Protein AF-A0A6A4WUI3-F1 (afdb_monomer_lite)

Structure (mmCIF, N/CA/C/O backbone):
data_AF-A0A6A4WUI3-F1
#
_entry.id   AF-A0A6A4WUI3-F1
#
loop_
_atom_site.group_PDB
_atom_site.id
_atom_site.type_symbol
_atom_site.label_atom_id
_atom_site.label_alt_id
_atom_site.label_comp_id
_atom_site.label_asym_id
_atom_site.label_entity_id
_atom_site.label_seq_id
_atom_site.pdbx_PDB_ins_code
_atom_site.Cartn_x
_atom_site.Cartn_y
_atom_site.Cartn_z
_atom_site.occupancy
_atom_site.B_iso_or_equiv
_atom_site.auth_seq_id
_atom_site.auth_comp_id
_atom_site.auth_asym_id
_atom_site.auth_atom_id
_atom_site.pdbx_PDB_model_num
ATOM 1 N N . MET A 1 1 ? 40.549 -15.609 0.865 1.00 40.22 1 MET A N 1
ATOM 2 C CA . MET A 1 1 ? 41.320 -15.247 2.067 1.00 40.22 1 MET A CA 1
ATOM 3 C C . MET A 1 1 ? 40.426 -15.483 3.267 1.00 40.22 1 MET A C 1
ATOM 5 O O . MET A 1 1 ? 39.414 -14.813 3.376 1.00 40.22 1 MET A O 1
ATOM 9 N N . SER A 1 2 ? 40.834 -16.470 4.063 1.00 36.84 2 SER A N 1
ATOM 10 C CA . SER A 1 2 ? 40.608 -16.663 5.500 1.00 36.84 2 SER A CA 1
ATOM 11 C C . SER A 1 2 ? 39.178 -16.821 6.037 1.00 36.84 2 SER A C 1
ATOM 13 O O . SER A 1 2 ? 38.385 -15.887 6.074 1.00 36.84 2 SER A O 1
ATOM 15 N N . ASP A 1 3 ? 38.950 -18.048 6.503 1.00 40.91 3 ASP A N 1
ATOM 16 C CA . ASP A 1 3 ? 37.748 -18.654 7.063 1.00 40.91 3 ASP A CA 1
ATOM 17 C C . ASP A 1 3 ? 37.401 -18.259 8.513 1.00 40.91 3 ASP A C 1
ATOM 19 O O . ASP A 1 3 ? 38.243 -17.813 9.288 1.00 40.91 3 ASP A O 1
ATOM 23 N N . ALA A 1 4 ? 36.154 -18.612 8.853 1.00 38.25 4 ALA A N 1
ATOM 24 C CA . ALA A 1 4 ? 35.678 -19.184 10.119 1.00 38.25 4 ALA A CA 1
ATOM 25 C C . ALA A 1 4 ? 35.694 -18.324 11.398 1.00 38.25 4 ALA A C 1
ATOM 27 O O . ALA A 1 4 ? 36.686 -18.208 12.115 1.00 38.25 4 ALA A O 1
ATOM 28 N N . GLY A 1 5 ? 34.495 -17.864 11.772 1.00 32.16 5 GLY A N 1
ATOM 29 C CA . GLY A 1 5 ? 34.157 -17.479 13.139 1.00 32.16 5 GLY A CA 1
ATOM 30 C C . GLY A 1 5 ? 33.900 -18.714 14.006 1.00 32.16 5 GLY A C 1
ATOM 31 O O . GLY A 1 5 ? 32.957 -19.466 13.769 1.00 32.16 5 GLY A O 1
ATOM 32 N N . CYS A 1 6 ? 34.744 -18.904 15.017 1.00 34.84 6 CYS A N 1
ATOM 33 C CA . CYS A 1 6 ? 34.575 -19.873 16.093 1.00 34.84 6 CYS A CA 1
ATOM 34 C C . CYS A 1 6 ? 34.069 -19.115 17.330 1.00 34.84 6 CYS A C 1
ATOM 36 O O . CYS A 1 6 ? 34.736 -18.196 17.806 1.00 34.84 6 CYS A O 1
ATOM 38 N N . ILE A 1 7 ? 32.878 -19.458 17.824 1.00 35.59 7 ILE A N 1
ATOM 39 C CA . ILE A 1 7 ? 32.306 -18.891 19.051 1.00 35.59 7 ILE A CA 1
ATOM 40 C C . ILE A 1 7 ? 32.802 -19.733 20.227 1.00 35.59 7 ILE A C 1
ATOM 42 O O . ILE A 1 7 ? 32.377 -20.870 20.420 1.00 35.59 7 ILE A O 1
ATOM 46 N N . THR A 1 8 ? 33.707 -19.162 21.016 1.00 32.62 8 THR A N 1
ATOM 47 C CA . THR A 1 8 ? 34.117 -19.665 22.328 1.00 32.62 8 THR A CA 1
ATOM 48 C C . THR A 1 8 ? 33.230 -19.055 23.409 1.00 32.62 8 THR A C 1
ATOM 50 O O . THR A 1 8 ? 33.240 -17.842 23.613 1.00 32.62 8 THR A O 1
ATOM 53 N N . THR A 1 9 ? 32.486 -19.888 24.131 1.00 32.62 9 THR A N 1
ATOM 54 C CA . THR A 1 9 ? 31.782 -19.514 25.362 1.00 32.62 9 THR A CA 1
ATOM 55 C C . THR A 1 9 ? 32.753 -19.547 26.542 1.00 32.62 9 THR A C 1
ATOM 57 O O . THR A 1 9 ? 33.220 -20.615 26.933 1.00 32.62 9 THR A O 1
ATOM 60 N N . THR A 1 10 ? 33.049 -18.383 27.118 1.00 33.38 10 THR A N 1
ATOM 61 C CA . THR A 1 10 ? 33.747 -18.239 28.401 1.00 33.38 10 THR A CA 1
ATOM 62 C C . THR A 1 10 ? 32.740 -18.205 29.545 1.00 33.38 10 THR A C 1
ATOM 64 O O . THR A 1 10 ? 31.898 -17.315 29.625 1.00 33.38 10 THR A O 1
ATOM 67 N N . THR A 1 11 ? 32.857 -19.177 30.440 1.00 34.69 11 THR A N 1
ATOM 68 C CA . THR A 1 11 ? 32.232 -19.238 31.762 1.00 34.69 11 THR A CA 1
ATOM 69 C C . THR A 1 11 ? 32.914 -18.276 32.735 1.00 34.69 11 THR A C 1
ATOM 71 O O . THR A 1 11 ? 34.124 -18.379 32.940 1.00 34.69 11 THR A O 1
ATOM 74 N N . THR A 1 12 ? 32.140 -17.412 33.399 1.00 34.56 12 THR A N 1
ATOM 75 C CA . THR A 1 12 ? 32.545 -16.709 34.627 1.00 34.56 12 THR A CA 1
ATOM 76 C C . THR A 1 12 ? 31.447 -16.787 35.692 1.00 34.56 12 THR A C 1
ATOM 78 O O . THR A 1 12 ? 30.275 -16.541 35.431 1.00 34.56 12 THR A O 1
ATOM 81 N N . THR A 1 13 ? 31.915 -17.160 36.876 1.00 37.88 13 THR A N 1
ATOM 82 C CA . THR A 1 13 ? 31.361 -17.318 38.232 1.00 37.88 13 THR A CA 1
ATOM 83 C C . THR A 1 13 ? 30.503 -16.185 38.818 1.00 37.88 13 THR A C 1
ATOM 85 O O . THR A 1 13 ? 30.901 -15.029 38.716 1.00 37.88 13 THR A O 1
ATOM 88 N N . SER A 1 14 ? 29.455 -16.546 39.580 1.00 31.19 14 SER A N 1
ATOM 89 C CA . SER A 1 14 ? 29.073 -16.029 40.927 1.00 31.19 14 SER A CA 1
ATOM 90 C C . SER A 1 14 ? 27.788 -16.778 41.364 1.00 31.19 14 SER A C 1
ATOM 92 O O . SER A 1 14 ? 26.821 -16.826 40.618 1.00 31.19 14 SER A O 1
ATOM 94 N N . GLU A 1 15 ? 27.803 -17.670 42.359 1.00 33.94 15 GLU A N 1
ATOM 95 C CA . GLU A 1 15 ? 27.774 -17.453 43.819 1.00 33.94 15 GLU A CA 1
ATOM 96 C C . GLU A 1 15 ? 26.415 -16.947 44.356 1.00 33.94 15 GLU A C 1
ATOM 98 O O . GLU A 1 15 ? 26.106 -15.763 44.291 1.00 33.94 15 GLU A O 1
ATOM 103 N N . SER A 1 16 ? 25.599 -17.868 44.890 1.00 31.22 16 SER A N 1
ATOM 104 C CA . SER A 1 16 ? 24.784 -17.697 46.111 1.00 31.22 16 SER A CA 1
ATOM 105 C C . SER A 1 16 ? 24.024 -18.993 46.444 1.00 31.22 16 SER A C 1
ATOM 107 O O . SER A 1 16 ? 23.240 -19.515 45.657 1.00 31.22 16 SER A O 1
ATOM 109 N N . ALA A 1 17 ? 24.305 -19.538 47.628 1.00 35.06 17 ALA A N 1
ATOM 110 C CA . ALA A 1 17 ? 23.520 -20.584 48.287 1.00 35.06 17 ALA A CA 1
ATOM 111 C C . ALA A 1 17 ? 22.167 -20.000 48.778 1.00 35.06 17 ALA A C 1
ATOM 113 O O . ALA A 1 17 ? 22.061 -18.774 48.873 1.00 35.06 17 ALA A O 1
ATOM 114 N N . PRO A 1 18 ? 21.149 -20.814 49.138 1.00 42.03 18 PRO A N 1
ATOM 115 C CA . PRO A 1 18 ? 21.205 -21.499 50.433 1.00 42.03 18 PRO A CA 1
ATOM 116 C C . PRO A 1 18 ? 20.567 -22.905 50.506 1.00 42.03 18 PRO A C 1
ATOM 118 O O . PRO A 1 18 ? 19.695 -23.288 49.736 1.00 42.03 18 PRO A O 1
ATOM 121 N N . HIS A 1 19 ? 21.022 -23.632 51.530 1.00 34.44 19 HIS A N 1
ATOM 122 C CA . HIS A 1 19 ? 20.296 -24.604 52.353 1.00 34.44 19 HIS A CA 1
ATOM 123 C C . HIS A 1 19 ? 19.484 -25.728 51.686 1.00 34.44 19 HIS A C 1
ATOM 125 O O . HIS A 1 19 ? 18.284 -25.627 51.455 1.00 34.44 19 HIS A O 1
ATOM 131 N N . ARG A 1 20 ? 20.124 -26.900 51.593 1.00 33.16 20 ARG A N 1
ATOM 132 C CA . ARG A 1 20 ? 19.449 -28.189 51.789 1.00 33.16 20 ARG A CA 1
ATOM 133 C C . ARG A 1 20 ? 19.509 -28.552 53.274 1.00 33.16 20 ARG A C 1
ATOM 135 O O . ARG A 1 20 ? 20.559 -28.967 53.755 1.00 33.16 20 ARG A O 1
ATOM 142 N N . THR A 1 21 ? 18.399 -28.393 53.984 1.00 36.44 21 THR A N 1
ATOM 143 C CA . THR A 1 21 ? 18.118 -29.110 55.234 1.00 36.44 21 THR A CA 1
ATOM 144 C C . THR A 1 21 ? 17.427 -30.415 54.853 1.00 36.44 21 THR A C 1
ATOM 146 O O . THR A 1 21 ? 16.267 -30.426 54.448 1.00 36.44 21 THR A O 1
ATOM 149 N N . ALA A 1 22 ? 18.177 -31.514 54.886 1.00 34.16 22 ALA A N 1
ATOM 150 C CA . ALA A 1 22 ? 17.601 -32.849 54.914 1.00 34.16 22 ALA A CA 1
ATOM 151 C C . ALA A 1 22 ? 17.414 -33.204 56.391 1.00 34.16 22 ALA A C 1
ATOM 153 O O . ALA A 1 22 ? 18.353 -33.666 57.035 1.00 34.16 22 ALA A O 1
ATOM 154 N N . ASP A 1 23 ? 16.227 -32.904 56.913 1.00 34.62 23 ASP A N 1
ATOM 155 C CA . ASP A 1 23 ? 15.813 -33.294 58.256 1.00 34.62 23 ASP A CA 1
ATOM 156 C C . ASP A 1 23 ? 15.372 -34.765 58.255 1.00 34.62 23 ASP A C 1
ATOM 158 O O . ASP A 1 23 ? 14.451 -35.175 57.547 1.00 34.62 23 ASP A O 1
ATOM 162 N N . ASP A 1 24 ? 16.115 -35.552 59.028 1.00 35.06 24 ASP A N 1
ATOM 163 C CA . ASP A 1 24 ? 15.707 -36.663 59.886 1.00 35.06 24 ASP A CA 1
ATOM 164 C C . ASP A 1 24 ? 14.303 -37.266 59.681 1.00 35.06 24 ASP A C 1
ATOM 166 O O . ASP A 1 24 ? 13.315 -36.867 60.295 1.00 35.06 24 ASP A O 1
ATOM 170 N N . SER A 1 25 ? 14.251 -38.381 58.948 1.00 33.31 25 SER A N 1
ATOM 171 C CA . SER A 1 25 ? 13.216 -39.406 59.129 1.00 33.31 25 SER A CA 1
ATOM 172 C C . SER A 1 25 ? 13.692 -40.402 60.191 1.00 33.31 25 SER A C 1
ATOM 174 O O . SER A 1 25 ? 14.129 -41.512 59.879 1.00 33.31 25 SER A O 1
ATOM 176 N N . THR A 1 26 ? 13.629 -39.999 61.459 1.00 36.22 26 THR A N 1
ATOM 177 C CA . THR A 1 26 ? 13.751 -40.927 62.588 1.00 36.22 26 THR A CA 1
ATOM 178 C C . THR A 1 26 ? 12.433 -41.675 62.774 1.00 36.22 26 THR A C 1
ATOM 180 O O . THR A 1 26 ? 11.367 -41.089 62.932 1.00 36.22 26 THR A O 1
ATOM 183 N N . VAL A 1 27 ? 12.514 -43.003 62.734 1.00 44.81 27 VAL A N 1
ATOM 184 C CA . VAL A 1 27 ? 11.466 -43.926 63.177 1.00 44.81 27 VAL A CA 1
ATOM 185 C C . VAL A 1 27 ? 11.493 -43.967 64.711 1.00 44.81 27 VAL A C 1
ATOM 187 O O . VAL A 1 27 ? 12.539 -44.315 65.258 1.00 44.81 27 VAL A O 1
ATOM 190 N N . PRO A 1 28 ? 10.390 -43.689 65.431 1.00 34.47 28 PRO A N 1
ATOM 191 C CA . PRO A 1 28 ? 10.257 -44.054 66.831 1.00 34.47 28 PRO A CA 1
ATOM 192 C C . PRO A 1 28 ? 9.286 -45.234 66.945 1.00 34.47 28 PRO A C 1
ATOM 194 O O . PRO A 1 28 ? 8.070 -45.061 66.996 1.00 34.47 28 PRO A O 1
ATOM 197 N N . THR A 1 29 ? 9.830 -46.447 66.978 1.00 42.00 29 THR A N 1
ATOM 198 C CA . THR A 1 29 ? 9.121 -47.621 67.501 1.00 42.00 29 THR A CA 1
ATOM 199 C C . THR A 1 29 ? 9.277 -47.654 69.017 1.00 42.00 29 THR A C 1
ATOM 201 O O . THR A 1 29 ? 10.392 -47.690 69.529 1.00 42.00 29 THR A O 1
ATOM 204 N N . ASP A 1 30 ? 8.130 -47.654 69.691 1.00 37.44 30 ASP A N 1
ATOM 205 C CA . ASP A 1 30 ? 7.868 -48.219 71.013 1.00 37.44 30 ASP A CA 1
ATOM 206 C C . ASP A 1 30 ? 8.717 -47.744 72.200 1.00 37.44 30 ASP A C 1
ATOM 208 O O . ASP A 1 30 ? 9.692 -48.363 72.619 1.00 37.44 30 ASP A O 1
ATOM 212 N N . LEU A 1 31 ? 8.199 -46.714 72.874 1.00 31.28 31 LEU A N 1
ATOM 213 C CA . LEU A 1 31 ? 8.320 -46.601 74.324 1.00 31.28 31 LEU A CA 1
ATOM 214 C C . LEU A 1 31 ? 7.044 -47.149 74.968 1.00 31.28 31 LEU A C 1
ATOM 216 O O . LEU A 1 31 ? 6.050 -46.448 75.157 1.00 31.28 31 LEU A O 1
ATOM 220 N N . THR A 1 32 ? 7.096 -48.423 75.346 1.00 39.06 32 THR A N 1
ATOM 221 C CA . THR A 1 32 ? 6.287 -48.965 76.436 1.00 39.06 32 THR A CA 1
ATOM 222 C C . THR A 1 32 ? 6.631 -48.208 77.717 1.00 39.06 32 THR A C 1
ATOM 224 O O . THR A 1 32 ? 7.672 -48.453 78.326 1.00 39.06 32 THR A O 1
ATOM 227 N N . VAL A 1 33 ? 5.759 -47.299 78.149 1.00 29.88 33 VAL A N 1
ATOM 228 C CA . VAL A 1 33 ? 5.770 -46.779 79.521 1.00 29.88 33 VAL A CA 1
ATOM 229 C C . VAL A 1 33 ? 4.368 -46.943 80.091 1.00 29.88 33 VAL A C 1
ATOM 231 O O . VAL A 1 33 ? 3.537 -46.036 80.063 1.00 29.88 33 VAL A O 1
ATOM 234 N N . SER A 1 34 ? 4.105 -48.146 80.605 1.00 30.64 34 SER A N 1
ATOM 235 C CA . SER A 1 34 ? 3.093 -48.338 81.638 1.00 30.64 34 SER A CA 1
ATOM 236 C C . SER A 1 34 ? 3.542 -47.574 82.879 1.00 30.64 34 SER A C 1
ATOM 238 O O . SER A 1 34 ? 4.549 -47.895 83.506 1.00 30.64 34 SER A O 1
ATOM 240 N N . SER A 1 35 ? 2.780 -46.541 83.208 1.00 32.00 35 SER A N 1
ATOM 241 C CA . SER A 1 35 ? 2.773 -45.895 84.511 1.00 32.00 35 SER A CA 1
ATOM 242 C C . SER A 1 35 ? 2.152 -46.860 85.528 1.00 32.00 35 SER A C 1
ATOM 244 O O . SER A 1 35 ? 0.935 -47.006 85.588 1.00 32.00 35 SER A O 1
ATOM 246 N N . GLU A 1 36 ? 2.984 -47.528 86.327 1.00 37.31 36 GLU A N 1
ATOM 247 C CA . GLU A 1 36 ? 2.581 -48.059 87.632 1.00 37.31 36 GLU A CA 1
ATOM 248 C C . GLU A 1 36 ? 3.231 -47.191 88.707 1.00 37.31 36 GLU A C 1
ATOM 250 O O . GLU A 1 36 ? 4.438 -47.224 88.935 1.00 37.31 36 GLU A O 1
ATOM 255 N N . GLY A 1 37 ? 2.413 -46.349 89.334 1.00 34.69 37 GLY A N 1
ATOM 256 C CA . GLY A 1 37 ? 2.859 -45.385 90.326 1.00 34.69 37 GLY A CA 1
ATOM 257 C C . GLY A 1 37 ? 1.718 -44.927 91.219 1.00 34.69 37 GLY A C 1
ATOM 258 O O . GLY A 1 37 ? 1.254 -43.806 91.084 1.00 34.69 37 GLY A O 1
ATOM 259 N N . GLY A 1 38 ? 1.328 -45.805 92.147 1.00 37.03 38 GLY A N 1
ATOM 260 C CA . GLY A 1 38 ? 0.934 -45.434 93.509 1.00 37.03 38 GLY A CA 1
ATOM 261 C C . GLY A 1 38 ? -0.484 -44.908 93.760 1.00 37.03 38 GLY A C 1
ATOM 262 O O . GLY A 1 38 ? -0.986 -44.021 93.085 1.00 37.03 38 GLY A O 1
ATOM 263 N N . GLY A 1 39 ? -1.064 -45.387 94.866 1.00 34.81 39 GLY A N 1
ATOM 264 C CA . GLY A 1 39 ? -2.065 -44.632 95.624 1.00 34.81 39 GLY A CA 1
ATOM 265 C C . GLY A 1 39 ? -3.427 -45.302 95.733 1.00 34.81 39 GLY A C 1
ATOM 266 O O . GLY A 1 39 ? -4.288 -45.138 94.882 1.00 34.81 39 GLY A O 1
ATOM 267 N N . ARG A 1 40 ? -3.620 -46.037 96.832 1.00 47.12 40 ARG A N 1
ATOM 268 C CA . ARG A 1 40 ? -4.920 -46.493 97.340 1.00 47.12 40 ARG A CA 1
ATOM 269 C C . ARG A 1 40 ? -5.931 -45.343 97.373 1.00 47.12 40 ARG A C 1
ATOM 271 O O . ARG A 1 40 ? -5.600 -44.309 97.926 1.00 47.12 40 ARG A O 1
ATOM 278 N N . GLU A 1 41 ? -7.179 -45.618 96.997 1.00 37.53 41 GLU A N 1
ATOM 279 C CA . GLU A 1 41 ? -8.338 -45.349 97.857 1.00 37.53 41 GLU A CA 1
ATOM 280 C C . GLU A 1 41 ? -9.585 -46.100 97.370 1.00 37.53 41 GLU A C 1
ATOM 282 O O . GLU A 1 41 ? -9.835 -46.275 96.179 1.00 37.53 41 GLU A O 1
ATOM 287 N N . ARG A 1 42 ? -10.336 -46.638 98.333 1.00 45.44 42 ARG A N 1
ATOM 288 C CA . ARG A 1 42 ? -11.557 -47.415 98.117 1.00 45.44 42 ARG A CA 1
ATOM 289 C C . ARG A 1 42 ? -12.667 -46.475 97.638 1.00 45.44 42 ARG A C 1
ATOM 291 O O . ARG A 1 42 ? -13.233 -45.749 98.444 1.00 45.44 42 ARG A O 1
ATOM 298 N N . GLY A 1 43 ? -13.016 -46.546 96.358 1.00 37.22 43 GLY A N 1
ATOM 299 C CA . GLY A 1 43 ? -14.217 -45.941 95.780 1.00 37.22 43 GLY A CA 1
ATOM 300 C C . GLY A 1 43 ? -14.936 -46.960 94.895 1.00 37.22 43 GLY A C 1
ATOM 301 O O . GLY A 1 43 ? -14.292 -47.734 94.197 1.00 37.22 43 GLY A O 1
ATOM 302 N N . SER A 1 44 ? -16.265 -47.013 94.970 1.00 43.28 44 SER A N 1
ATOM 303 C CA . SER A 1 44 ? -17.152 -48.006 94.337 1.00 43.28 44 SER A CA 1
ATOM 304 C C . SER A 1 44 ? -16.761 -48.452 92.904 1.00 43.28 44 SER A C 1
ATOM 306 O O . SER A 1 44 ? -16.489 -47.587 92.067 1.00 43.28 44 SER A O 1
ATOM 308 N N . PRO A 1 45 ? -16.869 -49.752 92.547 1.00 53.19 45 PRO A N 1
ATOM 309 C CA . PRO A 1 45 ? -16.551 -50.269 91.203 1.00 53.19 45 PRO A CA 1
ATOM 310 C C . PRO A 1 45 ? -17.431 -49.706 90.063 1.00 53.19 45 PRO A C 1
ATOM 312 O O . PRO A 1 45 ? -17.091 -49.861 88.895 1.00 53.19 45 PRO A O 1
ATOM 315 N N . SER A 1 46 ? -18.523 -48.999 90.382 1.00 56.78 46 SER A N 1
ATOM 316 C CA . SER A 1 46 ? -19.413 -48.337 89.411 1.00 56.78 46 SER A CA 1
ATOM 317 C C . SER A 1 46 ? -18.812 -47.051 88.807 1.00 56.78 46 SER A C 1
ATOM 319 O O . SER A 1 46 ? -18.887 -46.835 87.598 1.00 56.78 46 SER A O 1
ATOM 321 N N . ALA A 1 47 ? -18.129 -46.224 89.609 1.00 55.75 47 ALA A N 1
ATOM 322 C CA . ALA A 1 47 ? -17.570 -44.948 89.144 1.00 55.75 47 ALA A CA 1
ATOM 323 C C . ALA A 1 47 ? -16.302 -45.129 88.286 1.00 55.75 47 ALA A C 1
ATOM 325 O O . ALA A 1 47 ? -16.124 -44.440 87.282 1.00 55.75 47 ALA A O 1
ATOM 326 N N . ALA A 1 48 ? -15.450 -46.103 88.628 1.00 60.06 48 ALA A N 1
ATOM 327 C CA . ALA A 1 48 ? -14.259 -46.439 87.845 1.00 60.06 48 ALA A CA 1
ATOM 328 C C . ALA A 1 48 ? -14.613 -47.069 86.479 1.00 60.06 48 ALA A C 1
ATOM 330 O O . ALA A 1 48 ? -13.963 -46.779 85.473 1.00 60.06 48 ALA A O 1
ATOM 331 N N . ALA A 1 49 ? -15.681 -47.875 86.411 1.00 65.44 49 ALA A N 1
ATOM 332 C CA . ALA A 1 49 ? -16.197 -48.435 85.160 1.00 65.44 49 ALA A CA 1
ATOM 333 C C . ALA A 1 49 ? -16.829 -47.360 84.248 1.00 65.44 49 ALA A C 1
ATOM 335 O O . ALA A 1 49 ? -16.610 -47.357 83.039 1.00 65.44 49 ALA A O 1
ATOM 336 N N . ALA A 1 50 ? -17.556 -46.391 84.817 1.00 73.19 50 ALA A N 1
ATOM 337 C CA . ALA A 1 50 ? -18.103 -45.264 84.057 1.00 73.19 50 ALA A CA 1
ATOM 338 C C . ALA A 1 50 ? -17.001 -44.325 83.526 1.00 73.19 50 ALA A C 1
ATOM 340 O O . ALA A 1 50 ? -17.049 -43.908 82.368 1.00 73.19 50 ALA A O 1
ATOM 341 N N . ALA A 1 51 ? -15.971 -44.046 84.332 1.00 75.31 51 ALA A N 1
ATOM 342 C CA . ALA A 1 51 ? -14.823 -43.237 83.922 1.00 75.31 51 ALA A CA 1
ATOM 343 C C . ALA A 1 51 ? -13.983 -43.919 82.824 1.00 75.31 51 ALA A C 1
ATOM 345 O O . ALA A 1 51 ? -13.534 -43.260 81.886 1.00 75.31 51 ALA A O 1
ATOM 346 N N . THR A 1 52 ? -13.806 -45.242 82.891 1.00 81.31 52 THR A N 1
ATOM 347 C CA . THR A 1 52 ? -13.113 -46.016 81.844 1.00 81.31 52 THR A CA 1
ATOM 348 C C . THR A 1 52 ? -13.930 -46.111 80.555 1.00 81.31 52 THR A C 1
ATOM 350 O O . THR A 1 52 ? -13.364 -45.942 79.477 1.00 81.31 52 THR A O 1
ATOM 353 N N . ALA A 1 53 ? -15.255 -46.274 80.636 1.00 80.81 53 ALA A N 1
ATOM 354 C CA . ALA A 1 53 ? -16.138 -46.235 79.468 1.00 80.81 53 ALA A CA 1
ATOM 355 C C . ALA A 1 53 ? -16.170 -44.848 78.800 1.00 80.81 53 ALA A C 1
ATOM 357 O O . ALA A 1 53 ? -16.127 -44.748 77.574 1.00 80.81 53 ALA A O 1
ATOM 358 N N . HIS A 1 54 ? -16.196 -43.771 79.589 1.00 84.88 54 HIS A N 1
ATOM 359 C CA . HIS A 1 54 ? -16.112 -42.407 79.069 1.00 84.88 54 HIS A CA 1
ATOM 360 C C . HIS A 1 54 ? -14.752 -42.136 78.406 1.00 84.88 54 HIS A C 1
ATOM 362 O O . HIS A 1 54 ? -14.706 -41.620 77.292 1.00 84.88 54 HIS A O 1
ATOM 368 N N . ARG A 1 55 ? -13.649 -42.585 79.019 1.00 89.31 55 ARG A N 1
ATOM 369 C CA . ARG A 1 55 ? -12.308 -42.527 78.419 1.00 89.31 55 ARG A CA 1
ATOM 370 C C . ARG A 1 55 ? -12.224 -43.320 77.111 1.00 89.31 55 ARG A C 1
ATOM 372 O O . ARG A 1 55 ? -11.612 -42.839 76.167 1.00 89.31 55 ARG A O 1
ATOM 379 N N . ALA A 1 56 ? -12.851 -44.493 77.020 1.00 87.19 56 ALA A N 1
ATOM 380 C CA . ALA A 1 56 ? -12.891 -45.282 75.787 1.00 87.19 56 ALA A CA 1
ATOM 381 C C . ALA A 1 56 ? -13.674 -44.578 74.662 1.00 87.19 56 ALA A C 1
ATOM 383 O O . ALA A 1 56 ? -13.225 -44.588 73.518 1.00 87.19 56 ALA A O 1
ATOM 384 N N . ARG A 1 57 ? -14.795 -43.912 74.984 1.00 90.38 57 ARG A N 1
ATOM 385 C CA . ARG A 1 57 ? -15.548 -43.082 74.023 1.00 90.38 57 ARG A CA 1
ATOM 386 C C . ARG A 1 57 ? -14.720 -41.904 73.518 1.00 90.38 57 ARG A C 1
ATOM 388 O O . ARG A 1 57 ? -14.590 -41.750 72.313 1.00 90.38 57 ARG A O 1
ATOM 395 N N . LEU A 1 58 ? -14.080 -41.159 74.421 1.00 92.69 58 LEU A N 1
ATOM 396 C CA . LEU A 1 58 ? -13.188 -40.054 74.051 1.00 92.69 58 LEU A CA 1
ATOM 397 C C . LEU A 1 58 ? -12.000 -40.525 73.199 1.00 92.69 58 LEU A C 1
ATOM 399 O O . LEU A 1 58 ? -11.595 -39.841 72.268 1.00 92.69 58 LEU A O 1
ATOM 403 N N . MET A 1 59 ? -11.444 -41.708 73.481 1.00 92.12 59 MET A N 1
ATOM 404 C CA . MET A 1 59 ? -10.381 -42.292 72.655 1.00 92.12 59 MET A CA 1
ATOM 405 C C . MET A 1 59 ? -10.874 -42.666 71.254 1.00 92.12 59 MET A C 1
ATOM 407 O O . MET A 1 59 ? -10.137 -42.469 70.292 1.00 92.12 59 MET A O 1
ATOM 411 N N . HIS A 1 60 ? -12.099 -43.179 71.126 1.00 93.69 60 HIS A N 1
ATOM 412 C CA . HIS A 1 60 ? -12.703 -43.470 69.827 1.00 93.69 60 HIS A CA 1
ATOM 413 C C . HIS A 1 60 ? -13.018 -42.188 69.041 1.00 93.69 60 HIS A C 1
ATOM 415 O O . HIS A 1 60 ? -12.691 -42.108 67.862 1.00 93.69 60 HIS A O 1
ATOM 421 N N . GLU A 1 61 ? -13.560 -41.159 69.698 1.00 94.69 61 GLU A N 1
ATOM 422 C CA . GLU A 1 61 ? -13.774 -39.831 69.102 1.00 94.69 61 GLU A CA 1
ATOM 423 C C . GLU A 1 61 ? -12.449 -39.202 68.643 1.00 94.69 61 GLU A C 1
ATOM 425 O O . GLU A 1 61 ? -12.351 -38.705 67.525 1.00 94.69 61 GLU A O 1
ATOM 430 N N . LEU A 1 62 ? -11.383 -39.302 69.444 1.00 95.06 62 LEU A N 1
ATOM 431 C CA . LEU A 1 62 ? -10.041 -38.872 69.036 1.00 95.06 62 LEU A CA 1
ATOM 432 C C . LEU A 1 62 ? -9.491 -39.682 67.856 1.00 95.06 62 LEU A C 1
ATOM 434 O O . LEU A 1 62 ? -8.758 -39.135 67.034 1.00 95.06 62 LEU A O 1
ATOM 438 N N . GLN A 1 63 ? -9.800 -40.977 67.765 1.00 95.25 63 GLN A N 1
ATOM 439 C CA . GLN A 1 63 ? -9.422 -41.801 66.615 1.00 95.25 63 GLN A CA 1
ATOM 440 C C . GLN A 1 63 ? -10.184 -41.389 65.354 1.00 95.25 63 GLN A C 1
ATOM 442 O O . GLN A 1 63 ? -9.556 -41.260 64.309 1.00 95.25 63 GLN A O 1
ATOM 447 N N . LEU A 1 64 ? -11.488 -41.122 65.458 1.00 96.25 64 LEU A N 1
ATOM 448 C CA . LEU A 1 64 ? -12.303 -40.577 64.369 1.00 96.25 64 LEU A CA 1
ATOM 449 C C . LEU A 1 64 ? -11.742 -39.245 63.873 1.00 96.25 64 LEU A C 1
ATOM 451 O O . LEU A 1 64 ? -11.416 -39.132 62.699 1.00 96.25 64 LEU A O 1
ATOM 455 N N . LEU A 1 65 ? -11.491 -38.295 64.777 1.00 94.75 65 LEU A N 1
ATOM 456 C CA . LEU A 1 65 ? -10.897 -37.001 64.425 1.00 94.75 65 LEU A CA 1
ATOM 457 C C . LEU A 1 65 ? -9.515 -37.144 63.773 1.00 94.75 65 LEU A C 1
ATOM 459 O O . LEU A 1 65 ? -9.152 -36.360 62.900 1.00 94.75 65 LEU A O 1
ATOM 463 N N . ARG A 1 66 ? -8.721 -38.146 64.173 1.00 96.88 66 ARG A N 1
ATOM 464 C CA . ARG A 1 66 ? -7.434 -38.450 63.526 1.00 96.88 66 ARG A CA 1
ATOM 465 C C . ARG A 1 66 ? -7.609 -38.993 62.113 1.00 96.88 66 ARG A C 1
ATOM 467 O O . ARG A 1 66 ? -6.815 -38.631 61.251 1.00 96.88 66 ARG A O 1
ATOM 474 N N . VAL A 1 67 ? -8.606 -39.846 61.882 1.00 95.19 67 VAL A N 1
ATOM 475 C CA . VAL A 1 67 ? -8.933 -40.355 60.543 1.00 95.19 67 VAL A CA 1
ATOM 476 C C . VAL A 1 67 ? -9.456 -39.220 59.668 1.00 95.19 67 VAL A C 1
ATOM 478 O O . VAL A 1 67 ? -8.923 -39.026 58.585 1.00 95.19 67 VAL A O 1
ATOM 481 N N . GLU A 1 68 ? -10.378 -38.395 60.161 1.00 96.38 68 GLU A N 1
ATOM 482 C CA . GLU A 1 68 ? -10.884 -37.220 59.438 1.00 96.38 68 GLU A CA 1
ATOM 483 C C . GLU A 1 68 ? -9.756 -36.235 59.092 1.00 96.38 68 GLU A C 1
ATOM 485 O O . GLU A 1 68 ? -9.664 -35.753 57.965 1.00 96.38 68 GLU A O 1
ATOM 490 N N . LEU A 1 69 ? -8.825 -35.976 60.019 1.00 95.38 69 LEU A N 1
ATOM 491 C CA . LEU A 1 69 ? -7.628 -35.179 59.730 1.00 95.38 69 LEU A CA 1
ATOM 492 C C . LEU A 1 69 ? -6.719 -35.847 58.690 1.00 95.38 69 LEU A C 1
ATOM 494 O O . LEU A 1 69 ? -6.166 -35.157 57.833 1.00 95.38 69 LEU A O 1
ATOM 498 N N . ALA A 1 70 ? -6.546 -37.169 58.737 1.00 94.69 70 ALA A N 1
ATOM 499 C CA . ALA A 1 70 ? -5.767 -37.908 57.745 1.00 94.69 70 ALA A CA 1
ATOM 500 C C . ALA A 1 70 ? -6.428 -37.853 56.355 1.00 94.69 70 ALA A C 1
ATOM 502 O O . ALA A 1 70 ? -5.747 -37.656 55.351 1.00 94.69 70 ALA A O 1
ATOM 503 N N . GLU A 1 71 ? -7.754 -37.943 56.2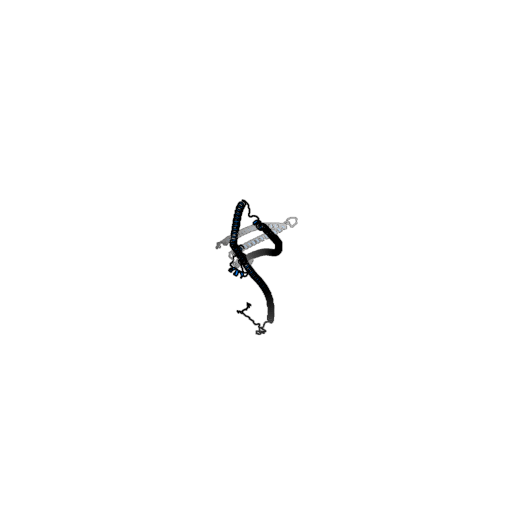91 1.00 95.31 71 GLU A N 1
ATOM 504 C CA . GLU A 1 71 ? -8.531 -37.837 55.057 1.00 95.31 71 GLU A CA 1
ATOM 505 C C . GLU A 1 71 ? -8.464 -36.423 54.475 1.00 95.31 71 GLU A C 1
ATOM 507 O O . GLU A 1 71 ? -8.124 -36.264 53.305 1.00 95.31 71 GLU A O 1
ATOM 512 N N . LEU A 1 72 ? -8.683 -35.385 55.288 1.00 97.00 72 LEU A N 1
ATOM 513 C CA . LEU A 1 72 ? -8.566 -33.986 54.859 1.00 97.00 72 LEU A CA 1
ATOM 514 C C . LEU A 1 72 ? -7.135 -33.627 54.435 1.00 97.00 72 LEU A C 1
ATOM 516 O O . LEU A 1 72 ? -6.929 -32.857 53.493 1.00 97.00 72 LEU A O 1
ATOM 520 N N . THR A 1 73 ? -6.120 -34.178 55.109 1.00 96.19 73 THR A N 1
ATOM 521 C CA . THR A 1 73 ? -4.722 -33.979 54.698 1.00 96.19 73 THR A CA 1
ATOM 522 C C . THR A 1 73 ? -4.408 -34.719 53.401 1.00 96.19 73 THR A C 1
ATOM 524 O O . THR A 1 73 ? -3.705 -34.159 52.559 1.00 96.19 73 THR A O 1
ATOM 527 N N . HIS A 1 74 ? -4.967 -35.913 53.184 1.00 97.25 74 HIS A N 1
ATOM 528 C CA . HIS A 1 74 ? -4.861 -36.627 51.915 1.00 97.25 74 HIS A CA 1
ATOM 529 C C . HIS A 1 74 ? -5.573 -35.888 50.774 1.00 97.25 74 HIS A C 1
ATOM 531 O O . HIS A 1 74 ? -4.967 -35.682 49.726 1.00 97.25 74 HIS A O 1
ATOM 537 N N . GLN A 1 75 ? -6.801 -35.405 50.985 1.00 97.38 75 GLN A N 1
ATOM 538 C CA . GLN A 1 75 ? -7.541 -34.601 50.004 1.00 97.38 75 GLN A CA 1
ATOM 539 C C . GLN A 1 75 ? -6.749 -33.357 49.595 1.00 97.38 75 GLN A C 1
ATOM 541 O O . GLN A 1 75 ? -6.523 -33.140 48.409 1.00 97.38 75 GLN A O 1
ATOM 546 N N . ARG A 1 76 ? -6.191 -32.615 50.561 1.00 96.19 76 ARG A N 1
ATOM 547 C CA . ARG A 1 76 ? -5.289 -31.491 50.260 1.00 96.19 76 ARG A CA 1
ATOM 548 C C . ARG A 1 76 ? -4.063 -31.899 49.448 1.00 96.19 76 ARG A C 1
ATOM 550 O O . ARG A 1 76 ? -3.580 -31.108 48.646 1.00 96.19 76 ARG A O 1
ATOM 557 N N . GLN A 1 77 ? -3.499 -33.084 49.681 1.00 95.94 77 GLN A N 1
ATOM 558 C CA . GLN A 1 77 ? -2.368 -33.570 48.888 1.00 95.94 77 GLN A CA 1
ATOM 559 C C . GLN A 1 77 ? -2.783 -33.921 47.459 1.00 95.94 77 GLN A C 1
ATOM 561 O O . GLN A 1 77 ? -2.023 -33.638 46.537 1.00 95.94 77 GLN A O 1
ATOM 566 N N . VAL A 1 78 ? -3.967 -34.505 47.269 1.00 97.19 78 VAL A N 1
ATOM 567 C CA . VAL A 1 78 ? -4.527 -34.783 45.940 1.00 97.19 78 VAL A CA 1
ATOM 568 C C . VAL A 1 78 ? -4.778 -33.475 45.192 1.00 97.19 78 VAL A C 1
ATOM 570 O O . VAL A 1 78 ? -4.241 -33.300 44.105 1.00 97.19 78 VAL A O 1
ATOM 573 N N . GLU A 1 79 ? -5.459 -32.510 45.81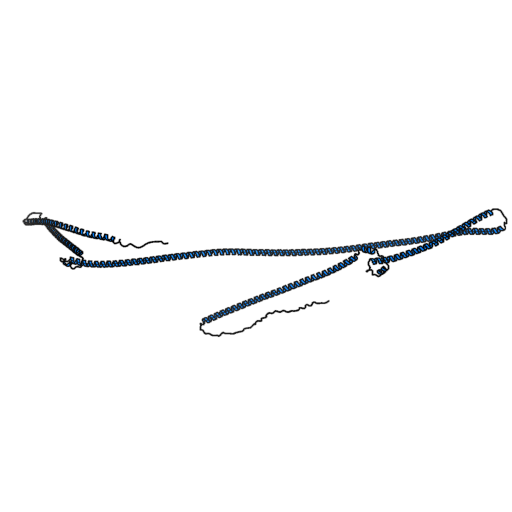3 1.00 96.19 79 GLU A N 1
ATOM 574 C CA . GLU A 1 79 ? -5.700 -31.186 45.225 1.00 96.19 79 GLU A CA 1
ATOM 575 C C . GLU A 1 79 ? -4.394 -30.465 44.865 1.00 96.19 79 GLU A C 1
ATOM 577 O O . GLU A 1 79 ? -4.287 -29.866 43.798 1.00 96.19 79 GLU A O 1
ATOM 582 N N . ARG A 1 80 ? -3.365 -30.546 45.720 1.00 97.56 80 ARG A N 1
ATOM 583 C CA . ARG A 1 80 ? -2.038 -29.979 45.422 1.00 97.56 80 ARG A CA 1
ATOM 584 C C . ARG A 1 80 ? -1.377 -30.647 44.222 1.00 97.56 80 ARG A C 1
ATOM 586 O O . ARG A 1 80 ? -0.774 -29.945 43.420 1.00 97.56 80 ARG A O 1
ATOM 593 N N . ARG A 1 81 ? -1.497 -31.970 44.089 1.00 97.44 81 ARG A N 1
ATOM 594 C CA . ARG A 1 81 ? -0.963 -32.708 42.935 1.00 97.44 81 ARG A CA 1
ATOM 595 C C . ARG A 1 81 ? -1.697 -32.347 41.650 1.00 97.44 81 ARG A C 1
ATOM 597 O O . ARG A 1 81 ? -1.041 -32.169 40.637 1.00 97.44 81 ARG A O 1
ATOM 604 N N . GLU A 1 82 ? -3.018 -32.191 41.696 1.00 97.00 82 GLU A N 1
ATOM 605 C CA . GLU A 1 82 ? -3.804 -31.730 40.544 1.00 97.00 82 GLU A CA 1
ATOM 606 C C . GLU A 1 82 ? -3.467 -30.286 40.159 1.00 97.00 82 GLU A C 1
ATOM 608 O O . GLU A 1 82 ? -3.398 -29.946 38.982 1.00 97.00 82 GLU A O 1
ATOM 613 N N . GLN A 1 83 ? -3.243 -29.412 41.142 1.00 96.44 83 GLN A N 1
ATOM 614 C CA . GLN A 1 83 ? -2.771 -28.053 40.878 1.00 96.44 83 GLN A CA 1
ATOM 615 C C . GLN A 1 83 ? -1.369 -28.066 40.268 1.00 96.44 83 GLN A C 1
ATOM 617 O O . GLN A 1 83 ? -1.129 -27.328 39.322 1.00 96.44 83 GLN A O 1
ATOM 622 N N . GLN A 1 84 ? -0.469 -28.915 40.768 1.00 97.25 84 GLN A N 1
ATOM 623 C CA . GLN A 1 84 ? 0.872 -29.081 40.207 1.00 97.25 84 GLN A CA 1
ATOM 624 C C . GLN A 1 84 ? 0.826 -29.626 38.781 1.00 97.25 84 GLN A C 1
ATOM 626 O O . GLN A 1 84 ? 1.433 -29.021 37.913 1.00 97.25 84 GLN A O 1
ATOM 631 N N . SER A 1 85 ? 0.022 -30.653 38.495 1.00 96.19 85 SER A N 1
ATOM 632 C CA . SER A 1 85 ? -0.110 -31.163 37.125 1.00 96.19 85 SER A CA 1
ATOM 633 C C . SER A 1 85 ? -0.683 -30.112 36.173 1.00 96.19 85 SER A C 1
ATOM 635 O O . SER A 1 85 ? -0.235 -30.003 35.040 1.00 96.19 85 SER A O 1
ATOM 637 N N . ARG A 1 86 ? -1.637 -29.288 36.633 1.00 97.50 86 ARG A N 1
ATOM 638 C CA . ARG A 1 86 ? -2.146 -28.154 35.843 1.00 97.50 86 ARG A CA 1
ATOM 639 C C . ARG A 1 86 ? -1.082 -27.084 35.610 1.00 97.50 86 ARG A C 1
ATOM 641 O O . ARG A 1 86 ? -1.096 -26.455 34.560 1.00 97.50 86 ARG A O 1
ATOM 648 N N . VAL A 1 87 ? -0.201 -26.837 36.579 1.00 97.38 87 VAL A N 1
ATOM 649 C CA . VAL A 1 87 ? 0.929 -25.914 36.399 1.00 97.38 87 VAL A CA 1
ATOM 650 C C . VAL A 1 87 ? 1.894 -26.474 35.360 1.00 97.38 87 VAL A C 1
ATOM 652 O O . VAL A 1 87 ? 2.216 -25.751 34.426 1.00 97.38 87 VAL A O 1
ATOM 655 N N . ASP A 1 88 ? 2.254 -27.754 35.452 1.00 97.06 88 ASP A N 1
ATOM 656 C CA . ASP A 1 88 ? 3.147 -28.415 34.494 1.00 97.06 88 ASP A CA 1
ATOM 657 C C . ASP A 1 88 ? 2.565 -28.369 33.061 1.00 97.06 88 ASP A C 1
ATOM 659 O O . ASP A 1 88 ? 3.250 -27.982 32.118 1.00 97.06 88 ASP A O 1
ATOM 663 N N . GLU A 1 89 ? 1.264 -28.648 32.891 1.00 97.69 89 GLU A N 1
ATOM 664 C CA . GLU A 1 89 ? 0.574 -28.534 31.594 1.00 97.69 89 GLU A CA 1
ATOM 665 C C . GLU A 1 89 ? 0.608 -27.104 31.025 1.00 97.69 89 GLU A C 1
ATOM 667 O O . GLU A 1 89 ? 0.767 -26.909 29.817 1.00 97.69 89 GLU A O 1
ATOM 672 N N . LEU A 1 90 ? 0.446 -26.088 31.878 1.00 96.06 90 LEU A N 1
ATOM 673 C CA . LEU A 1 90 ? 0.526 -24.685 31.467 1.00 96.06 90 LEU A CA 1
ATOM 674 C C . LEU A 1 90 ? 1.964 -24.266 31.133 1.00 96.06 90 LEU A C 1
ATOM 676 O O . LEU A 1 90 ? 2.161 -23.447 30.233 1.00 96.06 90 LEU A O 1
ATOM 680 N N . GLU A 1 91 ? 2.962 -24.812 31.827 1.00 96.94 91 GLU A N 1
ATOM 681 C CA . GLU A 1 91 ? 4.381 -24.594 31.533 1.00 96.94 91 GLU A CA 1
ATOM 682 C C . GLU A 1 91 ? 4.775 -25.212 30.186 1.00 96.94 91 GLU A C 1
ATOM 684 O O . GLU A 1 91 ? 5.431 -24.541 29.384 1.00 96.94 91 GLU A O 1
ATOM 689 N N . ASP A 1 92 ? 4.300 -26.422 29.880 1.00 97.12 92 ASP A N 1
ATOM 690 C CA . ASP A 1 92 ? 4.498 -27.067 28.578 1.00 97.12 92 ASP A CA 1
ATOM 691 C C . ASP A 1 92 ? 3.833 -26.263 27.447 1.00 97.12 92 ASP A C 1
ATOM 693 O O . ASP A 1 92 ? 4.469 -25.959 26.434 1.00 97.12 92 ASP A O 1
ATOM 697 N N . GLN A 1 93 ? 2.585 -25.815 27.640 1.00 96.62 93 GLN A N 1
ATOM 698 C CA . GLN A 1 93 ? 1.895 -24.947 26.674 1.00 96.62 93 GLN A CA 1
ATOM 699 C C . GLN A 1 93 ? 2.626 -23.614 26.466 1.00 96.62 93 GLN A C 1
ATOM 701 O O . GLN A 1 93 ? 2.719 -23.111 25.340 1.00 96.62 93 GLN A O 1
ATOM 706 N N . LEU A 1 94 ? 3.174 -23.031 27.536 1.00 96.62 94 LEU A N 1
ATOM 707 C CA . LEU A 1 94 ? 3.979 -21.818 27.452 1.00 96.62 94 LEU A CA 1
ATOM 708 C C . LEU A 1 94 ? 5.275 -22.069 26.671 1.00 96.62 94 LEU A C 1
ATOM 710 O O . LEU A 1 94 ? 5.643 -21.244 25.830 1.00 96.62 94 LEU A O 1
ATOM 714 N N . ALA A 1 95 ? 5.951 -23.192 26.909 1.00 96.19 95 ALA A N 1
ATOM 715 C CA . ALA A 1 95 ? 7.166 -23.571 26.196 1.00 96.19 95 ALA A CA 1
ATOM 716 C C . ALA A 1 95 ? 6.900 -23.798 24.697 1.00 96.19 95 ALA A C 1
ATOM 718 O O . ALA A 1 95 ? 7.656 -23.305 23.852 1.00 96.19 95 ALA A O 1
ATOM 719 N N . GLU A 1 96 ? 5.795 -24.457 24.341 1.00 97.50 96 GLU A N 1
ATOM 720 C CA . GLU A 1 96 ? 5.364 -24.626 22.950 1.00 97.50 96 GLU A CA 1
ATOM 721 C C . GLU A 1 96 ? 5.067 -23.282 22.276 1.00 97.50 96 GLU A C 1
ATOM 723 O O . GLU A 1 96 ? 5.556 -23.015 21.173 1.00 97.50 96 GLU A O 1
ATOM 728 N N . ALA A 1 97 ? 4.326 -22.397 22.948 1.00 95.44 97 ALA A N 1
ATOM 729 C CA . ALA A 1 97 ? 4.031 -21.061 22.438 1.00 95.44 97 ALA A CA 1
ATOM 730 C C . ALA A 1 97 ? 5.313 -20.229 22.243 1.00 95.44 97 ALA A C 1
ATOM 732 O O . ALA A 1 97 ? 5.470 -19.543 21.227 1.00 95.44 97 ALA A O 1
ATOM 733 N N . GLN A 1 98 ? 6.270 -20.321 23.172 1.00 96.38 98 GLN A N 1
ATOM 734 C CA . GLN A 1 98 ? 7.583 -19.684 23.042 1.00 96.38 98 GLN A CA 1
ATOM 735 C C . GLN A 1 98 ? 8.378 -20.254 21.863 1.00 96.38 98 GLN A C 1
ATOM 737 O O . GLN A 1 98 ? 8.976 -19.488 21.102 1.00 96.38 98 GLN A O 1
ATOM 742 N N . HIS A 1 99 ? 8.358 -21.572 21.660 1.00 96.88 99 HIS A N 1
ATOM 743 C CA . HIS A 1 99 ? 9.015 -22.202 20.519 1.00 96.88 99 HIS A CA 1
ATOM 744 C C . HIS A 1 99 ? 8.401 -21.742 19.190 1.00 96.88 99 HIS A C 1
ATOM 746 O O . HIS A 1 99 ? 9.130 -21.311 18.293 1.00 96.88 99 HIS A O 1
ATOM 752 N N . GLN A 1 100 ? 7.069 -21.737 19.077 1.00 96.00 100 GLN A N 1
ATOM 753 C CA . GLN A 1 100 ? 6.360 -21.234 17.897 1.00 96.00 100 GLN A CA 1
ATOM 754 C C . GLN A 1 100 ? 6.700 -19.764 17.619 1.00 96.00 100 GLN A C 1
ATOM 756 O O . GLN A 1 100 ? 7.008 -19.406 16.478 1.00 96.00 100 GLN A O 1
ATOM 761 N N . ARG A 1 101 ? 6.733 -18.920 18.660 1.00 97.44 101 ARG A N 1
ATOM 762 C CA . ARG A 1 101 ? 7.144 -17.514 18.553 1.00 97.44 101 ARG A CA 1
ATOM 763 C C . ARG A 1 101 ? 8.567 -17.381 18.014 1.00 97.44 101 ARG A C 1
ATOM 765 O O . ARG A 1 101 ? 8.795 -16.603 17.092 1.00 97.44 101 ARG A O 1
ATOM 772 N N . ASN A 1 102 ? 9.511 -18.150 18.551 1.00 95.88 102 ASN A N 1
ATOM 773 C CA . ASN A 1 102 ? 10.908 -18.114 18.122 1.00 95.88 102 ASN A CA 1
ATOM 774 C C . ASN A 1 102 ? 11.065 -18.589 16.668 1.00 95.88 102 ASN A C 1
ATOM 776 O O . ASN A 1 102 ? 11.816 -17.987 15.904 1.00 95.88 102 ASN A O 1
ATOM 780 N N . MET A 1 103 ? 10.312 -19.606 16.245 1.00 97.12 103 MET A N 1
ATOM 781 C CA . MET A 1 103 ? 10.309 -20.073 14.855 1.00 97.12 103 MET A CA 1
ATOM 782 C C . MET A 1 103 ? 9.750 -19.026 13.889 1.00 97.12 103 MET A C 1
ATOM 784 O O . MET A 1 103 ? 10.312 -18.819 12.811 1.00 97.12 103 MET A O 1
ATOM 788 N N . LEU A 1 104 ? 8.670 -18.337 14.268 1.00 95.19 104 LEU A N 1
ATOM 789 C CA . LEU A 1 104 ? 8.139 -17.216 13.491 1.00 95.19 104 LEU A CA 1
ATOM 790 C C . LEU A 1 104 ? 9.136 -16.059 13.432 1.00 95.19 104 LEU A C 1
ATOM 792 O O . LEU A 1 104 ? 9.349 -15.504 12.357 1.00 95.19 104 LEU A O 1
ATOM 796 N N . GLN A 1 105 ? 9.797 -15.749 14.547 1.00 96.31 105 GLN A N 1
ATOM 797 C CA . GLN A 1 105 ? 10.826 -14.718 14.604 1.00 96.31 105 GLN A CA 1
ATOM 798 C C . GLN A 1 105 ? 11.995 -15.046 13.664 1.00 96.31 105 GLN A C 1
ATOM 800 O O . GLN A 1 105 ? 12.363 -14.197 12.861 1.00 96.31 105 GLN A O 1
ATOM 805 N N . ILE A 1 106 ? 12.514 -16.280 13.677 1.00 95.62 106 ILE A N 1
ATOM 806 C CA . ILE A 1 106 ? 13.587 -16.719 12.767 1.00 95.62 106 ILE A CA 1
ATOM 807 C C . ILE A 1 106 ? 13.143 -16.633 11.302 1.00 95.62 106 ILE A C 1
ATOM 809 O O . ILE A 1 106 ? 13.906 -16.174 10.450 1.00 95.62 106 ILE A O 1
ATOM 813 N N . ARG A 1 107 ? 11.904 -17.039 10.989 1.00 96.44 107 ARG A N 1
ATOM 814 C CA . ARG A 1 107 ? 11.349 -16.916 9.630 1.00 96.44 107 ARG A CA 1
ATOM 815 C C . ARG A 1 107 ? 11.269 -15.459 9.187 1.00 96.44 107 ARG A C 1
ATOM 817 O O . ARG A 1 107 ? 11.683 -15.154 8.075 1.00 96.44 107 ARG A O 1
ATOM 824 N N . GLN A 1 108 ? 10.788 -14.569 10.052 1.00 92.88 108 GLN A N 1
ATOM 825 C CA . GLN A 1 108 ? 10.701 -13.139 9.761 1.00 92.88 108 GLN A CA 1
ATOM 826 C C . GLN A 1 108 ? 12.085 -12.512 9.588 1.00 92.88 108 GLN A C 1
ATOM 828 O O . GLN A 1 108 ? 12.303 -11.797 8.617 1.00 92.88 108 GLN A O 1
ATOM 833 N N . THR A 1 109 ? 13.051 -12.820 10.458 1.00 95.12 109 THR A N 1
ATOM 834 C CA . THR A 1 109 ? 14.428 -12.327 10.304 1.00 95.12 109 THR A CA 1
ATOM 835 C C . THR A 1 109 ? 15.098 -12.895 9.055 1.00 95.12 109 THR A C 1
ATOM 837 O O . THR A 1 109 ? 15.852 -12.191 8.395 1.00 95.12 109 THR A O 1
ATOM 840 N N . GLY A 1 110 ? 14.793 -14.144 8.692 1.00 95.44 110 GLY A N 1
ATOM 841 C CA . GLY A 1 110 ? 15.260 -14.760 7.452 1.00 95.44 110 GLY A CA 1
ATOM 842 C C . GLY A 1 110 ? 14.692 -14.067 6.213 1.00 95.44 110 GLY A C 1
ATOM 843 O O . GLY A 1 110 ? 15.443 -13.751 5.297 1.00 95.44 110 GLY A O 1
ATOM 844 N N . GLN A 1 111 ? 13.389 -13.768 6.208 1.00 94.06 111 GLN A N 1
ATOM 845 C CA . GLN A 1 111 ? 12.739 -13.006 5.138 1.00 94.06 111 GLN A CA 1
ATOM 846 C C . GLN A 1 111 ? 13.295 -11.581 5.039 1.00 94.06 111 GLN A C 1
ATOM 848 O O . GLN A 1 111 ? 13.615 -11.130 3.945 1.00 94.06 111 GLN A O 1
ATOM 853 N N . LEU A 1 112 ? 13.477 -10.886 6.167 1.00 92.06 112 LEU A N 1
ATOM 854 C CA . LEU A 1 112 ? 14.099 -9.559 6.191 1.00 92.06 112 LEU A CA 1
ATOM 855 C C . LEU A 1 112 ? 15.523 -9.594 5.623 1.00 92.06 112 LEU A C 1
ATOM 857 O O . LEU A 1 112 ? 15.847 -8.770 4.775 1.00 92.06 112 LEU A O 1
ATOM 861 N N . GLY A 1 113 ? 16.334 -10.586 6.002 1.00 93.75 113 GLY A N 1
ATOM 862 C CA . GLY A 1 113 ? 17.678 -10.761 5.448 1.00 93.75 113 GLY A CA 1
ATOM 863 C C . GLY A 1 113 ? 17.685 -11.048 3.941 1.00 93.75 113 GLY A C 1
ATOM 864 O O . GLY A 1 113 ? 18.556 -10.554 3.227 1.00 93.75 113 GLY A O 1
ATOM 865 N N . GLN A 1 114 ? 16.700 -11.798 3.431 1.00 93.31 114 GLN A N 1
ATOM 866 C CA . GLN A 1 114 ? 16.523 -12.017 1.989 1.00 93.31 114 GLN A CA 1
ATOM 867 C C . GLN A 1 114 ? 16.192 -10.708 1.264 1.00 93.31 114 GLN A C 1
ATOM 869 O O . GLN A 1 114 ? 16.863 -10.373 0.290 1.00 93.31 114 GLN A O 1
ATOM 874 N N . TYR A 1 115 ? 15.238 -9.925 1.776 1.00 91.62 115 TYR A N 1
ATOM 875 C CA . TYR A 1 115 ? 14.900 -8.624 1.195 1.00 91.62 115 TYR A CA 1
ATOM 876 C C . TYR A 1 115 ? 16.072 -7.636 1.255 1.00 91.62 115 TYR A C 1
ATOM 878 O O . TYR A 1 115 ? 16.312 -6.907 0.295 1.00 91.62 115 TYR A O 1
ATOM 886 N N . GLU A 1 116 ? 16.840 -7.614 2.346 1.00 92.75 116 GLU A N 1
ATOM 887 C CA . GLU A 1 116 ? 18.047 -6.788 2.452 1.00 92.75 116 GLU A CA 1
ATOM 888 C C . GLU A 1 116 ? 19.101 -7.188 1.411 1.00 92.75 116 GLU A C 1
ATOM 890 O O . GLU A 1 116 ? 19.669 -6.317 0.747 1.00 92.75 116 GLU A O 1
ATOM 895 N N . ALA A 1 117 ? 19.326 -8.490 1.210 1.00 93.25 117 ALA A N 1
ATOM 896 C CA . ALA A 1 117 ? 20.247 -8.993 0.196 1.00 93.25 117 ALA A CA 1
ATOM 897 C C . ALA A 1 117 ? 19.795 -8.633 -1.231 1.00 93.25 117 ALA A C 1
ATOM 899 O O . ALA A 1 117 ? 20.616 -8.187 -2.036 1.00 93.25 117 ALA A O 1
ATOM 900 N N . GLU A 1 118 ? 18.500 -8.756 -1.533 1.00 93.12 118 GLU A N 1
ATOM 901 C CA . GLU A 1 118 ? 17.919 -8.342 -2.817 1.00 93.12 118 GLU A CA 1
ATOM 902 C C . GLU A 1 118 ? 18.062 -6.832 -3.045 1.00 93.12 118 GLU A C 1
ATOM 904 O O . GLU A 1 118 ? 18.471 -6.399 -4.121 1.00 93.12 118 GLU A O 1
ATOM 909 N N . VAL A 1 119 ? 17.803 -6.004 -2.029 1.00 93.31 119 VAL A N 1
ATOM 910 C CA . VAL A 1 119 ? 17.985 -4.547 -2.123 1.00 93.31 119 VAL A CA 1
ATOM 911 C C . VAL A 1 119 ? 19.449 -4.192 -2.375 1.00 93.31 119 VAL A C 1
ATOM 913 O O . VAL A 1 119 ? 19.735 -3.315 -3.193 1.00 93.31 119 VAL A O 1
ATOM 916 N N . VAL A 1 120 ? 20.391 -4.864 -1.709 1.00 94.62 120 VAL A N 1
ATOM 917 C CA . VAL A 1 120 ? 21.826 -4.660 -1.950 1.00 94.62 120 VAL A CA 1
ATOM 918 C C . VAL A 1 120 ? 22.210 -5.099 -3.366 1.00 94.62 120 VAL A C 1
ATOM 920 O O . VAL A 1 120 ? 22.928 -4.357 -4.039 1.00 94.62 120 VAL A O 1
ATOM 923 N N . SER A 1 121 ? 21.707 -6.234 -3.865 1.00 94.38 121 SER A N 1
ATOM 924 C CA . SER A 1 121 ? 22.010 -6.681 -5.232 1.00 94.38 121 SER A CA 1
ATOM 925 C C . SER A 1 121 ? 21.420 -5.738 -6.282 1.00 94.38 121 SER A C 1
ATOM 927 O O . SER A 1 121 ? 22.088 -5.418 -7.263 1.00 94.38 121 SER A O 1
ATOM 929 N N . LEU A 1 122 ? 20.196 -5.246 -6.072 1.00 93.62 122 LEU A N 1
ATOM 930 C CA . LEU A 1 122 ? 19.555 -4.268 -6.951 1.00 93.62 122 LEU A CA 1
ATOM 931 C C . LEU A 1 122 ? 20.308 -2.938 -6.954 1.00 93.62 122 LEU A C 1
ATOM 933 O O . LEU A 1 122 ? 20.497 -2.355 -8.018 1.00 93.62 122 LEU A O 1
ATOM 937 N N . ARG A 1 123 ? 20.795 -2.472 -5.796 1.00 94.25 123 ARG A N 1
ATOM 938 C CA . ARG A 1 123 ? 21.660 -1.284 -5.716 1.00 94.25 123 ARG A CA 1
ATOM 939 C C . ARG A 1 123 ? 22.950 -1.478 -6.506 1.00 94.25 123 ARG A C 1
ATOM 941 O O . ARG A 1 123 ? 23.283 -0.621 -7.312 1.00 94.25 123 ARG A O 1
ATOM 948 N N . GLN A 1 124 ? 23.615 -2.623 -6.357 1.00 94.88 124 GLN A N 1
ATOM 949 C CA . GLN A 1 124 ? 24.820 -2.936 -7.131 1.00 94.88 124 GLN A CA 1
ATOM 950 C C . GLN A 1 124 ? 24.546 -2.978 -8.641 1.00 94.88 124 GLN A C 1
ATOM 952 O O . GLN A 1 124 ? 25.332 -2.447 -9.421 1.00 94.88 124 GLN A O 1
ATOM 957 N N . GLN A 1 125 ? 23.429 -3.573 -9.068 1.00 94.69 125 GLN A N 1
ATOM 958 C CA . GLN A 1 125 ? 23.022 -3.574 -10.476 1.00 94.69 125 GLN A CA 1
ATOM 959 C C . GLN A 1 125 ? 22.732 -2.158 -10.981 1.00 94.69 125 GLN A C 1
ATOM 961 O O . GLN A 1 125 ? 23.125 -1.806 -12.091 1.00 94.69 125 GLN A O 1
ATOM 966 N N . LEU A 1 126 ? 22.078 -1.329 -10.168 1.00 94.25 126 LEU A N 1
ATOM 967 C CA . LEU A 1 126 ? 21.776 0.056 -10.507 1.00 94.25 126 LEU A CA 1
ATOM 968 C C . LEU A 1 126 ? 23.058 0.891 -10.619 1.00 94.25 126 LEU A C 1
ATOM 970 O O . LEU A 1 126 ? 23.209 1.629 -11.587 1.00 94.25 126 LEU A O 1
ATOM 974 N N . ASP A 1 127 ? 24.021 0.702 -9.718 1.00 95.56 127 ASP A N 1
ATOM 975 C CA . ASP A 1 127 ? 25.338 1.341 -9.789 1.00 95.56 127 ASP A CA 1
ATOM 976 C C . ASP A 1 127 ? 26.122 0.902 -11.036 1.00 95.56 127 ASP A C 1
ATOM 978 O O . ASP A 1 127 ? 26.736 1.733 -11.708 1.00 95.56 127 ASP A O 1
ATOM 982 N N . GLN A 1 128 ? 26.058 -0.382 -11.407 1.00 96.38 128 GLN A N 1
ATOM 983 C CA . GLN A 1 128 ? 26.653 -0.888 -12.650 1.00 96.38 128 GLN A CA 1
ATOM 984 C C . GLN A 1 128 ? 25.994 -0.279 -13.894 1.00 96.38 128 GLN A C 1
ATOM 986 O O . GLN A 1 128 ? 26.690 0.107 -14.836 1.00 96.38 128 GLN A O 1
ATOM 991 N N . LEU A 1 129 ? 24.663 -0.164 -13.905 1.00 94.44 129 LEU A N 1
ATOM 992 C CA . LEU A 1 129 ? 23.927 0.473 -14.997 1.00 94.44 129 LEU A CA 1
ATOM 993 C C . LEU A 1 129 ? 24.251 1.964 -15.099 1.00 94.44 129 LEU A C 1
ATOM 995 O O . LEU A 1 129 ? 24.480 2.447 -16.204 1.00 94.44 129 LEU A O 1
ATOM 999 N N . LEU A 1 130 ? 24.339 2.676 -13.973 1.00 95.88 130 LEU A N 1
ATOM 1000 C CA . LEU A 1 130 ? 24.735 4.085 -13.941 1.00 95.88 130 LEU A CA 1
ATOM 1001 C C . LEU A 1 130 ? 26.176 4.280 -14.419 1.00 95.88 130 LEU A C 1
ATOM 1003 O O . LEU A 1 130 ? 26.441 5.200 -15.190 1.00 95.88 130 LEU A O 1
ATOM 1007 N N . ALA A 1 131 ? 27.108 3.416 -14.010 1.00 94.94 131 ALA A N 1
ATOM 1008 C CA . ALA A 1 131 ? 28.487 3.456 -14.491 1.00 94.94 131 ALA A CA 1
ATOM 1009 C C . ALA A 1 131 ? 28.556 3.230 -16.009 1.00 94.94 131 ALA A C 1
ATOM 1011 O O . ALA A 1 131 ? 29.219 3.988 -16.717 1.00 94.94 131 ALA A O 1
ATOM 1012 N N . ARG A 1 132 ? 27.810 2.246 -16.523 1.00 94.94 132 ARG A N 1
ATOM 1013 C CA . ARG A 1 132 ? 27.710 1.983 -17.963 1.00 94.94 132 ARG A CA 1
ATOM 1014 C C . ARG A 1 132 ? 27.059 3.142 -18.713 1.00 94.94 132 ARG A C 1
ATOM 1016 O O . ARG A 1 132 ? 27.509 3.482 -19.800 1.00 94.94 132 ARG A O 1
ATOM 1023 N N . GLN A 1 133 ? 26.022 3.759 -18.150 1.00 91.69 133 GLN A N 1
ATOM 1024 C CA . GLN A 1 133 ? 25.373 4.921 -18.750 1.00 91.69 133 GLN A CA 1
ATOM 1025 C C . GLN A 1 133 ? 26.337 6.107 -18.836 1.00 91.69 133 GLN A C 1
ATOM 1027 O O . GLN A 1 133 ? 26.429 6.712 -19.896 1.00 91.69 133 GLN A O 1
ATOM 1032 N N . ARG A 1 134 ? 27.112 6.389 -17.781 1.00 93.69 134 ARG A N 1
ATOM 1033 C CA . ARG A 1 134 ? 28.144 7.439 -17.808 1.00 93.69 134 ARG A CA 1
ATOM 1034 C C . ARG A 1 134 ? 29.207 7.172 -18.868 1.00 93.69 134 ARG A C 1
ATOM 1036 O O . ARG A 1 134 ? 29.539 8.078 -19.618 1.00 93.69 134 ARG A O 1
ATOM 1043 N N . GLN A 1 135 ? 29.688 5.932 -18.979 1.00 95.00 135 GLN A N 1
ATOM 1044 C CA . GLN A 1 135 ? 30.622 5.547 -20.045 1.00 95.00 135 GLN A CA 1
ATOM 1045 C C . GLN A 1 135 ? 30.015 5.770 -21.433 1.00 95.00 135 GLN A C 1
ATOM 1047 O O . GLN A 1 135 ? 30.650 6.369 -22.289 1.00 95.00 135 GLN A O 1
ATOM 1052 N N . LEU A 1 136 ? 28.762 5.355 -21.644 1.00 88.56 136 LEU A N 1
ATOM 1053 C CA . LEU A 1 136 ? 28.065 5.578 -22.910 1.00 88.56 136 LEU A CA 1
ATOM 1054 C C . LEU A 1 136 ? 27.828 7.065 -23.193 1.00 88.56 136 LEU A C 1
ATOM 1056 O O . LEU A 1 136 ? 27.885 7.466 -24.347 1.00 88.56 136 LEU A O 1
ATOM 1060 N N . GLU A 1 137 ? 27.557 7.887 -22.181 1.00 89.12 137 GLU A N 1
ATOM 1061 C CA . GLU A 1 137 ? 27.419 9.340 -22.321 1.00 89.12 137 GLU A CA 1
ATOM 1062 C C . GLU A 1 137 ? 28.762 10.000 -22.656 1.00 89.12 137 GLU A C 1
ATOM 1064 O O . GLU A 1 137 ? 28.810 10.854 -23.541 1.00 89.12 137 GLU A O 1
ATOM 1069 N N . GLU A 1 138 ? 29.858 9.570 -22.028 1.00 90.81 138 GLU A N 1
ATOM 1070 C CA . GLU A 1 138 ? 31.215 9.998 -22.372 1.00 90.81 138 GLU A CA 1
ATOM 1071 C C . GLU A 1 138 ? 31.578 9.590 -23.805 1.00 90.81 138 GLU A C 1
ATOM 1073 O O . GLU A 1 138 ? 32.004 10.436 -24.591 1.00 90.81 138 GLU A O 1
ATOM 1078 N N . ASP A 1 139 ? 31.343 8.337 -24.190 1.00 84.00 139 ASP A N 1
ATOM 1079 C CA . ASP A 1 139 ? 31.617 7.843 -25.540 1.00 84.00 139 ASP A CA 1
ATOM 1080 C C . ASP A 1 139 ? 30.727 8.535 -26.578 1.00 84.00 139 ASP A C 1
ATOM 1082 O O . ASP A 1 139 ? 31.208 8.958 -27.626 1.00 84.00 139 ASP A O 1
ATOM 1086 N N . ASN A 1 140 ? 29.448 8.756 -26.275 1.00 81.50 140 ASN A N 1
ATOM 1087 C CA . ASN A 1 140 ? 28.546 9.516 -27.136 1.00 81.50 140 ASN A CA 1
ATOM 1088 C C . ASN A 1 140 ? 28.991 10.980 -27.245 1.00 81.50 140 ASN A C 1
ATOM 1090 O O . ASN A 1 140 ? 28.988 11.522 -28.340 1.00 81.50 140 ASN A O 1
ATOM 1094 N N . SER A 1 141 ? 29.462 11.612 -26.166 1.00 79.56 141 SER A N 1
ATOM 1095 C CA . SER A 1 141 ? 30.024 12.968 -26.228 1.00 79.56 141 SER A CA 1
ATOM 1096 C C . SER A 1 141 ? 31.292 13.036 -27.094 1.00 79.56 141 SER A C 1
ATOM 1098 O O . SER A 1 141 ? 31.472 13.995 -27.845 1.00 79.56 141 SER A O 1
ATOM 1100 N N . ARG A 1 142 ? 32.130 11.988 -27.068 1.00 75.75 142 ARG A N 1
ATOM 1101 C CA . ARG A 1 142 ? 33.308 11.843 -27.940 1.00 75.75 142 ARG A CA 1
ATOM 1102 C C . ARG A 1 142 ? 32.922 11.596 -29.398 1.00 75.75 142 ARG A C 1
ATOM 1104 O O . ARG A 1 142 ? 33.597 12.090 -30.293 1.00 75.75 142 ARG A O 1
ATOM 1111 N N . LEU A 1 143 ? 31.840 10.863 -29.649 1.00 70.38 143 LEU A N 1
ATOM 1112 C CA . LEU A 1 143 ? 31.310 10.615 -30.994 1.00 70.38 143 LEU A CA 1
ATOM 1113 C C . LEU A 1 143 ? 30.506 11.807 -31.538 1.00 70.38 143 LEU A C 1
ATOM 1115 O O . LEU A 1 143 ? 30.446 12.009 -32.747 1.00 70.38 143 LEU A O 1
ATOM 1119 N N . GLN A 1 144 ? 29.948 12.642 -30.659 1.00 70.06 144 GLN A N 1
ATOM 1120 C CA . GLN A 1 144 ? 29.257 13.894 -30.978 1.00 70.06 144 GLN A CA 1
ATOM 1121 C C . GLN A 1 144 ? 30.211 15.049 -31.314 1.00 70.06 144 GLN A C 1
ATOM 1123 O O . GLN A 1 144 ? 29.789 16.209 -31.272 1.00 70.06 144 GLN A O 1
ATOM 1128 N N . VAL A 1 145 ? 31.464 14.784 -31.720 1.00 64.00 145 VAL A N 1
ATOM 1129 C CA . VAL A 1 145 ? 32.240 15.785 -32.468 1.00 64.00 145 VAL A CA 1
ATOM 1130 C C . VAL A 1 145 ? 31.395 16.158 -33.675 1.00 64.00 145 VAL A C 1
ATOM 1132 O O . VAL A 1 145 ? 31.234 15.391 -34.623 1.00 64.00 145 VAL A O 1
ATOM 1135 N N . THR A 1 146 ? 30.760 17.321 -33.566 1.00 68.38 146 THR A N 1
ATOM 1136 C CA . THR A 1 146 ? 29.688 17.723 -34.472 1.00 68.38 146 THR A CA 1
ATOM 1137 C C . THR A 1 146 ? 30.166 17.619 -35.919 1.00 68.38 146 THR A C 1
ATOM 1139 O O . THR A 1 146 ? 31.335 17.908 -36.198 1.00 68.38 146 THR A O 1
ATOM 1142 N N . PRO A 1 147 ? 29.283 17.277 -36.873 1.00 68.69 147 PRO A N 1
ATOM 1143 C CA . PRO A 1 147 ? 29.640 17.282 -38.288 1.00 68.69 147 PRO A CA 1
ATOM 1144 C C . PRO A 1 147 ? 30.239 18.630 -38.704 1.00 68.69 147 PRO A C 1
ATOM 1146 O O . PRO A 1 147 ? 31.050 18.676 -39.615 1.00 68.69 147 PRO A O 1
ATOM 1149 N N . ASP A 1 148 ? 29.918 19.720 -38.004 1.00 67.31 148 ASP A N 1
ATOM 1150 C CA . ASP A 1 148 ? 30.503 21.037 -38.238 1.00 67.31 148 ASP A CA 1
ATOM 1151 C C . ASP A 1 148 ? 31.915 21.206 -37.654 1.00 67.31 148 ASP A C 1
ATOM 1153 O O . ASP A 1 148 ? 32.740 21.877 -38.270 1.00 67.31 148 ASP A O 1
ATOM 1157 N N . GLN A 1 149 ? 32.247 20.571 -36.528 1.00 73.12 149 GLN A N 1
ATOM 1158 C CA . GLN A 1 149 ? 33.629 20.477 -36.038 1.00 73.12 149 GLN A CA 1
ATOM 1159 C C . GLN A 1 149 ? 34.484 19.565 -36.926 1.00 73.12 149 GLN A C 1
ATOM 1161 O O . GLN A 1 149 ? 35.620 19.930 -37.220 1.00 73.12 149 GLN A O 1
ATOM 1166 N N . LEU A 1 150 ? 33.938 18.443 -37.414 1.00 71.94 150 LEU A N 1
ATOM 1167 C CA . LEU A 1 150 ? 34.601 17.588 -38.408 1.00 71.94 150 LEU A CA 1
ATOM 1168 C C . LEU A 1 150 ? 34.791 18.323 -39.739 1.00 71.94 150 LEU A C 1
ATOM 1170 O O . LEU A 1 150 ? 35.888 18.336 -40.281 1.00 71.94 150 LEU A O 1
ATOM 1174 N N . LYS A 1 151 ? 33.769 19.025 -40.241 1.00 74.75 151 LYS A N 1
ATOM 1175 C CA . LYS A 1 151 ? 33.912 19.875 -41.434 1.00 74.75 151 LYS A CA 1
ATOM 1176 C C . LYS A 1 151 ? 35.013 20.909 -41.229 1.00 74.75 151 LYS A C 1
ATOM 1178 O O . LYS A 1 151 ? 35.889 21.010 -42.073 1.00 74.75 151 LYS A O 1
ATOM 1183 N N . ARG A 1 152 ? 35.016 21.634 -40.102 1.00 77.94 152 ARG A N 1
ATOM 1184 C CA . ARG A 1 152 ? 36.054 22.634 -39.788 1.00 77.94 152 ARG A CA 1
ATOM 1185 C C . ARG A 1 152 ? 37.447 22.015 -39.670 1.00 77.94 152 ARG A C 1
ATOM 1187 O O . ARG A 1 152 ? 38.411 22.633 -40.111 1.00 77.94 152 ARG A O 1
ATOM 1194 N N . SER A 1 153 ? 37.573 20.815 -39.103 1.00 72.25 153 SER A N 1
ATOM 1195 C CA . SER A 1 153 ? 38.865 20.139 -38.950 1.00 72.25 153 SER A CA 1
ATOM 1196 C C . SER A 1 153 ? 39.407 19.589 -40.276 1.00 72.25 153 SER A C 1
ATOM 1198 O O . SER A 1 153 ? 40.626 19.560 -40.452 1.00 72.25 153 SER A O 1
ATOM 1200 N N . LEU A 1 154 ? 38.522 19.248 -41.221 1.00 78.12 154 LEU A N 1
ATOM 1201 C CA . LEU A 1 154 ? 38.840 18.774 -42.572 1.00 78.12 154 LEU A CA 1
ATOM 1202 C C . LEU A 1 154 ? 39.116 19.896 -43.597 1.00 78.12 154 LEU A C 1
ATOM 1204 O O . LEU A 1 154 ? 39.510 19.599 -44.720 1.00 78.12 154 LEU A O 1
ATOM 1208 N N . LEU A 1 155 ? 38.959 21.181 -43.248 1.00 78.12 155 LEU A N 1
ATOM 1209 C CA . LEU A 1 155 ? 39.245 22.292 -44.176 1.00 78.12 155 LEU A CA 1
ATOM 1210 C C . LEU A 1 155 ? 40.745 22.487 -44.464 1.00 78.12 155 LEU A C 1
ATOM 1212 O O . LEU A 1 155 ? 41.105 23.050 -45.496 1.00 78.12 155 LEU A O 1
ATOM 1216 N N . HIS A 1 156 ? 41.629 22.034 -43.569 1.00 74.75 156 HIS A N 1
ATOM 1217 C CA . HIS A 1 156 ? 43.079 22.213 -43.695 1.00 74.75 156 HIS A CA 1
ATOM 1218 C C . HIS A 1 156 ? 43.807 20.883 -43.467 1.00 74.75 156 HIS A C 1
ATOM 1220 O O . HIS A 1 156 ? 44.135 20.526 -42.330 1.00 74.75 156 HIS A O 1
ATOM 1226 N N . LEU A 1 157 ? 44.024 20.152 -44.567 1.00 78.25 157 LEU A N 1
ATOM 1227 C CA . LEU A 1 157 ? 44.573 18.787 -44.599 1.00 78.25 157 LEU A CA 1
ATOM 1228 C C . LEU A 1 157 ? 45.927 18.681 -45.319 1.00 78.25 157 LEU A C 1
ATOM 1230 O O . LEU A 1 157 ? 46.423 17.582 -45.536 1.00 78.25 157 LEU A O 1
ATOM 1234 N N . THR A 1 158 ? 46.546 19.797 -45.702 1.00 78.81 158 THR A N 1
ATOM 1235 C CA . THR A 1 158 ? 47.870 19.779 -46.337 1.00 78.81 158 THR A CA 1
ATOM 1236 C C . THR A 1 158 ? 48.935 19.370 -45.321 1.00 78.81 158 THR A C 1
ATOM 1238 O O . THR A 1 158 ? 49.130 20.053 -44.313 1.00 78.81 158 THR A O 1
ATOM 1241 N N . ILE A 1 159 ? 49.616 18.257 -45.590 1.00 83.19 159 ILE A N 1
ATOM 1242 C CA . ILE A 1 159 ? 50.655 17.670 -44.741 1.00 83.19 159 ILE A CA 1
ATOM 1243 C C . ILE A 1 159 ? 52.006 17.714 -45.467 1.00 83.19 159 ILE A C 1
ATOM 1245 O O . ILE A 1 159 ? 52.072 17.527 -46.680 1.00 83.19 159 ILE A O 1
ATOM 1249 N N . ASN A 1 160 ? 53.079 17.959 -44.710 1.00 83.56 160 ASN A N 1
ATOM 1250 C CA . ASN A 1 160 ? 54.459 17.907 -45.203 1.00 83.56 160 ASN A CA 1
ATOM 1251 C C . ASN A 1 160 ? 54.975 16.458 -45.229 1.00 83.56 160 ASN A C 1
ATOM 1253 O O . ASN A 1 160 ? 54.573 15.652 -44.391 1.00 83.56 160 ASN A O 1
ATOM 1257 N N . GLU A 1 161 ? 55.952 16.149 -46.087 1.00 79.94 161 GLU A N 1
ATOM 1258 C CA . GLU A 1 161 ? 56.505 14.787 -46.239 1.00 79.94 161 GLU A CA 1
ATOM 1259 C C . GLU A 1 161 ? 56.981 14.141 -44.922 1.00 79.94 161 GLU A C 1
ATOM 1261 O O . GLU A 1 161 ? 56.844 12.934 -44.745 1.00 79.94 161 GLU A O 1
ATOM 1266 N N . ALA A 1 162 ? 57.506 14.929 -43.975 1.00 82.00 162 ALA A N 1
ATOM 1267 C CA . ALA A 1 162 ? 57.928 14.426 -42.664 1.00 82.00 162 ALA A CA 1
ATOM 1268 C C . ALA A 1 162 ? 56.750 13.861 -41.851 1.00 82.00 162 ALA A C 1
ATOM 1270 O O . ALA A 1 162 ? 56.827 12.753 -41.331 1.00 82.00 162 ALA A O 1
ATOM 1271 N N . ARG A 1 163 ? 55.626 14.583 -41.828 1.00 80.94 163 ARG A N 1
ATOM 1272 C CA . ARG A 1 163 ? 54.412 14.176 -41.110 1.00 80.94 163 ARG A CA 1
ATOM 1273 C C . ARG A 1 163 ? 53.626 13.099 -41.866 1.00 80.94 163 ARG A C 1
ATOM 1275 O O . ARG A 1 163 ? 52.910 12.327 -41.244 1.00 80.94 163 ARG A O 1
ATOM 1282 N N . TYR A 1 164 ? 53.785 12.999 -43.187 1.00 85.00 164 TYR A N 1
ATOM 1283 C CA . TYR A 1 164 ? 53.276 11.856 -43.949 1.00 85.00 164 TYR A CA 1
ATOM 1284 C C . TYR A 1 164 ? 53.958 10.550 -43.527 1.00 85.00 164 TYR A C 1
ATOM 1286 O O . TYR A 1 164 ? 53.268 9.567 -43.294 1.00 85.00 164 TYR A O 1
ATOM 1294 N N . ARG A 1 165 ? 55.289 10.546 -43.368 1.00 83.38 165 ARG A N 1
ATOM 1295 C CA . ARG A 1 165 ? 56.031 9.353 -42.920 1.00 83.38 165 ARG A CA 1
ATOM 1296 C C . ARG A 1 165 ? 55.618 8.927 -41.513 1.00 83.38 165 ARG A C 1
ATOM 1298 O O . ARG A 1 165 ? 55.326 7.762 -41.301 1.00 83.38 165 ARG A O 1
ATOM 1305 N N . GLU A 1 166 ? 55.492 9.888 -40.600 1.00 84.00 166 GLU A N 1
ATOM 1306 C CA . GLU A 1 166 ? 55.017 9.631 -39.234 1.00 84.00 166 GLU A CA 1
ATOM 1307 C C . GLU A 1 166 ? 53.611 9.012 -39.204 1.00 84.00 166 GLU A C 1
ATOM 1309 O O . GLU A 1 166 ? 53.364 8.105 -38.420 1.00 84.00 166 GLU A O 1
ATOM 1314 N N . LEU A 1 167 ? 52.693 9.475 -40.059 1.00 83.06 167 LEU A N 1
ATOM 1315 C CA . LEU A 1 167 ? 51.324 8.951 -40.123 1.00 83.06 167 LEU A CA 1
ATOM 1316 C C . LEU A 1 167 ? 51.213 7.634 -40.900 1.00 83.06 167 LEU A C 1
ATOM 1318 O O . LEU A 1 167 ? 50.335 6.833 -40.600 1.00 83.06 167 LEU A O 1
ATOM 1322 N N . ALA A 1 168 ? 52.085 7.397 -41.880 1.00 83.06 168 ALA A N 1
ATOM 1323 C CA . ALA A 1 168 ? 52.134 6.140 -42.624 1.00 83.06 168 ALA A CA 1
ATOM 1324 C C . ALA A 1 168 ? 52.606 4.963 -41.753 1.00 83.06 168 ALA A C 1
ATOM 1326 O O . ALA A 1 168 ? 52.210 3.827 -42.008 1.00 83.06 168 ALA A O 1
ATOM 1327 N N . ASP A 1 169 ? 53.396 5.245 -40.714 1.00 84.50 169 ASP A N 1
ATOM 1328 C CA . ASP A 1 169 ? 53.871 4.257 -39.740 1.00 84.50 169 ASP A CA 1
ATOM 1329 C C . ASP A 1 169 ? 52.841 3.963 -38.621 1.00 84.50 169 ASP A C 1
ATOM 1331 O O . ASP A 1 169 ? 53.045 3.047 -37.823 1.00 84.50 169 ASP A O 1
ATOM 1335 N N . MET A 1 170 ? 51.733 4.718 -38.536 1.00 81.12 170 MET A N 1
ATOM 1336 C CA . MET A 1 170 ? 50.680 4.540 -37.524 1.00 81.12 170 MET A CA 1
ATOM 1337 C C . MET A 1 170 ? 49.534 3.632 -38.003 1.00 81.12 170 MET A C 1
ATOM 1339 O O . MET A 1 170 ? 49.113 3.676 -39.158 1.00 81.12 170 MET A O 1
ATOM 1343 N N . ASP A 1 171 ? 48.948 2.862 -37.080 1.00 78.00 171 ASP A N 1
ATOM 1344 C CA . ASP A 1 171 ? 47.799 1.995 -37.370 1.00 78.00 171 ASP A CA 1
ATOM 1345 C C . ASP A 1 171 ? 46.521 2.787 -37.695 1.00 78.00 171 ASP A C 1
ATOM 1347 O O . ASP A 1 171 ? 46.162 3.752 -37.017 1.00 78.00 171 ASP A O 1
ATOM 1351 N N . THR A 1 172 ? 45.770 2.317 -38.700 1.00 73.00 172 THR A N 1
ATOM 1352 C CA . THR A 1 172 ? 44.557 2.994 -39.209 1.00 73.00 172 THR A CA 1
ATOM 1353 C C . THR A 1 172 ? 43.445 3.192 -38.178 1.00 73.00 172 THR A C 1
ATOM 1355 O O . THR A 1 172 ? 42.692 4.156 -38.287 1.00 73.00 172 THR A O 1
ATOM 1358 N N . GLU A 1 173 ? 43.366 2.333 -37.160 1.00 74.00 173 GLU A N 1
ATOM 1359 C CA . GLU A 1 173 ? 42.370 2.421 -36.083 1.00 74.00 173 GLU A CA 1
ATOM 1360 C C . GLU A 1 173 ? 42.764 3.425 -34.988 1.00 74.00 173 GLU A C 1
ATOM 1362 O O . GLU A 1 173 ? 41.900 3.960 -34.295 1.00 74.00 173 GLU A O 1
ATOM 1367 N N . ALA A 1 174 ? 44.060 3.716 -34.847 1.00 73.06 174 ALA A N 1
ATOM 1368 C CA . ALA A 1 174 ? 44.581 4.686 -33.886 1.00 73.06 174 ALA A CA 1
ATOM 1369 C C . ALA A 1 174 ? 44.655 6.113 -34.464 1.00 73.06 174 ALA A C 1
ATOM 1371 O O . ALA A 1 174 ? 44.872 7.076 -33.724 1.00 73.06 174 ALA A O 1
ATOM 1372 N N . MET A 1 175 ? 44.482 6.263 -35.782 1.00 77.31 175 MET A N 1
ATOM 1373 C CA . MET A 1 175 ? 44.549 7.551 -36.466 1.00 77.31 175 MET A CA 1
ATOM 1374 C C . MET A 1 175 ? 43.237 8.338 -36.369 1.00 77.31 175 MET A C 1
ATOM 1376 O O . MET A 1 175 ? 42.139 7.826 -36.574 1.00 77.31 175 MET A O 1
ATOM 1380 N N . SER A 1 176 ? 43.359 9.644 -36.127 1.00 80.88 176 SER A N 1
ATOM 1381 C CA . SER A 1 176 ? 42.240 10.582 -36.234 1.00 80.88 176 SER A CA 1
ATOM 1382 C C . SER A 1 176 ? 41.708 10.628 -37.669 1.00 80.88 176 SER A C 1
ATOM 1384 O O . SER A 1 176 ? 42.482 10.632 -38.626 1.00 80.88 176 SER A O 1
ATOM 1386 N N . VAL A 1 177 ? 40.388 10.774 -37.832 1.00 80.94 177 VAL A N 1
ATOM 1387 C CA . VAL A 1 177 ? 39.722 10.941 -39.143 1.00 80.94 177 VAL A CA 1
ATOM 1388 C C . VAL A 1 177 ? 40.362 12.065 -39.969 1.00 80.94 177 VAL A C 1
ATOM 1390 O O . VAL A 1 177 ? 40.465 11.958 -41.190 1.00 80.94 177 VAL A O 1
ATOM 1393 N N . LYS A 1 178 ? 40.840 13.128 -39.307 1.00 81.88 178 LYS A N 1
ATOM 1394 C CA . LYS A 1 178 ? 41.559 14.228 -39.959 1.00 81.88 178 LYS A CA 1
ATOM 1395 C C . LYS A 1 178 ? 42.896 13.766 -40.540 1.00 81.88 178 LYS A C 1
ATOM 1397 O O . LYS A 1 178 ? 43.191 14.063 -41.692 1.00 81.88 178 LYS A O 1
ATOM 1402 N N . ASP A 1 179 ? 43.699 13.068 -39.746 1.00 84.25 179 ASP A N 1
ATOM 1403 C CA . ASP A 1 179 ? 45.034 12.633 -40.157 1.00 84.25 179 ASP A CA 1
ATOM 1404 C C . ASP A 1 179 ? 44.948 11.524 -41.219 1.00 84.25 179 ASP A C 1
ATOM 1406 O O . ASP A 1 179 ? 45.693 11.559 -42.195 1.00 84.25 179 ASP A O 1
ATOM 1410 N N . PHE A 1 180 ? 43.954 10.633 -41.124 1.00 84.25 180 PHE A N 1
ATOM 1411 C CA . PHE A 1 180 ? 43.662 9.643 -42.163 1.00 84.25 180 PHE A CA 1
ATOM 1412 C C . PHE A 1 180 ? 43.252 10.296 -43.492 1.00 84.25 180 PHE A C 1
ATOM 1414 O O . PHE A 1 180 ? 43.784 9.955 -44.549 1.00 84.25 180 PHE A O 1
ATOM 1421 N N . ALA A 1 181 ? 42.330 11.266 -43.457 1.00 85.25 181 ALA A N 1
ATOM 1422 C CA . ALA A 1 181 ? 41.916 11.995 -44.655 1.00 85.25 181 ALA A CA 1
ATOM 1423 C C . ALA A 1 181 ? 43.087 12.766 -45.283 1.00 85.25 181 ALA A C 1
ATOM 1425 O O . ALA A 1 181 ? 43.239 12.784 -46.503 1.00 85.25 181 ALA A O 1
ATOM 1426 N N . ALA A 1 182 ? 43.938 13.372 -44.458 1.00 86.19 182 ALA A N 1
ATOM 1427 C CA . ALA A 1 182 ? 45.109 14.098 -44.919 1.00 86.19 182 ALA A CA 1
ATOM 1428 C C . ALA A 1 182 ? 46.191 13.185 -45.523 1.00 86.19 182 ALA A C 1
ATOM 1430 O O . ALA A 1 182 ? 46.785 13.553 -46.535 1.00 86.19 182 ALA A O 1
ATOM 1431 N N . LEU A 1 183 ? 46.399 11.982 -44.973 1.00 86.06 183 LEU A N 1
ATOM 1432 C CA . LEU A 1 183 ? 47.286 10.968 -45.551 1.00 86.06 183 LEU A CA 1
ATOM 1433 C C . LEU A 1 183 ? 46.796 10.537 -46.939 1.00 86.06 183 LEU A C 1
ATOM 1435 O O . LEU A 1 183 ? 47.560 10.594 -47.899 1.00 86.06 183 LEU A O 1
ATOM 1439 N N . ARG A 1 184 ? 45.501 10.220 -47.083 1.00 86.06 184 ARG A N 1
ATOM 1440 C CA . ARG A 1 184 ? 44.910 9.843 -48.381 1.00 86.06 184 ARG A CA 1
ATOM 1441 C C . ARG A 1 184 ? 44.954 10.964 -49.412 1.00 86.06 184 ARG A C 1
ATOM 1443 O O . ARG A 1 184 ? 45.206 10.709 -50.588 1.00 86.06 184 ARG A O 1
ATOM 1450 N N . LEU A 1 185 ? 44.732 12.207 -48.987 1.00 86.31 185 LEU A N 1
ATOM 1451 C CA . LEU A 1 185 ? 44.871 13.362 -49.870 1.00 86.31 185 LEU A CA 1
ATOM 1452 C C . LEU A 1 185 ? 46.325 13.570 -50.296 1.00 86.31 185 LEU A C 1
ATOM 1454 O O . LEU A 1 185 ? 46.563 13.831 -51.469 1.00 86.31 185 LEU A O 1
ATOM 1458 N N . HIS A 1 186 ? 47.295 13.421 -49.393 1.00 87.31 186 HIS A N 1
ATOM 1459 C CA . HIS A 1 186 ? 48.711 13.547 -49.738 1.00 87.31 186 HIS A CA 1
ATOM 1460 C C . HIS A 1 186 ? 49.149 12.463 -50.738 1.00 87.31 186 HIS A C 1
ATOM 1462 O O . HIS A 1 186 ? 49.756 12.790 -51.757 1.00 87.31 186 HIS A O 1
ATOM 1468 N N . GLU A 1 187 ? 48.754 11.202 -50.521 1.00 87.44 187 GLU A N 1
ATOM 1469 C CA . GLU A 1 187 ? 49.003 10.089 -51.454 1.00 87.44 187 GLU A CA 1
ATOM 1470 C C . GLU A 1 187 ? 48.419 10.337 -52.852 1.00 87.44 187 GLU A C 1
ATOM 1472 O O . GLU A 1 187 ? 49.022 9.941 -53.846 1.00 87.44 187 GLU A O 1
ATOM 1477 N N . ALA A 1 188 ? 47.259 10.992 -52.947 1.00 86.69 188 ALA A N 1
ATOM 1478 C CA . ALA A 1 188 ? 46.618 11.301 -54.223 1.00 86.69 188 ALA A CA 1
ATOM 1479 C C . ALA A 1 188 ? 47.192 12.558 -54.902 1.00 86.69 188 ALA A C 1
ATOM 1481 O O . ALA A 1 188 ? 47.308 12.605 -56.126 1.00 86.69 188 ALA A O 1
ATOM 1482 N N . VAL A 1 189 ? 47.551 13.586 -54.128 1.00 87.88 189 VAL A N 1
ATOM 1483 C CA . VAL A 1 189 ? 47.981 14.893 -54.648 1.00 87.88 189 VAL A CA 1
ATOM 1484 C C . VAL A 1 189 ? 49.441 14.878 -55.099 1.00 87.88 189 VAL A C 1
ATOM 1486 O O . VAL A 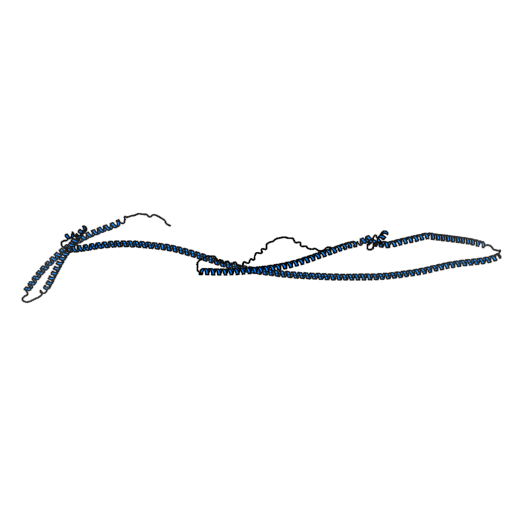1 189 ? 49.734 15.388 -56.174 1.00 87.88 189 VAL A O 1
ATOM 1489 N N . VAL A 1 190 ? 50.357 14.245 -54.361 1.00 87.94 190 VAL A N 1
ATOM 1490 C CA . VAL A 1 190 ? 51.790 14.184 -54.718 1.00 87.94 190 VAL A CA 1
ATOM 1491 C C . VAL A 1 190 ? 52.069 13.575 -56.110 1.00 87.94 190 VAL A C 1
ATOM 1493 O O . VAL A 1 190 ? 52.847 14.170 -56.868 1.00 87.94 190 VAL A O 1
ATOM 1496 N N . PRO A 1 191 ? 51.460 12.446 -56.533 1.00 88.69 191 PRO A N 1
ATOM 1497 C CA . PRO A 1 191 ? 51.676 11.923 -57.882 1.00 88.69 191 PRO A CA 1
ATOM 1498 C C . PRO A 1 191 ? 51.092 12.850 -58.957 1.00 88.69 191 PRO A C 1
ATOM 1500 O O . PRO A 1 191 ? 51.695 13.005 -60.016 1.00 88.69 191 PRO A O 1
ATOM 1503 N N . LEU A 1 192 ? 49.975 13.529 -58.682 1.00 88.19 192 LEU A N 1
ATOM 1504 C CA . LEU A 1 192 ? 49.406 14.514 -59.604 1.00 88.19 192 LEU A CA 1
ATOM 1505 C C . LEU A 1 192 ? 50.291 15.759 -59.713 1.00 88.19 192 LEU A C 1
ATOM 1507 O O . LEU A 1 192 ? 50.567 16.203 -60.821 1.00 88.19 192 LEU A O 1
ATOM 1511 N N . GLU A 1 193 ? 50.800 16.284 -58.598 1.00 89.00 193 GLU A N 1
ATOM 1512 C CA . GLU A 1 193 ? 51.749 17.399 -58.591 1.00 89.00 193 GLU A CA 1
ATOM 1513 C C . GLU A 1 193 ? 53.042 17.045 -59.326 1.00 89.00 193 GLU A C 1
ATOM 1515 O O . GLU A 1 193 ? 53.538 17.845 -60.117 1.00 89.00 193 GLU A O 1
ATOM 1520 N N . SER A 1 194 ? 53.583 15.843 -59.112 1.00 88.25 194 SER A N 1
ATOM 1521 C CA . SER A 1 194 ? 54.780 15.397 -59.831 1.00 88.25 194 SER A CA 1
ATOM 1522 C C . SER A 1 194 ? 54.510 15.211 -61.327 1.00 88.25 194 SER A C 1
ATOM 1524 O O . SER A 1 194 ? 55.334 15.637 -62.135 1.00 88.25 194 SER A O 1
ATOM 1526 N N . ARG A 1 195 ? 53.339 14.688 -61.722 1.00 91.56 195 ARG A N 1
ATOM 1527 C CA . ARG A 1 195 ? 52.938 14.611 -63.133 1.00 91.56 195 ARG A CA 1
ATOM 1528 C C . ARG A 1 195 ? 52.734 15.993 -63.753 1.00 91.56 195 ARG A C 1
ATOM 1530 O O . ARG A 1 195 ? 53.162 16.201 -64.881 1.00 91.56 195 ARG A O 1
ATOM 1537 N N . CYS A 1 196 ? 52.139 16.944 -63.034 1.00 88.75 196 CYS A N 1
ATOM 1538 C CA . CYS A 1 196 ? 52.012 18.330 -63.487 1.00 88.75 196 CYS A CA 1
ATOM 1539 C C . CYS A 1 196 ? 53.386 18.977 -63.685 1.00 88.75 196 CYS A C 1
ATOM 1541 O O . CYS A 1 196 ? 53.625 19.550 -64.740 1.00 88.75 196 CYS A O 1
ATOM 1543 N N . ARG A 1 197 ? 54.319 18.811 -62.736 1.00 92.56 197 ARG A N 1
ATOM 1544 C CA . ARG A 1 197 ? 55.700 19.307 -62.875 1.00 92.56 197 ARG A CA 1
ATOM 1545 C C . ARG A 1 197 ? 56.427 18.670 -64.063 1.00 92.56 197 ARG A C 1
ATOM 1547 O O . ARG A 1 197 ? 57.143 19.367 -64.772 1.00 92.56 197 ARG A O 1
ATOM 1554 N N . GLN A 1 198 ? 56.232 17.371 -64.304 1.00 91.75 198 GLN A N 1
ATOM 1555 C CA . GLN A 1 198 ? 56.776 16.687 -65.485 1.00 91.75 198 GLN A CA 1
ATOM 1556 C C . GLN A 1 198 ? 56.196 17.257 -66.782 1.00 91.75 198 GLN A C 1
ATOM 1558 O O . GLN A 1 198 ? 56.952 17.591 -67.683 1.00 91.75 198 GLN A O 1
ATOM 1563 N N . LEU A 1 199 ? 54.874 17.429 -66.862 1.00 91.88 199 LEU A N 1
ATOM 1564 C CA . LEU A 1 199 ? 54.215 18.018 -68.031 1.00 91.88 199 LEU A CA 1
ATOM 1565 C C . LEU A 1 199 ? 54.636 19.477 -68.260 1.00 91.88 199 LEU A C 1
ATOM 1567 O O . LEU A 1 199 ? 54.762 19.910 -69.402 1.00 91.88 199 LEU A O 1
ATOM 1571 N N . GLU A 1 200 ? 54.859 20.248 -67.196 1.00 91.62 200 GLU A N 1
ATOM 1572 C CA . GLU A 1 200 ? 55.397 21.608 -67.283 1.00 91.62 200 GLU A CA 1
ATOM 1573 C C . GLU A 1 200 ? 56.842 21.619 -67.796 1.00 91.62 200 GLU A C 1
ATOM 1575 O O . GLU A 1 200 ? 57.173 22.465 -68.627 1.00 91.62 200 GLU A O 1
ATOM 1580 N N . ALA A 1 201 ? 57.675 20.669 -67.361 1.00 92.81 201 ALA A N 1
ATOM 1581 C CA . ALA A 1 201 ? 59.036 20.498 -67.864 1.00 92.81 201 ALA A CA 1
ATOM 1582 C C . ALA A 1 201 ? 59.046 20.082 -69.345 1.00 92.81 201 ALA A C 1
ATOM 1584 O O . ALA A 1 201 ? 59.683 20.756 -70.148 1.00 92.81 201 ALA A O 1
ATOM 1585 N N . GLU A 1 202 ? 58.261 19.069 -69.729 1.00 92.06 202 GLU A N 1
ATOM 1586 C CA . GLU A 1 202 ? 58.079 18.645 -71.127 1.00 92.06 202 GLU A CA 1
ATOM 1587 C C . GLU A 1 202 ? 57.580 19.819 -71.991 1.00 92.06 202 GLU A C 1
ATOM 1589 O O . GLU A 1 202 ? 58.086 20.074 -73.083 1.00 92.06 202 GLU A O 1
ATOM 1594 N N . ARG A 1 203 ? 56.620 20.609 -71.490 1.00 93.38 203 ARG A N 1
ATOM 1595 C CA . ARG A 1 203 ? 56.140 21.814 -72.183 1.00 93.38 203 ARG A CA 1
ATOM 1596 C C . ARG A 1 203 ? 57.247 22.855 -72.355 1.00 93.38 203 ARG A C 1
ATOM 1598 O O . ARG A 1 203 ? 57.293 23.502 -73.400 1.00 93.38 203 ARG A O 1
ATOM 1605 N N . ALA A 1 204 ? 58.088 23.060 -71.344 1.00 92.94 204 ALA A N 1
ATOM 1606 C CA . ALA A 1 204 ? 59.201 24.002 -71.411 1.00 92.94 204 ALA A CA 1
ATOM 1607 C C . ALA A 1 204 ? 60.278 23.538 -72.406 1.00 92.94 204 ALA A C 1
ATOM 1609 O O . ALA A 1 204 ? 60.766 24.357 -73.182 1.00 92.94 204 ALA A O 1
ATOM 1610 N N . GLU A 1 205 ? 60.588 22.241 -72.443 1.00 93.62 205 GLU A N 1
ATOM 1611 C CA . GLU A 1 205 ? 61.499 21.635 -73.422 1.00 93.62 205 GLU A CA 1
ATOM 1612 C C . GLU A 1 205 ? 60.974 21.812 -74.849 1.00 93.62 205 GLU A C 1
ATOM 1614 O O . GLU A 1 205 ? 61.662 22.389 -75.688 1.00 93.62 205 GLU A O 1
ATOM 1619 N N . MET A 1 206 ? 59.712 21.453 -75.108 1.00 90.25 206 MET A N 1
ATOM 1620 C CA . MET A 1 206 ? 59.086 21.634 -76.425 1.00 90.25 206 MET A CA 1
ATOM 1621 C C . MET A 1 206 ? 59.009 23.115 -76.833 1.00 90.25 206 MET A C 1
ATOM 1623 O O . MET A 1 206 ? 59.142 23.456 -78.010 1.00 90.25 206 MET A O 1
ATOM 1627 N N . ALA A 1 207 ? 58.804 24.026 -75.874 1.00 92.69 207 ALA A N 1
ATOM 1628 C CA . ALA A 1 207 ? 58.848 25.463 -76.132 1.00 92.69 207 ALA A CA 1
ATOM 1629 C C . ALA A 1 207 ? 60.263 25.933 -76.509 1.00 92.69 207 ALA A C 1
ATOM 1631 O O . ALA A 1 207 ? 60.403 26.705 -77.457 1.00 92.69 207 ALA A O 1
ATOM 1632 N N . ALA A 1 208 ? 61.299 25.440 -75.827 1.00 92.38 208 ALA A N 1
ATOM 1633 C CA . ALA A 1 208 ? 62.692 25.732 -76.155 1.00 92.38 208 ALA A CA 1
ATOM 1634 C C . ALA A 1 208 ? 63.089 25.161 -77.528 1.00 92.38 208 ALA A C 1
ATOM 1636 O O . ALA A 1 208 ? 63.733 25.851 -78.321 1.00 92.38 208 ALA A O 1
ATOM 1637 N N . GLU A 1 209 ? 62.646 23.945 -77.862 1.00 93.00 209 GLU A N 1
ATOM 1638 C CA . GLU A 1 209 ? 62.835 23.353 -79.190 1.00 93.00 209 GLU A CA 1
ATOM 1639 C C . GLU A 1 209 ? 62.186 24.218 -80.278 1.00 93.00 209 GLU A C 1
ATOM 1641 O O . GLU A 1 209 ? 62.843 24.569 -81.261 1.00 93.00 209 GLU A O 1
ATOM 1646 N N . LEU A 1 210 ? 60.940 24.660 -80.071 1.00 90.69 210 LEU A N 1
ATOM 1647 C CA . LEU A 1 210 ? 60.256 25.591 -80.973 1.00 90.69 210 LEU A CA 1
ATOM 1648 C C . LEU A 1 210 ? 60.999 26.926 -81.111 1.00 90.69 210 LEU A C 1
ATOM 1650 O O . LEU A 1 210 ? 61.101 27.454 -82.221 1.00 90.69 210 LEU A O 1
ATOM 1654 N N . GLU A 1 211 ? 61.518 27.486 -80.018 1.00 91.31 211 GLU A N 1
ATOM 1655 C CA . GLU A 1 211 ? 62.315 28.715 -80.064 1.00 91.31 211 GLU A CA 1
ATOM 1656 C C . GLU A 1 211 ? 63.629 28.534 -80.826 1.00 91.31 211 GLU A C 1
ATOM 1658 O O . GLU A 1 211 ? 64.009 29.434 -81.573 1.00 91.31 211 GLU A O 1
ATOM 1663 N N . SER A 1 212 ? 64.273 27.369 -80.730 1.00 91.31 212 SER A N 1
ATOM 1664 C CA . SER A 1 212 ? 65.500 27.051 -81.473 1.00 91.31 212 SER A CA 1
ATOM 1665 C C . SER A 1 212 ? 65.263 26.721 -82.957 1.00 91.31 212 SER A C 1
ATOM 1667 O O . SER A 1 212 ? 66.097 27.046 -83.805 1.00 91.31 212 SER A O 1
ATOM 1669 N N . ALA A 1 213 ? 64.102 26.157 -83.308 1.00 88.06 213 ALA A N 1
ATOM 1670 C CA . ALA A 1 213 ? 63.717 25.859 -84.689 1.00 88.06 213 ALA A CA 1
ATOM 1671 C C . ALA A 1 213 ? 63.298 27.120 -85.473 1.00 88.06 213 ALA A C 1
ATOM 1673 O O . ALA A 1 213 ? 63.483 27.201 -86.690 1.00 88.06 213 ALA A O 1
ATOM 1674 N N . ARG A 1 214 ? 62.765 28.145 -84.791 1.00 92.31 214 ARG A N 1
ATOM 1675 C CA . ARG A 1 214 ? 62.386 29.437 -85.400 1.00 92.31 214 ARG A CA 1
ATOM 1676 C C . ARG A 1 214 ? 63.522 30.131 -86.174 1.00 92.31 214 ARG A C 1
ATOM 1678 O O . ARG A 1 214 ? 63.268 30.504 -87.321 1.00 92.31 214 ARG A O 1
ATOM 1685 N N . PRO A 1 215 ? 64.741 30.328 -85.631 1.00 90.00 215 PRO A N 1
ATOM 1686 C CA . PRO A 1 215 ? 65.837 30.954 -86.370 1.00 90.00 215 PRO A CA 1
ATOM 1687 C C . PRO A 1 215 ? 66.340 30.082 -87.524 1.00 90.00 215 PRO A C 1
ATOM 1689 O O . PRO A 1 215 ? 66.668 30.627 -88.572 1.00 90.00 215 PRO A O 1
ATOM 1692 N N . GLN A 1 216 ? 66.335 28.750 -87.388 1.00 89.50 216 GLN A N 1
ATOM 1693 C CA . GLN A 1 216 ? 66.700 27.838 -88.483 1.00 89.50 216 GLN A CA 1
ATOM 1694 C C . GLN A 1 216 ? 65.729 27.975 -89.663 1.00 89.50 216 GLN A C 1
ATOM 1696 O O . GLN A 1 216 ? 66.142 28.093 -90.815 1.00 89.50 216 GLN A O 1
ATOM 1701 N N . LEU A 1 217 ? 64.428 28.051 -89.377 1.00 89.19 217 LEU A N 1
ATOM 1702 C CA . LEU A 1 217 ? 63.402 28.277 -90.390 1.00 89.19 217 LEU A CA 1
ATOM 1703 C C . LEU A 1 217 ? 63.484 29.691 -90.993 1.00 89.19 217 LEU A C 1
ATOM 1705 O O . LEU A 1 217 ? 63.208 29.868 -92.180 1.00 89.19 217 LEU A O 1
ATOM 1709 N N . ALA A 1 218 ? 63.882 30.698 -90.211 1.00 90.56 218 ALA A N 1
ATOM 1710 C CA . ALA A 1 218 ? 64.155 32.040 -90.723 1.00 90.56 218 ALA A CA 1
ATOM 1711 C C . ALA A 1 218 ? 65.378 32.067 -91.660 1.00 90.56 218 ALA A C 1
ATOM 1713 O O . ALA A 1 218 ? 65.296 32.688 -92.717 1.00 90.56 218 ALA A O 1
ATOM 1714 N N . ALA A 1 219 ? 66.455 31.349 -91.322 1.00 90.81 219 ALA A N 1
ATOM 1715 C CA . ALA A 1 219 ? 67.648 31.212 -92.158 1.00 90.81 219 ALA A CA 1
ATOM 1716 C C . ALA A 1 219 ? 67.344 30.480 -93.477 1.00 90.81 219 ALA A C 1
ATOM 1718 O O . ALA A 1 219 ? 67.653 30.983 -94.553 1.00 90.81 219 ALA A O 1
ATOM 1719 N N . ALA A 1 220 ? 66.616 29.360 -93.429 1.00 88.06 220 ALA A N 1
ATOM 1720 C CA . ALA A 1 220 ? 66.189 28.658 -94.642 1.00 88.06 220 ALA A CA 1
ATOM 1721 C C . ALA A 1 220 ? 65.298 29.541 -95.540 1.00 88.06 220 ALA A C 1
ATOM 1723 O O . ALA A 1 220 ? 65.376 29.492 -96.769 1.00 88.06 220 ALA A O 1
ATOM 1724 N N . ARG A 1 221 ? 64.455 30.398 -94.942 1.00 89.19 221 ARG A N 1
ATOM 1725 C CA . ARG A 1 221 ? 63.665 31.390 -95.690 1.00 89.19 221 ARG A CA 1
ATOM 1726 C C . ARG A 1 221 ? 64.533 32.482 -96.318 1.00 89.19 221 ARG A C 1
ATOM 1728 O O . ARG A 1 221 ? 64.206 32.899 -97.429 1.00 89.19 221 ARG A O 1
ATOM 1735 N N . SER A 1 222 ? 65.593 32.952 -95.654 1.00 88.06 222 SER A N 1
ATOM 1736 C CA . SER A 1 222 ? 66.513 33.933 -96.247 1.00 88.06 222 SER A CA 1
ATOM 1737 C C . SER A 1 222 ? 67.332 33.323 -97.381 1.00 88.06 222 SER A C 1
ATOM 1739 O O . SER A 1 222 ? 67.405 33.932 -98.440 1.00 88.06 222 SER A O 1
ATOM 1741 N N . GLU A 1 223 ? 67.833 32.095 -97.230 1.00 90.50 223 GLU A N 1
ATOM 1742 C CA . GLU A 1 223 ? 68.527 31.364 -98.304 1.00 90.50 223 GLU A CA 1
ATOM 1743 C C . GLU A 1 223 ? 67.616 31.156 -99.528 1.00 90.50 223 GLU A C 1
ATOM 1745 O O . GLU A 1 223 ? 68.011 31.369 -100.678 1.00 90.50 223 GLU A O 1
ATOM 1750 N N . LEU A 1 224 ? 66.343 30.819 -99.302 1.00 88.62 224 LEU A N 1
ATOM 1751 C CA . LEU A 1 224 ? 65.350 30.716 -100.373 1.00 88.62 224 LEU A CA 1
ATOM 1752 C C . LEU A 1 224 ? 65.045 32.079 -101.032 1.00 88.62 224 LEU A C 1
ATOM 1754 O O . LEU A 1 224 ? 64.778 32.152 -102.231 1.00 88.62 224 LEU A O 1
ATOM 1758 N N . ALA A 1 225 ? 65.071 33.177 -100.277 1.00 87.88 225 ALA A N 1
ATOM 1759 C CA . ALA A 1 225 ? 64.909 34.518 -100.837 1.00 87.88 225 ALA A CA 1
ATOM 1760 C C . ALA A 1 225 ? 66.141 34.954 -101.652 1.00 87.88 225 ALA A C 1
ATOM 1762 O O . ALA A 1 225 ? 65.986 35.537 -102.725 1.00 87.88 225 ALA A O 1
ATOM 1763 N N . GLU A 1 226 ? 67.350 34.636 -101.189 1.00 88.00 226 GLU A N 1
ATOM 1764 C CA . GLU A 1 226 ? 68.604 34.914 -101.896 1.00 88.00 226 GLU A CA 1
ATOM 1765 C C . GLU A 1 226 ? 68.696 34.140 -103.212 1.00 88.00 226 GLU A C 1
ATOM 1767 O O . GLU A 1 226 ? 68.996 34.727 -104.251 1.00 88.00 226 GLU A O 1
ATOM 1772 N N . THR A 1 227 ? 68.359 32.848 -103.206 1.00 84.00 227 THR A N 1
ATOM 1773 C CA . THR A 1 227 ? 68.307 32.033 -104.432 1.00 84.00 227 THR A CA 1
ATOM 1774 C C . THR A 1 227 ? 67.263 32.551 -105.424 1.00 84.00 227 THR A C 1
ATOM 1776 O O . THR A 1 227 ? 67.535 32.607 -106.624 1.00 84.00 227 THR A O 1
ATOM 1779 N N . ARG A 1 228 ? 66.099 33.025 -104.952 1.00 85.19 228 ARG A N 1
ATOM 1780 C CA . ARG A 1 228 ? 65.109 33.712 -105.805 1.00 85.19 228 ARG A CA 1
ATOM 1781 C C . ARG A 1 228 ? 65.670 34.991 -106.428 1.00 85.19 228 ARG A C 1
ATOM 1783 O O . ARG A 1 228 ? 65.547 35.171 -107.635 1.00 85.19 228 ARG A O 1
ATOM 1790 N N . GLN A 1 229 ? 66.344 35.840 -105.649 1.00 83.94 229 GLN A N 1
ATOM 1791 C CA . GLN A 1 229 ? 66.984 37.050 -106.180 1.00 83.94 229 GLN A CA 1
ATOM 1792 C C . GLN A 1 229 ? 68.096 36.731 -107.190 1.00 83.94 229 GLN A C 1
ATOM 1794 O O . GLN A 1 229 ? 68.251 37.440 -108.184 1.00 83.94 229 GLN A O 1
ATOM 1799 N N . GLN A 1 230 ? 68.873 35.669 -106.962 1.00 82.62 230 GLN A N 1
ATOM 1800 C CA . GLN A 1 230 ? 69.888 35.204 -107.910 1.00 82.62 230 GLN A CA 1
ATOM 1801 C C . GLN A 1 230 ? 69.252 34.734 -109.226 1.00 82.62 230 GLN A C 1
ATOM 1803 O O . GLN A 1 230 ? 69.735 35.099 -110.299 1.00 82.62 230 GLN A O 1
ATOM 1808 N N . ALA A 1 231 ? 68.140 33.999 -109.161 1.00 81.19 231 ALA A N 1
ATOM 1809 C CA . ALA A 1 231 ? 67.399 33.567 -110.344 1.00 81.19 231 ALA A CA 1
ATOM 1810 C C . ALA A 1 231 ? 66.815 34.753 -111.135 1.00 81.19 231 ALA A C 1
ATOM 1812 O O . ALA A 1 231 ? 66.926 34.791 -112.360 1.00 81.19 231 ALA A O 1
ATOM 1813 N N . GLU A 1 232 ? 66.253 35.755 -110.453 1.00 80.75 232 GLU A N 1
ATOM 1814 C CA . GLU A 1 232 ? 65.737 36.976 -111.090 1.00 80.75 232 GLU A CA 1
ATOM 1815 C C . GLU A 1 232 ? 66.845 37.786 -111.783 1.00 80.75 232 GLU A C 1
ATOM 1817 O O . GLU A 1 232 ? 66.651 38.270 -112.901 1.00 80.75 232 GLU A O 1
ATOM 1822 N N . ARG A 1 233 ? 68.034 37.900 -111.171 1.00 85.06 233 ARG A N 1
ATOM 1823 C CA . ARG A 1 233 ? 69.203 38.548 -111.798 1.00 85.06 233 ARG A CA 1
ATOM 1824 C C . ARG A 1 233 ? 69.645 37.811 -113.063 1.00 85.06 233 ARG A C 1
ATOM 1826 O O . ARG A 1 233 ? 69.817 38.447 -114.100 1.00 85.06 233 ARG A O 1
ATOM 1833 N N . ALA A 1 234 ? 69.740 36.483 -113.008 1.00 80.25 234 ALA A N 1
ATOM 1834 C CA . ALA A 1 234 ? 70.082 35.668 -114.173 1.00 80.25 234 ALA A CA 1
ATOM 1835 C C . ALA A 1 234 ? 69.054 35.824 -115.315 1.00 80.25 234 ALA A C 1
ATOM 1837 O O . ALA A 1 234 ? 69.426 35.894 -116.487 1.00 80.25 234 ALA A O 1
ATOM 1838 N N . GLN A 1 235 ? 67.760 35.954 -114.998 1.00 79.44 235 GLN A N 1
ATOM 1839 C CA . GLN A 1 235 ? 66.721 36.234 -115.999 1.00 79.44 235 GLN A CA 1
ATOM 1840 C C . GLN A 1 235 ? 66.872 37.623 -116.643 1.00 79.44 235 GLN A C 1
ATOM 1842 O O . GLN A 1 235 ? 66.683 37.770 -117.852 1.00 79.44 235 GLN A O 1
ATOM 1847 N N . GLN A 1 236 ? 67.236 38.652 -115.872 1.00 77.62 236 GLN A N 1
ATOM 1848 C CA . GLN A 1 236 ? 67.480 39.998 -116.407 1.00 77.62 236 GLN A CA 1
ATOM 1849 C C . GLN A 1 236 ? 68.690 40.029 -117.354 1.00 77.62 236 GLN A C 1
ATOM 1851 O O . GLN A 1 236 ? 68.629 40.672 -118.407 1.00 77.62 236 GLN A O 1
ATOM 1856 N N . GLU A 1 237 ? 69.753 39.290 -117.028 1.00 78.88 237 GLU A N 1
ATOM 1857 C CA . GLU A 1 237 ? 70.929 39.120 -117.891 1.00 78.88 237 GLU A CA 1
ATOM 1858 C C . GLU A 1 237 ? 70.568 38.435 -119.221 1.00 78.88 237 GLU A C 1
ATOM 1860 O O . GLU A 1 237 ? 70.976 38.897 -120.292 1.00 78.88 237 GLU A O 1
ATOM 1865 N N . GLN A 1 238 ? 69.722 37.400 -119.189 1.00 75.44 238 GLN A N 1
ATOM 1866 C CA . GLN A 1 238 ? 69.236 36.729 -120.402 1.00 75.44 238 GLN A CA 1
ATOM 1867 C C . GLN A 1 238 ? 68.431 37.666 -121.323 1.00 75.44 238 GLN A C 1
ATOM 1869 O O . GLN A 1 238 ? 68.617 37.659 -122.543 1.00 75.44 238 GLN A O 1
ATOM 1874 N N . LEU A 1 239 ? 67.566 38.519 -120.767 1.00 80.12 239 LEU A N 1
ATOM 1875 C CA . LEU A 1 239 ? 66.778 39.480 -121.553 1.00 80.12 239 LEU A CA 1
ATOM 1876 C C . LEU A 1 239 ? 67.642 40.589 -122.184 1.00 80.12 239 LEU A C 1
ATOM 1878 O O . LEU A 1 239 ? 67.322 41.073 -123.274 1.00 80.12 239 LEU A O 1
ATOM 1882 N N . ALA A 1 240 ? 68.749 40.978 -121.544 1.00 77.75 240 ALA A N 1
ATOM 1883 C CA . ALA A 1 240 ? 69.709 41.927 -122.108 1.00 77.75 240 ALA A CA 1
ATOM 1884 C C . ALA A 1 240 ? 70.460 41.336 -123.317 1.00 77.75 240 ALA A C 1
ATOM 1886 O O . ALA A 1 240 ? 70.583 42.002 -124.349 1.00 77.75 240 ALA A O 1
ATOM 1887 N N . ALA A 1 241 ? 70.879 40.068 -123.233 1.00 75.75 241 ALA A N 1
ATOM 1888 C CA . ALA A 1 241 ? 71.520 39.356 -124.341 1.00 75.75 241 ALA A CA 1
ATOM 1889 C C . ALA A 1 241 ? 70.595 39.220 -125.571 1.00 75.75 241 ALA A C 1
ATOM 1891 O O . ALA A 1 241 ? 71.036 39.371 -126.713 1.00 75.75 241 ALA A O 1
ATOM 1892 N N . LEU A 1 242 ? 69.287 39.026 -125.359 1.00 75.38 242 LEU A N 1
ATOM 1893 C CA . LEU A 1 242 ? 68.296 38.963 -126.442 1.00 75.38 242 LEU A CA 1
ATOM 1894 C C . LEU A 1 242 ? 68.131 40.294 -127.200 1.00 75.38 242 LEU A C 1
ATOM 1896 O O . LEU A 1 242 ? 67.942 40.288 -128.419 1.00 75.38 242 LEU A O 1
ATOM 1900 N N . ARG A 1 243 ? 68.256 41.445 -126.525 1.00 70.12 243 ARG A N 1
ATOM 1901 C CA . ARG A 1 243 ? 68.219 42.764 -127.188 1.00 70.12 243 ARG A CA 1
ATOM 1902 C C . ARG A 1 243 ? 69.436 42.983 -128.085 1.00 70.12 243 ARG A C 1
ATOM 1904 O O . ARG A 1 243 ? 69.268 43.392 -129.233 1.00 70.12 243 ARG A O 1
ATOM 1911 N N . GLN A 1 244 ? 70.626 42.604 -127.618 1.00 74.06 244 GLN A N 1
ATOM 1912 C CA . GLN A 1 244 ? 71.862 42.676 -128.408 1.00 74.06 244 GLN A CA 1
ATOM 1913 C C . GLN A 1 244 ? 71.794 41.791 -129.665 1.00 74.06 244 GLN A C 1
ATOM 1915 O O . GLN A 1 244 ? 72.221 42.201 -130.746 1.00 74.06 244 GLN A O 1
ATOM 1920 N N . LEU A 1 245 ? 71.171 40.611 -129.562 1.00 64.56 245 LEU A N 1
ATOM 1921 C CA . LEU A 1 245 ? 70.897 39.751 -130.715 1.00 64.56 245 LEU A CA 1
ATOM 1922 C C . LEU A 1 245 ? 69.912 40.393 -131.706 1.00 64.56 245 LEU A C 1
ATOM 1924 O O . LEU A 1 245 ? 70.107 40.258 -132.913 1.00 64.56 245 LEU A O 1
ATOM 1928 N N . SER A 1 246 ? 68.890 41.124 -131.249 1.00 61.91 246 SER A N 1
ATOM 1929 C CA . SER A 1 246 ? 67.939 41.812 -132.142 1.00 61.91 246 SER A CA 1
ATOM 1930 C C . SER A 1 246 ? 68.557 42.998 -132.906 1.00 61.91 246 SER A C 1
ATOM 1932 O O . SER A 1 246 ? 68.236 43.211 -134.077 1.00 61.91 246 SER A O 1
ATOM 1934 N N . GLU A 1 247 ? 69.518 43.701 -132.297 1.00 63.41 247 GLU A N 1
ATOM 1935 C CA . GLU A 1 247 ? 70.304 44.773 -132.929 1.00 63.41 247 GLU A CA 1
ATOM 1936 C C . GLU A 1 247 ? 71.312 44.219 -133.951 1.00 63.41 247 GLU A C 1
ATOM 1938 O O . GLU A 1 247 ? 71.516 44.804 -135.018 1.00 63.41 247 GLU A O 1
ATOM 1943 N N . ALA A 1 248 ? 71.891 43.044 -133.676 1.00 55.38 248 ALA A N 1
ATOM 1944 C CA . ALA A 1 248 ? 72.740 42.318 -134.621 1.00 55.38 248 ALA A CA 1
ATOM 1945 C C . ALA A 1 248 ? 71.946 41.780 -135.832 1.00 55.38 248 ALA A C 1
ATOM 1947 O O . ALA A 1 248 ? 72.444 41.813 -136.958 1.00 55.38 248 ALA A O 1
ATOM 1948 N N . HIS A 1 249 ? 70.686 41.367 -135.641 1.00 52.16 249 HIS A N 1
ATOM 1949 C CA . HIS A 1 249 ? 69.803 40.902 -136.723 1.00 52.16 249 HIS A CA 1
ATOM 1950 C C . HIS A 1 249 ? 69.341 42.015 -137.680 1.00 52.16 249 HIS A C 1
ATOM 1952 O O . HIS A 1 249 ? 69.038 41.728 -138.838 1.00 52.16 249 HIS A O 1
ATOM 1958 N N . GLN A 1 250 ? 69.294 43.279 -137.247 1.00 51.81 250 GLN A N 1
ATOM 1959 C CA . GLN A 1 250 ? 68.985 44.410 -138.135 1.00 51.81 250 GLN A CA 1
ATOM 1960 C C . GLN A 1 250 ? 70.183 44.792 -139.017 1.00 51.81 250 GLN A C 1
ATOM 1962 O O . GLN A 1 250 ? 70.001 45.099 -140.191 1.00 51.81 250 GLN A O 1
ATOM 1967 N N . ARG A 1 251 ? 71.410 44.675 -138.492 1.00 48.09 251 ARG A N 1
ATOM 1968 C CA . ARG A 1 251 ? 72.657 45.003 -139.212 1.00 48.09 251 ARG A CA 1
ATOM 1969 C C . ARG A 1 251 ? 73.049 43.980 -140.285 1.00 48.09 251 ARG A C 1
ATOM 1971 O O . ARG A 1 251 ? 73.822 44.302 -141.176 1.00 48.09 251 ARG A O 1
ATOM 1978 N N . LEU A 1 252 ? 72.500 42.766 -140.223 1.00 47.78 252 LEU A N 1
ATOM 1979 C CA . LEU A 1 252 ? 72.748 41.678 -141.182 1.00 47.78 252 LEU A CA 1
ATOM 1980 C C . LEU A 1 252 ? 71.740 41.621 -142.349 1.00 47.78 252 LEU A C 1
ATOM 1982 O O . LEU A 1 252 ? 71.887 40.776 -143.230 1.00 47.78 252 LEU A O 1
ATOM 1986 N N . ARG A 1 253 ? 70.722 42.499 -142.383 1.00 42.62 253 ARG A N 1
ATOM 1987 C CA . ARG A 1 253 ? 69.703 42.551 -143.456 1.00 42.62 253 ARG A CA 1
ATOM 1988 C C . ARG A 1 253 ? 70.078 43.434 -144.655 1.00 42.62 253 ARG A C 1
ATOM 1990 O O . ARG A 1 253 ? 69.341 43.437 -145.638 1.00 42.62 253 ARG A O 1
ATOM 1997 N N . GLU A 1 254 ? 71.215 44.130 -144.623 1.00 37.50 254 GLU A N 1
ATOM 1998 C CA . GLU A 1 254 ? 71.636 45.051 -145.685 1.00 37.50 254 GLU A CA 1
ATOM 1999 C C . GLU A 1 254 ? 72.945 44.597 -146.359 1.00 37.50 254 GLU A C 1
ATOM 2001 O O . GLU A 1 254 ? 74.019 44.622 -145.766 1.00 37.50 254 GLU A O 1
ATOM 2006 N N . SER A 1 255 ? 72.829 44.267 -147.649 1.00 36.44 255 SER A N 1
ATOM 2007 C CA . SER A 1 255 ? 73.873 44.080 -148.676 1.00 36.44 255 SER A CA 1
ATOM 2008 C C . SER A 1 255 ? 74.458 42.675 -148.916 1.00 36.44 255 SER A C 1
ATOM 2010 O O . SER A 1 255 ? 74.748 41.886 -148.021 1.00 36.44 255 SER A O 1
ATOM 2012 N N . ALA A 1 256 ? 74.548 42.374 -150.215 1.00 33.16 256 ALA A N 1
ATOM 2013 C CA . ALA A 1 256 ? 74.707 41.067 -150.832 1.00 33.16 256 ALA A CA 1
ATOM 2014 C C . ALA A 1 256 ? 76.180 40.696 -151.095 1.00 33.16 256 ALA A C 1
ATOM 2016 O O . ALA A 1 256 ? 76.949 41.564 -151.488 1.00 33.16 256 ALA A O 1
ATOM 2017 N N . LEU A 1 257 ? 76.483 39.396 -150.900 1.00 32.06 257 LEU A N 1
ATOM 2018 C CA . LEU A 1 257 ? 77.246 38.414 -151.723 1.00 32.06 257 LEU A CA 1
ATOM 2019 C C . LEU A 1 257 ? 78.469 38.891 -152.562 1.00 32.06 257 LEU A C 1
ATOM 2021 O O . LEU A 1 257 ? 78.454 40.014 -153.042 1.00 32.06 257 LEU A O 1
ATOM 2025 N N . PRO A 1 258 ? 79.457 38.037 -152.954 1.00 50.75 258 PRO A N 1
ATOM 2026 C CA . PRO A 1 258 ? 79.668 36.600 -152.689 1.00 50.75 258 PRO A CA 1
ATOM 2027 C C . PRO A 1 258 ? 81.152 36.169 -152.461 1.00 50.75 258 PRO A C 1
ATOM 2029 O O . PRO A 1 258 ? 82.048 36.451 -153.255 1.00 50.75 258 PRO A O 1
ATOM 2032 N N . ARG A 1 259 ? 81.391 35.293 -151.476 1.00 46.44 259 ARG A N 1
ATOM 2033 C CA . ARG A 1 259 ? 82.371 34.177 -151.577 1.00 46.44 259 ARG A CA 1
ATOM 2034 C C . ARG A 1 259 ? 81.657 32.842 -151.337 1.00 46.44 259 ARG A C 1
ATOM 2036 O O . ARG A 1 259 ? 82.127 31.943 -150.649 1.00 46.44 259 ARG A O 1
ATOM 2043 N N . ALA A 1 260 ? 80.460 32.790 -151.920 1.00 55.91 260 ALA A N 1
ATOM 2044 C CA . ALA A 1 260 ? 79.571 31.650 -151.989 1.00 55.91 260 ALA A CA 1
ATOM 2045 C C . ALA A 1 260 ? 80.277 30.422 -152.580 1.00 55.91 260 ALA A C 1
ATOM 2047 O O . ALA A 1 260 ? 81.250 30.521 -153.330 1.00 55.91 260 ALA A O 1
ATOM 2048 N N . VAL A 1 261 ? 79.701 29.265 -152.278 1.00 54.84 261 VAL A N 1
ATOM 2049 C CA . VAL A 1 261 ? 79.990 27.935 -152.829 1.00 54.84 261 VAL A CA 1
ATOM 2050 C C . VAL A 1 261 ? 81.107 27.133 -152.145 1.00 54.84 261 VAL A C 1
ATOM 2052 O O . VAL A 1 261 ? 81.031 25.908 -152.160 1.00 54.84 261 VAL A O 1
ATOM 2055 N N . ARG A 1 262 ? 82.070 27.741 -151.430 1.00 51.16 262 ARG A N 1
ATOM 2056 C CA . ARG A 1 262 ? 83.026 26.961 -150.598 1.00 51.16 262 ARG A CA 1
ATOM 2057 C C . ARG A 1 262 ? 82.656 26.932 -149.112 1.00 51.16 262 ARG A C 1
ATOM 2059 O O . ARG A 1 262 ? 82.727 25.869 -148.503 1.00 51.16 262 ARG A O 1
ATOM 2066 N N . ASP A 1 263 ? 82.116 28.036 -148.596 1.00 54.81 263 ASP A N 1
ATOM 2067 C CA . ASP A 1 263 ? 81.514 28.105 -147.256 1.00 54.81 263 ASP A CA 1
ATOM 2068 C C . ASP A 1 263 ? 80.093 27.516 -147.216 1.00 54.81 263 ASP A C 1
ATOM 2070 O O . ASP A 1 263 ? 79.564 27.234 -146.152 1.00 54.81 263 ASP A O 1
ATOM 2074 N N . GLU A 1 264 ? 79.451 27.278 -148.366 1.00 60.94 264 GLU A N 1
ATOM 2075 C CA . GLU A 1 264 ? 78.110 26.672 -148.417 1.00 60.94 264 GLU A CA 1
ATOM 2076 C C . GLU A 1 264 ? 78.113 25.178 -148.074 1.00 60.94 264 GLU A C 1
ATOM 2078 O O . GLU A 1 264 ? 77.096 24.668 -147.612 1.00 60.94 264 GLU A O 1
ATOM 2083 N N . LEU A 1 265 ? 79.234 24.472 -148.256 1.00 52.50 265 LEU A N 1
ATOM 2084 C CA . LEU A 1 265 ? 79.353 23.055 -147.892 1.00 52.50 265 LEU A CA 1
ATOM 2085 C C . LEU A 1 265 ? 79.738 22.862 -146.416 1.00 52.50 265 LEU A C 1
ATOM 2087 O O . LEU A 1 265 ? 79.266 21.908 -145.804 1.00 52.50 265 LEU A O 1
ATOM 2091 N N . SER A 1 266 ? 80.478 23.799 -145.809 1.00 58.25 266 SER A N 1
ATOM 2092 C CA . SER A 1 266 ? 80.679 23.848 -144.351 1.00 58.25 266 SER A CA 1
ATOM 2093 C C . SER A 1 266 ? 79.451 24.415 -143.620 1.00 58.25 266 SER A C 1
ATOM 2095 O O . SER A 1 266 ? 79.059 23.874 -142.590 1.00 58.25 266 SER A O 1
ATOM 2097 N N . ALA A 1 267 ? 78.763 25.415 -144.188 1.00 63.25 267 ALA A N 1
ATOM 2098 C CA . ALA A 1 267 ? 77.517 25.966 -143.647 1.00 63.25 267 ALA A CA 1
ATOM 2099 C C . ALA A 1 267 ? 76.324 25.006 -143.765 1.00 63.25 267 ALA A C 1
ATOM 2101 O O . ALA A 1 267 ? 75.402 25.085 -142.963 1.00 63.25 267 ALA A O 1
ATOM 2102 N N . ARG A 1 268 ? 76.298 24.098 -144.751 1.00 64.00 268 ARG A N 1
ATOM 2103 C CA . ARG A 1 268 ? 75.267 23.046 -144.824 1.00 64.00 268 ARG A CA 1
ATOM 2104 C C . ARG A 1 268 ? 75.458 21.975 -143.748 1.00 64.00 268 ARG A C 1
ATOM 2106 O O . ARG A 1 268 ? 74.454 21.490 -143.238 1.00 64.00 268 ARG A O 1
ATOM 2113 N N . LEU A 1 269 ? 76.702 21.659 -143.371 1.00 60.31 269 LEU A N 1
ATOM 2114 C CA . LEU A 1 269 ? 76.989 20.753 -142.252 1.00 60.31 269 LEU A CA 1
ATOM 2115 C C . LEU A 1 269 ? 76.653 21.417 -140.903 1.00 60.31 269 LEU A C 1
ATOM 2117 O O . LEU A 1 269 ? 75.932 20.823 -140.110 1.00 60.31 269 LEU A O 1
ATOM 2121 N N . SER A 1 270 ? 77.034 22.685 -140.699 1.00 63.75 270 SER A N 1
ATOM 2122 C CA . SER A 1 270 ? 76.721 23.413 -139.458 1.00 63.75 270 SER A CA 1
ATOM 2123 C C . SER A 1 270 ? 75.248 23.819 -139.315 1.00 63.75 270 SER A C 1
ATOM 2125 O O . SER A 1 270 ? 74.744 23.884 -138.201 1.00 63.75 270 SER A O 1
ATOM 2127 N N . ARG A 1 271 ? 74.511 24.049 -140.413 1.00 70.31 271 ARG A N 1
ATOM 2128 C CA . ARG A 1 271 ? 73.049 24.264 -140.366 1.00 70.31 271 ARG A CA 1
ATOM 2129 C C . ARG A 1 271 ? 72.295 22.982 -140.022 1.00 70.31 271 ARG A C 1
ATOM 2131 O O . ARG A 1 271 ? 71.372 23.043 -139.227 1.00 70.31 271 ARG A O 1
ATOM 2138 N N . ALA A 1 272 ? 72.713 21.831 -140.554 1.00 66.62 272 ALA A N 1
ATOM 2139 C CA . ALA A 1 272 ? 72.124 20.545 -140.182 1.00 66.62 272 ALA A CA 1
ATOM 2140 C C . ALA A 1 272 ? 72.437 20.163 -138.720 1.00 66.62 272 ALA A C 1
ATOM 2142 O O . ALA A 1 272 ? 71.578 19.605 -138.038 1.00 66.62 272 ALA A O 1
ATOM 2143 N N . GLU A 1 273 ? 73.632 20.497 -138.218 1.00 67.75 273 GLU A N 1
ATOM 2144 C CA . GLU A 1 273 ? 73.978 20.369 -136.794 1.00 67.75 273 GLU A CA 1
ATOM 2145 C C . GLU A 1 273 ? 73.158 21.334 -135.918 1.00 67.75 273 GLU A C 1
ATOM 2147 O O . GLU A 1 273 ? 72.574 20.889 -134.933 1.00 67.75 273 GLU A O 1
ATOM 2152 N N . ALA A 1 274 ? 72.992 22.600 -136.320 1.00 72.25 274 ALA A N 1
ATOM 2153 C CA . ALA A 1 274 ? 72.166 23.580 -135.605 1.00 72.25 274 ALA A CA 1
ATOM 2154 C C . ALA A 1 274 ? 70.665 23.227 -135.606 1.00 72.25 274 ALA A C 1
ATOM 2156 O O . ALA A 1 274 ? 69.985 23.416 -134.599 1.00 72.25 274 ALA A O 1
ATOM 2157 N N . ASP A 1 275 ? 70.141 22.665 -136.699 1.00 72.19 275 ASP A N 1
ATOM 2158 C CA . ASP A 1 275 ? 68.757 22.184 -136.781 1.00 72.19 275 ASP A CA 1
ATOM 2159 C C . ASP A 1 275 ? 68.550 20.929 -135.910 1.00 72.19 275 ASP A C 1
ATOM 2161 O O . ASP A 1 275 ? 67.503 20.783 -135.270 1.00 72.19 275 ASP A O 1
ATOM 2165 N N . ARG A 1 276 ? 69.561 20.047 -135.810 1.00 72.50 276 ARG A N 1
ATOM 2166 C CA . ARG A 1 276 ? 69.563 18.911 -134.872 1.00 72.50 276 ARG A CA 1
ATOM 2167 C C . ARG A 1 276 ? 69.593 19.394 -133.423 1.00 72.50 276 ARG A C 1
ATOM 2169 O O . ARG A 1 276 ? 68.828 18.888 -132.609 1.00 72.50 276 ARG A O 1
ATOM 2176 N N . GLU A 1 277 ? 70.423 20.378 -133.097 1.00 75.25 277 GLU A N 1
ATOM 2177 C CA . GLU A 1 277 ? 70.503 20.971 -131.757 1.00 75.25 277 GLU A CA 1
ATOM 2178 C C . GLU A 1 277 ? 69.213 21.715 -131.375 1.00 75.25 277 GLU A C 1
ATOM 2180 O O . GLU A 1 277 ? 68.717 21.536 -130.265 1.00 75.25 277 GLU A O 1
ATOM 2185 N N . ALA A 1 278 ? 68.592 22.454 -132.299 1.00 75.69 278 ALA A N 1
ATOM 2186 C CA . ALA A 1 278 ? 67.316 23.140 -132.071 1.00 75.69 278 ALA A CA 1
ATOM 2187 C C . ALA A 1 278 ? 66.121 22.177 -131.915 1.00 75.69 278 ALA A C 1
ATOM 2189 O O . ALA A 1 278 ? 65.171 22.459 -131.181 1.00 75.69 278 ALA A O 1
ATOM 2190 N N . ALA A 1 279 ? 66.143 21.028 -132.597 1.00 76.31 279 ALA A N 1
ATOM 2191 C CA . ALA A 1 279 ? 65.168 19.965 -132.368 1.00 76.31 279 ALA A CA 1
ATOM 2192 C C . ALA A 1 279 ? 65.396 19.277 -131.010 1.00 76.31 279 ALA A C 1
ATOM 2194 O O . ALA A 1 279 ? 64.429 18.988 -130.306 1.00 76.31 279 ALA A O 1
ATOM 2195 N N . LEU A 1 280 ? 66.657 19.068 -130.611 1.00 75.06 280 LEU A N 1
ATOM 2196 C CA . LEU A 1 280 ? 67.015 18.496 -129.310 1.00 75.06 280 LEU A CA 1
ATOM 2197 C C . LEU A 1 280 ? 66.629 19.413 -128.139 1.00 75.06 280 LEU A C 1
ATOM 2199 O O . LEU A 1 280 ? 66.147 18.905 -127.132 1.00 75.06 280 LEU A O 1
ATOM 2203 N N . THR A 1 281 ? 66.754 20.738 -128.261 1.00 77.31 281 THR A N 1
ATOM 2204 C CA . THR A 1 281 ? 66.328 21.678 -127.206 1.00 77.31 281 THR A CA 1
ATOM 2205 C C . THR A 1 281 ? 64.811 21.744 -127.057 1.00 77.31 281 THR A C 1
ATOM 2207 O O . THR A 1 281 ? 64.307 21.689 -125.939 1.00 77.31 281 THR A O 1
ATOM 2210 N N . ARG A 1 282 ? 64.051 21.759 -128.160 1.00 79.06 282 ARG A N 1
ATOM 2211 C CA . ARG A 1 282 ? 62.578 21.683 -128.103 1.00 79.06 282 ARG A CA 1
ATOM 2212 C C . ARG A 1 282 ? 62.093 20.362 -127.514 1.00 79.06 282 ARG A C 1
ATOM 2214 O O . ARG A 1 282 ? 61.147 20.355 -126.731 1.00 79.06 282 ARG A O 1
ATOM 2221 N N . LEU A 1 283 ? 62.751 19.254 -127.863 1.00 77.88 283 LEU A N 1
ATOM 2222 C CA . LEU A 1 283 ? 62.478 17.961 -127.242 1.00 77.88 283 LEU A CA 1
ATOM 2223 C C . LEU A 1 283 ? 62.815 17.989 -125.746 1.00 77.88 283 LEU A C 1
ATOM 2225 O O . LEU A 1 283 ? 61.990 17.546 -124.952 1.00 77.88 283 LEU A O 1
ATOM 2229 N N . ALA A 1 284 ? 63.939 18.586 -125.341 1.00 78.44 284 ALA A N 1
ATOM 2230 C CA . ALA A 1 284 ? 64.299 18.757 -123.933 1.00 78.44 284 ALA A CA 1
ATOM 2231 C C . ALA A 1 284 ? 63.265 19.591 -123.151 1.00 78.44 284 ALA A C 1
ATOM 2233 O O . ALA A 1 284 ? 62.880 19.202 -122.054 1.00 78.44 284 ALA A O 1
ATOM 2234 N N . GLU A 1 285 ? 62.732 20.673 -123.723 1.00 78.88 285 GLU A N 1
ATOM 2235 C CA . GLU A 1 285 ? 61.659 21.464 -123.099 1.00 78.88 285 GLU A CA 1
ATOM 2236 C C . GLU A 1 285 ? 60.346 20.678 -122.965 1.00 78.88 285 GLU A C 1
ATOM 2238 O O . GLU A 1 285 ? 59.635 20.802 -121.966 1.00 78.88 285 GLU A O 1
ATOM 2243 N N . THR A 1 286 ? 59.992 19.860 -123.964 1.00 78.06 286 THR A N 1
ATOM 2244 C CA . THR A 1 286 ? 58.817 18.981 -123.854 1.00 78.06 286 THR A CA 1
ATOM 2245 C C . THR A 1 286 ? 59.026 17.868 -122.834 1.00 78.06 286 THR A C 1
ATOM 2247 O O . THR A 1 286 ? 58.088 17.544 -122.111 1.00 78.06 286 THR A O 1
ATOM 2250 N N . ILE A 1 287 ? 60.248 17.339 -122.721 1.00 79.19 287 ILE A N 1
ATOM 2251 C CA . ILE A 1 287 ? 60.628 16.361 -121.699 1.00 79.19 287 ILE A CA 1
ATOM 2252 C C . ILE A 1 287 ? 60.496 16.995 -120.310 1.00 79.19 287 ILE A C 1
ATOM 2254 O O . ILE A 1 287 ? 59.786 16.438 -119.485 1.00 79.19 287 ILE A O 1
ATOM 2258 N N . GLN A 1 288 ? 61.015 18.205 -120.087 1.00 79.88 288 GLN A N 1
ATOM 2259 C CA . GLN A 1 288 ? 60.873 18.920 -118.807 1.00 79.88 288 GLN A CA 1
ATOM 2260 C C . GLN A 1 288 ? 59.410 19.185 -118.417 1.00 79.88 288 GLN A C 1
ATOM 2262 O O . GLN A 1 288 ? 59.037 19.083 -117.251 1.00 79.88 288 GLN A O 1
ATOM 2267 N N . LYS A 1 289 ? 58.541 19.511 -119.382 1.00 80.00 289 LYS A N 1
ATOM 2268 C CA . LYS A 1 289 ? 57.102 19.693 -119.113 1.00 80.00 289 LYS A CA 1
ATOM 2269 C C . LYS A 1 289 ? 56.404 18.378 -118.771 1.00 80.00 289 LYS A C 1
ATOM 2271 O O . LYS A 1 289 ? 55.516 18.372 -117.921 1.00 80.00 289 LYS A O 1
ATOM 2276 N N . LEU A 1 290 ? 56.791 17.282 -119.424 1.00 80.12 290 LEU A N 1
ATOM 2277 C CA . LEU A 1 290 ? 56.294 15.944 -119.102 1.00 80.12 290 LEU A CA 1
ATOM 2278 C C . LEU A 1 290 ? 56.818 15.465 -117.740 1.00 80.12 290 LEU A C 1
ATOM 2280 O O . LEU A 1 290 ? 56.061 14.848 -116.998 1.00 80.12 290 LEU A O 1
ATOM 2284 N N . GLU A 1 291 ? 58.055 15.805 -117.377 1.00 81.50 291 GLU A N 1
ATOM 2285 C CA . GLU A 1 291 ? 58.634 15.554 -116.052 1.00 81.50 291 GLU A CA 1
ATOM 2286 C C . GLU A 1 291 ? 57.868 16.316 -114.961 1.00 81.50 291 GLU A C 1
ATOM 2288 O O . GLU A 1 291 ? 57.405 15.694 -114.009 1.00 81.50 291 GLU A O 1
ATOM 2293 N N . ALA A 1 292 ? 57.601 17.615 -115.138 1.00 81.06 292 ALA A N 1
ATOM 2294 C CA . ALA A 1 292 ? 56.806 18.408 -114.192 1.00 81.06 292 ALA A CA 1
ATOM 2295 C C . ALA A 1 292 ? 55.348 17.918 -114.064 1.00 81.06 292 ALA A C 1
ATOM 2297 O O . ALA A 1 292 ? 54.771 17.922 -112.974 1.00 81.06 292 ALA A O 1
ATOM 2298 N N . ALA A 1 293 ? 54.734 17.464 -115.163 1.00 80.69 293 ALA A N 1
ATOM 2299 C CA . ALA A 1 293 ? 53.422 16.817 -115.117 1.00 80.69 293 ALA A CA 1
ATOM 2300 C C . ALA A 1 293 ? 53.480 15.474 -114.364 1.00 80.69 293 ALA A C 1
ATOM 2302 O O . ALA A 1 293 ? 52.590 15.181 -113.566 1.00 80.69 293 ALA A O 1
ATOM 2303 N N . GLY A 1 294 ? 54.554 14.700 -114.551 1.00 84.06 294 GLY A N 1
ATOM 2304 C CA . GLY A 1 294 ? 54.830 13.480 -113.793 1.00 84.06 294 GLY A CA 1
ATOM 2305 C C . GLY A 1 294 ? 55.013 13.735 -112.293 1.00 84.06 294 GLY A C 1
ATOM 2306 O O . GLY A 1 294 ? 54.485 12.987 -111.472 1.00 84.06 294 GLY A O 1
ATOM 2307 N N . GLU A 1 295 ? 55.690 14.820 -111.913 1.00 86.06 295 GLU A N 1
ATOM 2308 C CA . GLU A 1 295 ? 55.824 15.266 -110.520 1.00 86.06 295 GLU A CA 1
ATOM 2309 C C . GLU A 1 295 ? 54.477 15.693 -109.911 1.00 86.06 295 GLU A C 1
ATOM 2311 O O . GLU A 1 295 ? 54.162 15.333 -108.777 1.00 86.06 295 GLU A O 1
ATOM 2316 N N . ALA A 1 296 ? 53.626 16.396 -110.663 1.00 83.44 296 ALA A N 1
ATOM 2317 C CA . ALA A 1 296 ? 52.277 16.732 -110.205 1.00 83.44 296 ALA A CA 1
ATOM 2318 C C . ALA A 1 296 ? 51.393 15.478 -110.043 1.00 83.44 296 ALA A C 1
ATOM 2320 O O . ALA A 1 296 ? 50.626 15.373 -109.084 1.00 83.44 296 ALA A O 1
ATOM 2321 N N . GLU A 1 297 ? 51.514 14.492 -110.937 1.00 87.62 297 GLU A N 1
ATOM 2322 C CA . GLU A 1 297 ? 50.805 13.216 -110.813 1.00 87.62 297 GLU A CA 1
ATOM 2323 C C . GLU A 1 297 ? 51.274 12.391 -109.610 1.00 87.62 297 GLU A C 1
ATOM 2325 O O . GLU A 1 297 ? 50.440 11.772 -108.941 1.00 87.62 297 GLU A O 1
ATOM 2330 N N . THR A 1 298 ? 52.575 12.372 -109.298 1.00 89.81 298 THR A N 1
ATOM 2331 C CA . THR A 1 298 ? 53.071 11.699 -108.086 1.00 89.81 298 THR A CA 1
ATOM 2332 C C . THR A 1 298 ? 52.588 12.407 -106.824 1.00 89.81 298 THR A C 1
ATOM 2334 O O . THR A 1 298 ? 52.119 11.737 -105.907 1.00 89.81 298 THR A O 1
ATOM 2337 N N . GLN A 1 299 ? 52.577 13.741 -106.794 1.00 89.81 299 GLN A N 1
ATOM 2338 C CA . GLN A 1 299 ? 52.010 14.509 -105.680 1.00 89.81 299 GLN A CA 1
ATOM 2339 C C . GLN A 1 299 ? 50.505 14.257 -105.503 1.00 89.81 299 GLN A C 1
ATOM 2341 O O . GLN A 1 299 ? 50.046 14.048 -104.380 1.00 89.81 299 GLN A O 1
ATOM 2346 N N . LEU A 1 300 ? 49.728 14.201 -106.591 1.00 91.12 300 LEU A N 1
ATOM 2347 C CA . LEU A 1 300 ? 48.303 13.858 -106.530 1.00 91.12 300 LEU A CA 1
ATOM 2348 C C . LEU A 1 300 ? 48.069 12.432 -106.018 1.00 91.12 300 LEU A C 1
ATOM 2350 O O . LEU A 1 300 ? 47.110 12.212 -105.280 1.00 91.12 300 LEU A O 1
ATOM 2354 N N . LYS A 1 301 ? 48.931 11.469 -106.375 1.00 92.12 301 LYS A N 1
ATOM 2355 C CA . LYS A 1 301 ? 48.890 10.109 -105.811 1.00 92.12 301 LYS A CA 1
ATOM 2356 C C . LYS A 1 301 ? 49.161 10.133 -104.305 1.00 92.12 301 LYS A C 1
ATOM 2358 O O . LYS A 1 301 ? 48.341 9.623 -103.556 1.00 92.12 301 LYS A O 1
ATOM 2363 N N . VAL A 1 302 ? 50.203 10.836 -103.856 1.00 93.44 302 VAL A N 1
ATOM 2364 C CA . VAL A 1 302 ? 50.529 10.979 -102.423 1.00 93.44 302 VAL A CA 1
ATOM 2365 C C . VAL A 1 302 ? 49.381 11.619 -101.634 1.00 93.44 302 VAL A C 1
ATOM 2367 O O . VAL A 1 302 ? 49.041 11.152 -100.549 1.00 93.44 302 VAL A O 1
ATOM 2370 N N . VAL A 1 303 ? 48.741 12.665 -102.169 1.00 91.50 303 VAL A N 1
ATOM 2371 C CA . VAL A 1 303 ? 47.584 13.296 -101.512 1.00 91.50 303 VAL A CA 1
ATOM 2372 C C . VAL A 1 303 ? 46.388 12.345 -101.465 1.00 91.50 303 VAL A C 1
ATOM 2374 O O . VAL A 1 303 ? 45.730 12.269 -100.431 1.00 91.50 303 VAL A O 1
ATOM 2377 N N . ARG A 1 304 ? 46.114 11.586 -102.535 1.00 93.62 304 ARG A N 1
ATOM 2378 C CA . ARG A 1 304 ? 45.044 10.571 -102.539 1.00 93.62 304 ARG A CA 1
ATOM 2379 C C . ARG A 1 304 ? 45.299 9.473 -101.512 1.00 93.62 304 ARG A C 1
ATOM 2381 O O . ARG A 1 304 ? 44.387 9.146 -100.762 1.00 93.62 304 ARG A O 1
ATOM 2388 N N . ASP A 1 305 ? 46.528 8.973 -101.431 1.00 92.94 305 ASP A N 1
ATOM 2389 C CA . ASP A 1 305 ? 46.915 7.960 -100.447 1.00 92.94 305 ASP A CA 1
ATOM 2390 C C . ASP A 1 305 ? 46.778 8.507 -99.016 1.00 92.94 305 ASP A C 1
ATOM 2392 O O . ASP A 1 305 ? 46.289 7.812 -98.124 1.00 92.94 305 ASP A O 1
ATOM 2396 N N . ARG A 1 306 ? 47.114 9.788 -98.794 1.00 94.38 306 ARG A N 1
ATOM 2397 C CA . ARG A 1 306 ? 46.923 10.456 -97.498 1.00 94.38 306 ARG A CA 1
ATOM 2398 C C . ARG A 1 306 ? 45.448 10.655 -97.144 1.00 94.38 306 ARG A C 1
ATOM 2400 O O . ARG A 1 306 ? 45.083 10.500 -95.982 1.00 94.38 306 ARG A O 1
ATOM 2407 N N . VAL A 1 307 ? 44.599 10.996 -98.112 1.00 94.06 307 VAL A N 1
ATOM 2408 C CA . VAL A 1 307 ? 43.145 11.090 -97.900 1.00 94.06 307 VAL A CA 1
ATOM 2409 C C . VAL A 1 307 ? 42.579 9.715 -97.552 1.00 94.06 307 VAL A C 1
ATOM 2411 O O . VAL A 1 307 ? 41.883 9.601 -96.550 1.00 94.06 307 VAL A O 1
ATOM 2414 N N . ALA A 1 308 ? 42.965 8.662 -98.277 1.00 93.75 308 ALA A N 1
ATOM 2415 C CA . ALA A 1 308 ? 42.543 7.295 -97.980 1.00 93.75 308 ALA A CA 1
ATOM 2416 C C . ALA A 1 308 ? 42.997 6.829 -96.581 1.00 93.75 308 ALA A C 1
ATOM 2418 O O . ALA A 1 308 ? 42.223 6.199 -95.860 1.00 93.75 308 ALA A O 1
ATOM 2419 N N . SER A 1 309 ? 44.220 7.176 -96.150 1.00 93.69 309 SER A N 1
ATOM 2420 C CA . SER A 1 309 ? 44.674 6.861 -94.787 1.00 93.69 309 SER A CA 1
ATOM 2421 C C . SER A 1 309 ? 43.858 7.605 -93.726 1.00 93.69 309 SER A C 1
ATOM 2423 O O . SER A 1 309 ? 43.480 7.010 -92.722 1.00 93.69 309 SER A O 1
ATOM 2425 N N . LEU A 1 310 ? 43.540 8.885 -93.957 1.00 93.94 310 LEU A N 1
ATOM 2426 C CA . LEU A 1 310 ? 42.725 9.681 -93.033 1.00 93.94 310 LEU A CA 1
ATOM 2427 C C . LEU A 1 310 ? 41.274 9.185 -92.968 1.00 93.94 310 LEU A C 1
ATOM 2429 O O . LEU A 1 310 ? 40.691 9.163 -91.889 1.00 93.94 310 LEU A O 1
ATOM 2433 N N . GLU A 1 311 ? 40.692 8.750 -94.087 1.00 94.38 311 GLU A N 1
ATOM 2434 C CA . GLU A 1 311 ? 39.367 8.114 -94.111 1.00 94.38 311 GLU A CA 1
ATOM 2435 C C . GLU A 1 311 ? 39.362 6.804 -93.306 1.00 94.38 311 GLU A C 1
ATOM 2437 O O . GLU A 1 311 ? 38.436 6.557 -92.532 1.00 94.38 311 GLU A O 1
ATOM 2442 N N . SER A 1 312 ? 40.424 5.996 -93.412 1.00 94.88 312 SER A N 1
ATOM 2443 C CA . SER A 1 312 ? 40.594 4.793 -92.584 1.00 94.88 312 SER A CA 1
ATOM 2444 C C . SER A 1 312 ? 40.709 5.133 -91.093 1.00 94.88 312 SER A C 1
ATOM 2446 O O . SER A 1 312 ? 40.020 4.530 -90.271 1.00 94.88 312 SER A O 1
ATOM 2448 N N . GLU A 1 313 ? 41.521 6.133 -90.733 1.00 94.69 313 GLU A N 1
ATOM 2449 C CA . GLU A 1 313 ? 41.660 6.614 -89.351 1.00 94.69 313 GLU A CA 1
ATOM 2450 C C . GLU A 1 313 ? 40.326 7.154 -88.795 1.00 94.69 313 GLU A C 1
ATOM 2452 O O . GLU A 1 313 ? 39.982 6.887 -87.642 1.00 94.69 313 GLU A O 1
ATOM 2457 N N . GLN A 1 314 ? 39.528 7.856 -89.611 1.00 94.75 314 GLN A N 1
ATOM 2458 C CA . GLN A 1 314 ? 38.192 8.326 -89.225 1.00 94.75 314 GLN A CA 1
ATOM 2459 C C . GLN A 1 314 ? 37.221 7.171 -88.968 1.00 94.75 314 GLN A C 1
ATOM 2461 O O . GLN A 1 314 ? 36.475 7.212 -87.987 1.00 94.75 314 GLN A O 1
ATOM 2466 N N . LEU A 1 315 ? 37.231 6.130 -89.805 1.00 96.12 315 LEU A N 1
ATOM 2467 C CA . LEU A 1 315 ? 36.396 4.944 -89.602 1.00 96.12 315 LEU A CA 1
ATOM 2468 C C . LEU A 1 315 ? 36.794 4.180 -88.335 1.00 96.12 315 LEU A C 1
ATOM 2470 O O . LEU A 1 315 ? 35.922 3.726 -87.594 1.00 96.12 315 LEU A O 1
ATOM 2474 N N . GLU A 1 316 ? 38.089 4.057 -88.048 1.00 95.75 316 GLU A N 1
ATOM 2475 C CA . GLU A 1 316 ? 38.569 3.453 -86.803 1.00 95.75 316 GLU A CA 1
ATOM 2476 C C . GLU A 1 316 ? 38.190 4.284 -85.574 1.00 95.75 316 GLU A C 1
ATOM 2478 O O . GLU A 1 316 ? 37.725 3.727 -84.577 1.00 95.75 316 GLU A O 1
ATOM 2483 N N . ALA A 1 317 ? 38.326 5.610 -85.641 1.00 95.00 317 ALA A N 1
ATOM 2484 C CA . ALA A 1 317 ? 37.884 6.503 -84.575 1.00 95.00 317 ALA A CA 1
ATOM 2485 C C . ALA A 1 317 ? 36.366 6.399 -84.350 1.00 95.00 317 ALA A C 1
ATOM 2487 O O . ALA A 1 317 ? 35.925 6.287 -83.207 1.00 95.00 317 ALA A O 1
ATOM 2488 N N . ALA A 1 318 ? 35.569 6.351 -85.422 1.00 94.94 318 ALA A N 1
ATOM 2489 C CA . ALA A 1 318 ? 34.122 6.163 -85.346 1.00 94.94 318 ALA A CA 1
ATOM 2490 C C . ALA A 1 318 ? 33.745 4.810 -84.719 1.00 94.94 318 ALA A C 1
ATOM 2492 O O . ALA A 1 318 ? 32.846 4.756 -83.881 1.00 94.94 318 ALA A O 1
ATOM 2493 N N . ARG A 1 319 ? 34.464 3.727 -85.054 1.00 96.56 319 ARG A N 1
ATOM 2494 C CA . ARG A 1 319 ? 34.288 2.414 -84.409 1.00 96.56 319 ARG A CA 1
ATOM 2495 C C . ARG A 1 319 ? 34.604 2.468 -82.916 1.00 96.56 319 ARG A C 1
ATOM 2497 O O . ARG A 1 319 ? 33.787 2.023 -82.118 1.00 96.56 319 ARG A O 1
ATOM 2504 N N . ARG A 1 320 ? 35.726 3.082 -82.522 1.00 95.75 320 ARG A N 1
ATOM 2505 C CA . ARG A 1 320 ? 36.095 3.245 -81.102 1.00 95.75 320 ARG A CA 1
ATOM 2506 C C . ARG A 1 320 ? 35.069 4.075 -80.332 1.00 95.75 320 ARG A C 1
ATOM 2508 O O . ARG A 1 320 ? 34.760 3.745 -79.191 1.00 95.75 320 ARG A O 1
ATOM 2515 N N . LEU A 1 321 ? 34.517 5.123 -80.946 1.00 95.00 321 LEU A N 1
ATOM 2516 C CA . LEU A 1 321 ? 33.445 5.923 -80.348 1.00 95.00 321 LEU A CA 1
ATOM 2517 C C . LEU A 1 321 ? 32.153 5.114 -80.182 1.00 95.00 321 LEU A C 1
ATOM 2519 O O . LEU A 1 321 ? 31.520 5.210 -79.135 1.00 95.00 321 LEU A O 1
ATOM 2523 N N . ALA A 1 322 ? 31.781 4.292 -81.167 1.00 95.44 322 ALA A N 1
ATOM 2524 C CA . ALA A 1 322 ? 30.611 3.419 -81.073 1.00 95.44 322 ALA A CA 1
ATOM 2525 C C . ALA A 1 322 ? 30.777 2.340 -79.989 1.00 95.44 322 ALA A C 1
ATOM 2527 O O . ALA A 1 322 ? 29.857 2.107 -79.211 1.00 95.44 322 ALA A O 1
ATOM 2528 N N . GLU A 1 323 ? 31.958 1.725 -79.885 1.00 96.25 323 GLU A N 1
ATOM 2529 C CA . GLU A 1 323 ? 32.282 0.770 -78.818 1.00 96.25 323 GLU A CA 1
ATOM 2530 C C . GLU A 1 323 ? 32.272 1.432 -77.435 1.00 96.25 323 GLU A C 1
ATOM 2532 O O . GLU A 1 323 ? 31.745 0.861 -76.482 1.00 96.25 323 GLU A O 1
ATOM 2537 N N . ALA A 1 324 ? 32.817 2.647 -77.312 1.00 93.81 324 ALA A N 1
ATOM 2538 C CA . ALA A 1 324 ? 32.759 3.412 -76.071 1.00 93.81 324 ALA A CA 1
ATOM 2539 C C . ALA A 1 324 ? 31.311 3.759 -75.692 1.00 93.81 324 ALA A C 1
ATOM 2541 O O . ALA A 1 324 ? 30.934 3.585 -74.537 1.00 93.81 324 ALA A O 1
ATOM 2542 N N . ALA A 1 325 ? 30.484 4.171 -76.659 1.00 95.44 325 ALA A N 1
ATOM 2543 C CA . ALA A 1 325 ? 29.067 4.443 -76.436 1.00 95.44 325 ALA A CA 1
ATOM 2544 C C . ALA A 1 325 ? 28.302 3.184 -75.990 1.00 95.44 325 ALA A C 1
ATOM 2546 O O . ALA A 1 325 ? 27.546 3.253 -75.025 1.00 95.44 325 ALA A O 1
ATOM 2547 N N . ALA A 1 326 ? 28.547 2.030 -76.621 1.00 96.56 326 ALA A N 1
ATOM 2548 C CA . ALA A 1 326 ? 27.949 0.757 -76.217 1.00 96.56 326 ALA A CA 1
ATOM 2549 C C . ALA A 1 326 ? 28.347 0.368 -74.780 1.00 96.56 326 ALA A C 1
ATOM 2551 O O . ALA A 1 326 ? 27.486 0.042 -73.964 1.00 96.56 326 ALA A O 1
ATOM 2552 N N . ARG A 1 327 ? 29.631 0.507 -74.423 1.00 96.62 327 ARG A N 1
ATOM 2553 C CA . ARG A 1 327 ? 30.105 0.275 -73.046 1.00 96.62 327 ARG A CA 1
ATOM 2554 C C . ARG A 1 327 ? 29.473 1.237 -72.041 1.00 96.62 327 ARG A C 1
ATOM 2556 O O . ARG A 1 327 ? 29.168 0.826 -70.927 1.00 96.62 327 ARG A O 1
ATOM 2563 N N . CYS A 1 328 ? 29.254 2.500 -72.415 1.00 92.94 328 CYS A N 1
ATOM 2564 C CA . CYS A 1 328 ? 28.525 3.449 -71.573 1.00 92.94 328 CYS A CA 1
ATOM 2565 C C . CYS A 1 328 ? 27.077 2.997 -71.350 1.00 92.94 328 CYS A C 1
ATOM 2567 O O . CYS A 1 328 ? 26.629 2.999 -70.208 1.00 92.94 328 CYS A O 1
ATOM 2569 N N . THR A 1 329 ? 26.371 2.544 -72.392 1.00 96.19 329 THR A N 1
ATOM 2570 C CA . THR A 1 329 ? 24.993 2.048 -72.241 1.00 96.19 329 THR A CA 1
ATOM 2571 C C . THR A 1 329 ? 24.913 0.784 -71.386 1.00 96.19 329 THR A C 1
ATOM 2573 O O . THR A 1 329 ? 24.043 0.684 -70.527 1.00 96.19 329 THR A O 1
ATOM 2576 N N . GLU A 1 330 ? 25.854 -0.152 -71.543 1.00 96.69 330 GLU A N 1
ATOM 2577 C CA . GLU A 1 330 ? 25.929 -1.353 -70.701 1.00 96.69 330 GLU A CA 1
ATOM 2578 C C . GLU A 1 330 ? 26.188 -0.984 -69.233 1.00 96.69 330 GLU A C 1
ATOM 2580 O O . GLU A 1 330 ? 25.492 -1.470 -68.342 1.00 96.69 330 GLU A O 1
ATOM 2585 N N . ALA A 1 331 ? 27.120 -0.061 -68.975 1.00 92.88 331 ALA A N 1
ATOM 2586 C CA . ALA A 1 331 ? 27.399 0.427 -67.627 1.00 92.88 331 ALA A CA 1
ATOM 2587 C C . ALA A 1 331 ? 26.192 1.157 -67.003 1.00 92.88 331 ALA A C 1
ATOM 2589 O O . ALA A 1 331 ? 25.927 1.009 -65.808 1.00 92.88 331 ALA A O 1
ATOM 2590 N N . GLU A 1 332 ? 25.433 1.922 -67.793 1.00 94.81 332 GLU A N 1
ATOM 2591 C CA . GLU A 1 332 ? 24.194 2.569 -67.349 1.00 94.81 332 GLU A CA 1
ATOM 2592 C C . GLU A 1 332 ? 23.099 1.548 -67.015 1.00 94.81 332 GLU A C 1
ATOM 2594 O O . GLU A 1 332 ? 22.441 1.674 -65.978 1.00 94.81 332 GLU A O 1
ATOM 2599 N N . GLU A 1 333 ? 22.926 0.507 -67.834 1.00 96.81 333 GLU A N 1
ATOM 2600 C CA . GLU A 1 333 ? 21.990 -0.584 -67.553 1.00 96.81 333 GLU A CA 1
ATOM 2601 C C . GLU A 1 333 ? 22.382 -1.372 -66.300 1.00 96.81 333 GLU A C 1
ATOM 2603 O O . GLU A 1 333 ? 21.523 -1.701 -65.477 1.00 96.81 333 GLU A O 1
ATOM 2608 N N . GLU A 1 334 ? 23.667 -1.674 -66.121 1.00 96.56 334 GLU A N 1
ATOM 2609 C CA . GLU A 1 334 ? 24.174 -2.335 -64.920 1.00 96.56 334 GLU A CA 1
ATOM 2610 C C . GLU A 1 334 ? 23.948 -1.477 -63.674 1.00 96.56 334 GLU A C 1
ATOM 2612 O O . GLU A 1 334 ? 23.432 -1.979 -62.670 1.00 96.56 334 GLU A O 1
ATOM 2617 N N . ALA A 1 335 ? 24.238 -0.176 -63.747 1.00 95.06 335 ALA A N 1
ATOM 2618 C CA . ALA A 1 335 ? 23.955 0.766 -62.671 1.00 95.06 335 ALA A CA 1
ATOM 2619 C C . ALA A 1 335 ? 22.448 0.853 -62.373 1.00 95.06 335 ALA A C 1
ATOM 2621 O O . ALA A 1 335 ? 22.051 0.869 -61.207 1.00 95.06 335 ALA A O 1
ATOM 2622 N N . ALA A 1 336 ? 21.586 0.852 -63.394 1.00 96.06 336 ALA A N 1
ATOM 2623 C CA . ALA A 1 336 ? 20.135 0.837 -63.219 1.00 96.06 336 ALA A CA 1
ATOM 2624 C C . ALA A 1 336 ? 19.655 -0.455 -62.535 1.00 96.06 336 ALA A C 1
ATOM 2626 O O . ALA A 1 336 ? 18.870 -0.399 -61.587 1.00 96.06 336 ALA A O 1
ATOM 2627 N N . ARG A 1 337 ? 20.176 -1.620 -62.941 1.00 97.19 337 ARG A N 1
ATOM 2628 C CA . ARG A 1 337 ? 19.880 -2.911 -62.294 1.00 97.19 337 ARG A CA 1
ATOM 2629 C C . ARG A 1 337 ? 20.350 -2.929 -60.838 1.00 97.19 337 ARG A C 1
ATOM 2631 O O . ARG A 1 337 ? 19.641 -3.451 -59.979 1.00 97.19 337 ARG A O 1
ATOM 2638 N N . GLN A 1 338 ? 21.516 -2.355 -60.544 1.00 95.06 338 GLN A N 1
ATOM 2639 C CA . GLN A 1 338 ? 22.018 -2.223 -59.174 1.00 95.06 338 GLN A CA 1
ATOM 2640 C C . GLN A 1 338 ? 21.143 -1.291 -58.327 1.00 95.06 338 GLN A C 1
ATOM 2642 O O . GLN A 1 338 ? 20.855 -1.635 -57.183 1.00 95.06 338 GLN A O 1
ATOM 2647 N N . ARG A 1 339 ? 20.655 -0.173 -58.884 1.00 95.88 339 ARG A N 1
ATOM 2648 C CA . ARG A 1 339 ? 19.706 0.727 -58.200 1.00 95.88 339 ARG A CA 1
ATOM 2649 C C . ARG A 1 339 ? 18.411 0.010 -57.833 1.00 95.88 339 ARG A C 1
ATOM 2651 O O . ARG A 1 339 ? 18.038 0.023 -56.670 1.00 95.88 339 ARG A O 1
ATOM 2658 N N . VAL A 1 340 ? 17.804 -0.717 -58.772 1.00 97.62 340 VAL A N 1
ATOM 2659 C CA . VAL A 1 340 ? 16.581 -1.495 -58.497 1.00 97.62 340 VAL A CA 1
ATOM 2660 C C . VAL A 1 340 ? 16.815 -2.545 -57.406 1.00 97.62 340 VAL A C 1
ATOM 2662 O O . VAL A 1 340 ? 15.971 -2.724 -56.533 1.00 97.62 340 VAL A O 1
ATOM 2665 N N . ARG A 1 341 ? 17.967 -3.231 -57.412 1.00 96.94 341 ARG A N 1
ATOM 2666 C CA . ARG A 1 341 ? 18.321 -4.172 -56.335 1.00 96.94 341 ARG A CA 1
ATOM 2667 C C . ARG A 1 341 ? 18.476 -3.464 -54.990 1.00 96.94 341 ARG A C 1
ATOM 2669 O O . ARG A 1 341 ? 18.014 -3.992 -53.986 1.00 96.94 341 ARG A O 1
ATOM 2676 N N . ALA A 1 342 ? 19.110 -2.293 -54.963 1.00 95.44 342 ALA A N 1
ATOM 2677 C CA . ALA A 1 342 ? 19.236 -1.496 -53.748 1.00 95.44 342 ALA A CA 1
ATOM 2678 C C . ALA A 1 342 ? 17.857 -1.068 -53.218 1.00 95.44 342 ALA A C 1
ATOM 2680 O O . ALA A 1 342 ? 17.593 -1.246 -52.032 1.00 95.44 342 ALA A O 1
ATOM 2681 N N . ASP A 1 343 ? 16.956 -0.612 -54.090 1.00 96.56 343 ASP A N 1
ATOM 2682 C CA . ASP A 1 343 ? 15.588 -0.236 -53.718 1.00 96.56 343 ASP A CA 1
ATOM 2683 C C . ASP A 1 343 ? 14.814 -1.431 -53.141 1.00 96.56 343 ASP A C 1
ATOM 2685 O O . ASP A 1 343 ? 14.206 -1.322 -52.078 1.00 96.56 343 ASP A O 1
ATOM 2689 N N . GLN A 1 344 ? 14.912 -2.609 -53.768 1.00 97.00 344 GLN A N 1
ATOM 2690 C CA . GLN A 1 344 ? 14.299 -3.844 -53.261 1.00 97.00 344 GLN A CA 1
ATOM 2691 C C . GLN A 1 344 ? 14.842 -4.254 -51.885 1.00 97.00 344 GLN A C 1
ATOM 2693 O O . GLN A 1 344 ? 14.079 -4.710 -51.032 1.00 97.00 344 GLN A O 1
ATOM 2698 N N . LEU A 1 345 ? 16.148 -4.091 -51.646 1.00 95.88 345 LEU A N 1
ATOM 2699 C CA . LEU A 1 345 ? 16.750 -4.360 -50.338 1.00 95.88 345 LEU A CA 1
ATOM 2700 C C . LEU A 1 345 ? 16.242 -3.374 -49.281 1.00 95.88 345 LEU A C 1
ATOM 2702 O O . LEU A 1 345 ? 15.867 -3.797 -48.189 1.00 95.88 345 LEU A O 1
ATOM 2706 N N . VAL A 1 346 ? 16.158 -2.084 -49.615 1.00 97.12 346 VAL A N 1
ATOM 2707 C CA . VAL A 1 346 ? 15.600 -1.059 -48.721 1.00 97.12 346 VAL A CA 1
ATOM 2708 C C . VAL A 1 346 ? 14.134 -1.358 -48.399 1.00 97.12 346 VAL A C 1
ATOM 2710 O O . VAL A 1 346 ? 13.733 -1.296 -47.236 1.00 97.12 346 VAL A O 1
ATOM 2713 N N . GLU A 1 347 ? 13.323 -1.733 -49.388 1.00 97.25 347 GLU A N 1
ATOM 2714 C CA . GLU A 1 347 ? 11.928 -2.120 -49.166 1.00 97.25 347 GLU A CA 1
ATOM 2715 C C . GLU A 1 347 ? 11.802 -3.365 -48.279 1.00 97.25 347 GLU A C 1
ATOM 2717 O O . GLU A 1 347 ? 10.975 -3.378 -47.361 1.00 97.25 347 GLU A O 1
ATOM 2722 N N . ALA A 1 348 ? 12.641 -4.384 -48.492 1.00 96.44 348 ALA A N 1
ATOM 2723 C CA . ALA A 1 348 ? 12.676 -5.583 -47.659 1.00 96.44 348 ALA A CA 1
ATOM 2724 C C . ALA A 1 348 ? 13.075 -5.263 -46.207 1.00 96.44 348 ALA A C 1
ATOM 2726 O O . ALA A 1 348 ? 12.438 -5.752 -45.270 1.00 96.44 348 ALA A O 1
ATOM 2727 N N . GLU A 1 349 ? 14.065 -4.390 -45.998 1.00 95.62 349 GLU A N 1
ATOM 2728 C CA . GLU A 1 349 ? 14.445 -3.917 -44.664 1.00 95.62 349 GLU A CA 1
ATOM 2729 C C . GLU A 1 349 ? 13.311 -3.148 -43.981 1.00 95.62 349 GLU A C 1
ATOM 2731 O O . GLU A 1 349 ? 13.021 -3.369 -42.801 1.00 95.62 349 GLU A O 1
ATOM 2736 N N . LEU A 1 350 ? 12.636 -2.251 -44.704 1.00 96.31 350 LEU A N 1
ATOM 2737 C CA . LEU A 1 350 ? 11.494 -1.509 -44.172 1.00 96.31 350 LEU A CA 1
ATOM 2738 C C . LEU A 1 350 ? 10.327 -2.444 -43.836 1.00 96.31 350 LEU A C 1
ATOM 2740 O O . LEU A 1 350 ? 9.684 -2.260 -42.801 1.00 96.31 350 LEU A O 1
ATOM 2744 N N . ALA A 1 351 ? 10.066 -3.462 -44.658 1.00 97.25 351 ALA A N 1
ATOM 2745 C CA . ALA A 1 351 ? 9.060 -4.482 -44.379 1.00 97.25 351 ALA A CA 1
ATOM 2746 C C . ALA A 1 351 ? 9.405 -5.283 -43.113 1.00 97.25 351 ALA A C 1
ATOM 2748 O O . ALA A 1 351 ? 8.549 -5.430 -42.238 1.00 97.25 351 ALA A O 1
ATOM 2749 N N . ALA A 1 352 ? 10.660 -5.711 -42.953 1.00 96.38 352 ALA A N 1
ATOM 2750 C CA . ALA A 1 352 ? 11.126 -6.396 -41.749 1.00 96.38 352 ALA A CA 1
ATOM 2751 C C . ALA A 1 352 ? 11.012 -5.503 -40.499 1.00 96.38 352 ALA A C 1
ATOM 2753 O O . ALA A 1 352 ? 10.513 -5.941 -39.461 1.00 96.38 352 ALA A O 1
ATOM 2754 N N . ARG A 1 353 ? 11.385 -4.217 -40.596 1.00 96.44 353 ARG A N 1
ATOM 2755 C CA . ARG A 1 353 ? 11.212 -3.242 -39.503 1.00 96.44 353 ARG A CA 1
ATOM 2756 C C . ARG A 1 353 ? 9.741 -3.035 -39.142 1.00 96.44 353 ARG A C 1
ATOM 2758 O O . ARG A 1 353 ? 9.423 -2.959 -37.958 1.00 96.44 353 ARG A O 1
ATOM 2765 N N . ARG A 1 354 ? 8.838 -2.975 -40.129 1.00 97.19 354 ARG A N 1
ATOM 2766 C CA . ARG A 1 354 ? 7.382 -2.891 -39.900 1.00 97.19 354 ARG A CA 1
ATOM 2767 C C . ARG A 1 354 ? 6.851 -4.137 -39.195 1.00 97.19 354 ARG A C 1
ATOM 2769 O O . ARG A 1 354 ? 6.078 -4.001 -38.254 1.00 97.19 354 ARG A O 1
ATOM 2776 N N . GLN A 1 355 ? 7.290 -5.328 -39.601 1.00 97.81 355 GLN A N 1
ATOM 2777 C CA . GLN A 1 355 ? 6.917 -6.583 -38.942 1.00 97.81 355 GLN A CA 1
ATOM 2778 C C . GLN A 1 355 ? 7.419 -6.628 -37.496 1.00 97.81 355 GLN A C 1
ATOM 2780 O O . GLN A 1 355 ? 6.647 -6.931 -36.591 1.00 97.81 355 GLN A O 1
ATOM 2785 N N . TYR A 1 356 ? 8.678 -6.255 -37.255 1.00 96.62 356 TYR A N 1
ATOM 2786 C CA . TYR A 1 356 ? 9.226 -6.170 -35.903 1.00 96.62 356 TYR A CA 1
ATOM 2787 C C . TYR A 1 356 ? 8.470 -5.151 -35.039 1.00 96.62 356 TYR A C 1
ATOM 2789 O O . TYR A 1 356 ? 8.146 -5.439 -33.888 1.00 96.62 356 TYR A O 1
ATOM 2797 N N . ALA A 1 357 ? 8.144 -3.977 -35.590 1.00 97.31 357 ALA A N 1
ATOM 2798 C CA . ALA A 1 357 ? 7.341 -2.975 -34.895 1.00 97.31 357 ALA A CA 1
ATOM 2799 C C . ALA A 1 357 ? 5.946 -3.516 -34.545 1.00 97.31 357 ALA A C 1
ATOM 2801 O O . ALA A 1 357 ? 5.538 -3.406 -33.394 1.00 97.31 357 ALA A O 1
ATOM 2802 N N . ALA A 1 358 ? 5.269 -4.178 -35.488 1.00 97.50 358 ALA A N 1
ATOM 2803 C CA . ALA A 1 358 ? 3.964 -4.792 -35.256 1.00 97.50 358 ALA A CA 1
ATOM 2804 C C . ALA A 1 358 ? 4.016 -5.878 -34.169 1.00 97.50 358 ALA A C 1
ATOM 2806 O O . ALA A 1 358 ? 3.179 -5.870 -33.272 1.00 97.50 358 ALA A O 1
ATOM 2807 N N . LEU A 1 359 ? 5.023 -6.761 -34.196 1.00 97.00 359 LEU A N 1
ATOM 2808 C CA . LEU A 1 359 ? 5.220 -7.793 -33.170 1.00 97.00 359 LEU A CA 1
ATOM 2809 C C . LEU A 1 359 ? 5.493 -7.183 -31.792 1.00 97.00 359 LEU A C 1
ATOM 2811 O O . LEU A 1 359 ? 4.929 -7.617 -30.785 1.00 97.00 359 LEU A O 1
ATOM 2815 N N . ARG A 1 360 ? 6.332 -6.144 -31.741 1.00 97.56 360 ARG A N 1
ATOM 2816 C CA . ARG A 1 360 ? 6.622 -5.408 -30.510 1.00 97.56 360 ARG A CA 1
ATOM 2817 C C . ARG A 1 360 ? 5.366 -4.745 -29.954 1.00 97.56 360 ARG A C 1
ATOM 2819 O O . ARG A 1 360 ? 5.140 -4.799 -28.748 1.00 97.56 360 ARG A O 1
ATOM 2826 N N . ASP A 1 361 ? 4.559 -4.125 -30.806 1.00 96.50 361 ASP A N 1
ATOM 2827 C CA . ASP A 1 361 ? 3.345 -3.431 -30.387 1.00 96.50 361 ASP A CA 1
ATOM 2828 C C . ASP A 1 361 ? 2.252 -4.429 -29.969 1.00 96.50 361 ASP A C 1
ATOM 2830 O O . ASP A 1 361 ? 1.591 -4.203 -28.956 1.00 96.50 361 ASP A O 1
ATOM 2834 N N . SER A 1 362 ? 2.139 -5.590 -30.630 1.00 96.94 362 SER A N 1
ATOM 2835 C CA . SER A 1 362 ? 1.255 -6.672 -30.178 1.00 96.94 362 SER A CA 1
ATOM 2836 C C . SER A 1 362 ? 1.695 -7.273 -28.841 1.00 96.94 362 SER A C 1
ATOM 2838 O O . SER A 1 362 ? 0.853 -7.496 -27.976 1.00 96.94 362 SER A O 1
ATOM 2840 N N . ALA A 1 363 ? 3.000 -7.476 -28.622 1.00 95.88 363 ALA A N 1
ATOM 2841 C CA . ALA A 1 363 ? 3.517 -7.968 -27.344 1.00 95.88 363 ALA A CA 1
ATOM 2842 C C . ALA A 1 363 ? 3.287 -6.945 -26.219 1.00 95.88 363 ALA A C 1
ATOM 2844 O O . ALA A 1 363 ? 2.853 -7.296 -25.123 1.00 95.88 363 ALA A O 1
ATOM 2845 N N . ARG A 1 364 ? 3.500 -5.651 -26.499 1.00 98.06 364 ARG A N 1
ATOM 2846 C CA . ARG A 1 364 ? 3.164 -4.562 -25.568 1.00 98.06 364 ARG A CA 1
ATOM 2847 C C . ARG A 1 364 ? 1.677 -4.546 -25.230 1.00 98.06 364 ARG A C 1
ATOM 2849 O O . ARG A 1 364 ? 1.348 -4.423 -24.055 1.00 98.06 364 ARG A O 1
ATOM 2856 N N . ALA A 1 365 ? 0.798 -4.694 -26.221 1.00 97.19 365 ALA A N 1
ATOM 2857 C CA . ALA A 1 365 ? -0.645 -4.740 -26.002 1.00 97.19 365 ALA A CA 1
ATOM 2858 C C . ALA A 1 365 ? -1.053 -5.942 -25.135 1.00 97.19 365 ALA A C 1
ATOM 2860 O O . ALA A 1 365 ? -1.827 -5.773 -24.197 1.00 97.19 365 ALA A O 1
ATOM 2861 N N . GLN A 1 366 ? -0.478 -7.124 -25.376 1.00 97.62 366 GLN A N 1
ATOM 2862 C CA . GLN A 1 366 ? -0.716 -8.318 -24.556 1.00 97.62 366 GLN A CA 1
ATOM 2863 C C . GLN A 1 366 ? -0.262 -8.119 -23.106 1.00 97.62 366 GLN A C 1
ATOM 2865 O O . GLN A 1 366 ? -1.014 -8.413 -22.183 1.00 97.62 366 GLN A O 1
ATOM 2870 N N . HIS A 1 367 ? 0.929 -7.558 -22.879 1.00 96.06 367 HIS A N 1
ATOM 2871 C CA . HIS A 1 367 ? 1.386 -7.252 -21.521 1.00 96.06 367 HIS A CA 1
ATOM 2872 C C . HIS A 1 367 ? 0.515 -6.194 -20.837 1.00 96.06 367 HIS A C 1
ATOM 2874 O O . HIS A 1 367 ? 0.211 -6.319 -19.654 1.00 96.06 367 HIS A O 1
ATOM 2880 N N . GLN A 1 368 ? 0.077 -5.164 -21.565 1.00 97.50 368 GLN A N 1
ATOM 2881 C CA . GLN A 1 368 ? -0.853 -4.165 -21.033 1.00 97.50 368 GLN A CA 1
ATOM 2882 C C . GLN A 1 368 ? -2.203 -4.787 -20.657 1.00 97.50 368 GLN A C 1
ATOM 2884 O O . GLN A 1 368 ? -2.741 -4.446 -19.605 1.00 97.50 368 GLN A O 1
ATOM 2889 N N . GLN A 1 369 ? -2.719 -5.718 -21.465 1.00 97.50 369 GLN A N 1
ATOM 2890 C CA . GLN A 1 369 ? -3.934 -6.478 -21.162 1.00 97.50 369 GLN A CA 1
ATOM 2891 C C . GLN A 1 369 ? -3.754 -7.349 -19.918 1.00 97.50 369 GLN A C 1
ATOM 2893 O O . GLN A 1 369 ? -4.538 -7.215 -18.988 1.00 97.50 369 GLN A O 1
ATOM 2898 N N . GLN A 1 370 ? -2.679 -8.137 -19.836 1.00 97.62 370 GLN A N 1
ATOM 2899 C CA . GLN A 1 370 ? -2.371 -8.957 -18.656 1.00 97.62 370 GLN A CA 1
ATOM 2900 C C . GLN A 1 370 ? -2.267 -8.109 -17.383 1.00 97.62 370 GLN A C 1
ATOM 2902 O O . GLN A 1 370 ? -2.820 -8.458 -16.345 1.00 97.62 370 GLN A O 1
ATOM 2907 N N . VAL A 1 371 ? -1.597 -6.955 -17.453 1.00 97.25 371 VAL A N 1
ATOM 2908 C CA . VAL A 1 371 ? -1.501 -6.028 -16.317 1.00 97.25 371 VAL A CA 1
ATOM 2909 C C . VAL A 1 371 ? -2.871 -5.450 -15.954 1.00 97.25 371 VAL A C 1
ATOM 2911 O O . VAL A 1 371 ? -3.168 -5.298 -14.770 1.00 97.25 371 VAL A O 1
ATOM 2914 N N . ALA A 1 372 ? -3.711 -5.115 -16.935 1.00 97.19 372 ALA A N 1
ATOM 2915 C CA . ALA A 1 372 ? -5.063 -4.623 -16.686 1.00 97.19 372 ALA A CA 1
ATOM 2916 C C . ALA A 1 372 ? -5.961 -5.701 -16.057 1.00 97.19 372 ALA A C 1
ATOM 2918 O O . ALA A 1 372 ? -6.682 -5.402 -15.107 1.00 97.19 372 ALA A O 1
ATOM 2919 N N . GLU A 1 373 ? -5.870 -6.944 -16.526 1.00 97.69 373 GLU A N 1
ATOM 2920 C CA . GLU A 1 373 ? -6.588 -8.100 -15.983 1.00 97.69 373 GLU A CA 1
ATOM 2921 C C . GLU A 1 373 ? -6.158 -8.404 -14.546 1.00 97.69 373 GLU A C 1
ATOM 2923 O O . GLU A 1 373 ? -7.011 -8.473 -13.665 1.00 97.69 373 GLU A O 1
ATOM 2928 N N . LEU A 1 374 ? -4.850 -8.481 -14.271 1.00 97.19 374 LEU A N 1
ATOM 2929 C CA . LEU A 1 374 ? -4.328 -8.680 -12.913 1.00 97.19 374 LEU A CA 1
ATOM 2930 C C . LEU A 1 374 ? -4.738 -7.539 -11.972 1.00 97.19 374 LEU A C 1
ATOM 2932 O O . LEU A 1 374 ? -5.088 -7.772 -10.818 1.00 97.19 374 LEU A O 1
ATOM 2936 N N . ARG A 1 375 ? -4.746 -6.289 -12.455 1.00 97.25 375 ARG A N 1
ATOM 2937 C CA . ARG A 1 375 ? -5.257 -5.150 -11.676 1.00 97.25 375 ARG A CA 1
ATOM 2938 C C . ARG A 1 375 ? -6.749 -5.284 -11.391 1.00 97.25 375 ARG A C 1
ATOM 2940 O O . ARG A 1 375 ? -7.162 -5.000 -10.273 1.00 97.25 375 ARG A O 1
ATOM 2947 N N . ALA A 1 376 ? -7.550 -5.699 -12.370 1.00 96.88 376 ALA A N 1
ATOM 2948 C CA . ALA A 1 376 ? -8.980 -5.916 -12.182 1.00 96.88 376 ALA A CA 1
ATOM 2949 C C . ALA A 1 376 ? -9.253 -7.052 -11.183 1.00 96.88 376 ALA A C 1
ATOM 2951 O O . ALA A 1 376 ? -10.116 -6.895 -10.323 1.00 96.88 376 ALA A O 1
ATOM 2952 N N . GLN A 1 377 ? -8.477 -8.138 -11.241 1.00 97.56 377 GLN A N 1
ATOM 2953 C CA . GLN A 1 377 ? -8.533 -9.242 -10.278 1.00 97.56 377 GLN A CA 1
ATOM 2954 C C . GLN A 1 377 ? -8.194 -8.764 -8.863 1.00 97.56 377 GLN A C 1
ATOM 2956 O O . GLN A 1 377 ? -9.018 -8.917 -7.969 1.00 97.56 377 GLN A O 1
ATOM 2961 N N . LEU A 1 378 ? -7.066 -8.069 -8.672 1.00 96.06 378 LEU A N 1
ATOM 2962 C CA . LEU A 1 378 ? -6.684 -7.516 -7.366 1.00 96.06 378 LEU A CA 1
ATOM 2963 C C . LEU A 1 378 ? -7.716 -6.519 -6.819 1.00 96.06 378 LEU A C 1
ATOM 2965 O O . LEU A 1 378 ? -7.940 -6.448 -5.613 1.00 96.06 378 LEU A O 1
ATOM 2969 N N . LEU A 1 379 ? -8.344 -5.715 -7.683 1.00 97.69 379 LEU A N 1
ATOM 2970 C CA . LEU A 1 379 ? -9.421 -4.814 -7.266 1.00 97.69 379 LEU A CA 1
ATOM 2971 C C . LEU A 1 379 ? -10.682 -5.584 -6.857 1.00 97.69 379 LEU A C 1
ATOM 2973 O O . LEU A 1 379 ? -11.325 -5.190 -5.887 1.00 97.69 379 LEU A O 1
ATOM 2977 N N . ALA A 1 380 ? -11.026 -6.663 -7.562 1.00 97.31 380 ALA A N 1
ATOM 2978 C CA . ALA A 1 380 ? -12.158 -7.519 -7.223 1.00 97.31 380 ALA A CA 1
ATOM 2979 C C . ALA A 1 380 ? -11.925 -8.285 -5.911 1.00 97.31 380 ALA A C 1
ATOM 2981 O O . ALA A 1 380 ? -12.817 -8.311 -5.068 1.00 97.31 380 ALA A O 1
ATOM 2982 N N . GLU A 1 381 ? -10.723 -8.828 -5.701 1.00 96.94 381 GLU A N 1
ATOM 2983 C CA . GLU A 1 381 ? -10.311 -9.476 -4.448 1.00 96.94 381 GLU A CA 1
ATOM 2984 C C . GLU A 1 381 ? -10.383 -8.494 -3.277 1.00 96.94 381 GLU A C 1
ATOM 2986 O O . GLU A 1 381 ? -11.077 -8.754 -2.300 1.00 96.94 381 GLU A O 1
ATOM 2991 N N . ARG A 1 382 ? -9.797 -7.296 -3.413 1.00 95.81 382 ARG A N 1
ATOM 2992 C CA . ARG A 1 382 ? -9.910 -6.242 -2.390 1.00 95.81 382 ARG A CA 1
ATOM 2993 C C . ARG A 1 382 ? -11.361 -5.835 -2.134 1.00 95.81 382 ARG A C 1
ATOM 2995 O O . ARG A 1 382 ? -11.735 -5.549 -0.998 1.00 95.81 382 ARG A O 1
ATOM 3002 N N . ALA A 1 383 ? -12.195 -5.770 -3.172 1.00 95.94 383 ALA A N 1
ATOM 3003 C CA . ALA A 1 383 ? -13.613 -5.467 -3.011 1.00 95.94 383 ALA A CA 1
ATOM 3004 C C . ALA A 1 383 ? -14.338 -6.573 -2.227 1.00 95.94 383 ALA A C 1
ATOM 3006 O O . ALA A 1 383 ? -15.107 -6.243 -1.326 1.00 95.94 383 ALA A O 1
ATOM 3007 N N . ALA A 1 384 ? -14.051 -7.847 -2.511 1.00 96.44 384 ALA A N 1
ATOM 3008 C CA . ALA A 1 384 ? -14.576 -8.991 -1.771 1.00 96.44 384 ALA A CA 1
ATOM 3009 C C . ALA A 1 384 ? -14.105 -8.990 -0.309 1.00 96.44 384 ALA A C 1
ATOM 3011 O O . ALA A 1 384 ? -14.948 -8.995 0.582 1.00 96.44 384 ALA A O 1
ATOM 3012 N N . GLU A 1 385 ? -12.803 -8.838 -0.049 1.00 96.25 385 GLU A N 1
ATOM 3013 C CA . GLU A 1 385 ? -12.246 -8.731 1.307 1.00 96.25 385 GLU A CA 1
ATOM 3014 C C . GLU A 1 385 ? -12.883 -7.571 2.083 1.00 96.25 385 GLU A C 1
ATOM 3016 O O . GLU A 1 385 ? -13.309 -7.720 3.226 1.00 96.25 385 GLU A O 1
ATOM 3021 N N . THR A 1 386 ? -13.027 -6.394 1.461 1.00 95.38 386 THR A N 1
ATOM 3022 C CA . THR A 1 386 ? -13.686 -5.264 2.132 1.00 95.38 386 THR A CA 1
ATOM 3023 C C . THR A 1 386 ? -15.181 -5.499 2.355 1.00 95.38 386 THR A C 1
ATOM 3025 O O . THR A 1 386 ? -15.746 -4.926 3.284 1.00 95.38 386 THR A O 1
ATOM 3028 N N . ALA A 1 387 ? -15.857 -6.287 1.517 1.00 95.88 387 ALA A N 1
ATOM 3029 C CA . ALA A 1 387 ? -17.252 -6.663 1.729 1.00 95.88 387 ALA A CA 1
ATOM 3030 C C . ALA A 1 387 ? -17.385 -7.677 2.874 1.00 95.88 387 ALA A C 1
ATOM 3032 O O . ALA A 1 387 ? -18.268 -7.513 3.714 1.00 95.88 387 ALA A O 1
ATOM 3033 N N . GLU A 1 388 ? -16.481 -8.654 2.955 1.00 96.88 388 GLU A N 1
ATOM 3034 C CA . GLU A 1 388 ? -16.394 -9.614 4.059 1.00 96.88 388 GLU A CA 1
ATOM 3035 C C . GLU A 1 388 ? -16.115 -8.906 5.385 1.00 96.88 388 GLU A C 1
ATOM 3037 O O . GLU A 1 388 ? -16.896 -9.057 6.320 1.00 96.88 388 GLU A O 1
ATOM 3042 N N . LEU A 1 389 ? -15.111 -8.024 5.442 1.00 95.56 389 LEU A N 1
ATOM 3043 C CA . LEU A 1 389 ? -14.815 -7.224 6.637 1.00 95.56 389 LEU A CA 1
ATOM 3044 C C . LEU A 1 389 ? -15.998 -6.341 7.053 1.00 95.56 389 LEU A C 1
ATOM 3046 O O . LEU A 1 389 ? -16.298 -6.216 8.240 1.00 95.56 389 LEU A O 1
ATOM 3050 N N . ARG A 1 390 ? -16.714 -5.736 6.094 1.00 95.75 390 ARG A N 1
ATOM 3051 C CA . ARG A 1 390 ? -17.942 -4.977 6.392 1.00 95.75 390 ARG A CA 1
ATOM 3052 C C . ARG A 1 390 ? -19.048 -5.880 6.937 1.00 95.75 390 ARG A C 1
ATOM 3054 O O . ARG A 1 390 ? -19.750 -5.467 7.855 1.00 95.75 390 ARG A O 1
ATOM 3061 N N . ALA A 1 391 ? -19.206 -7.089 6.401 1.00 96.06 391 ALA A N 1
ATOM 3062 C CA . ALA A 1 391 ? -20.194 -8.053 6.876 1.00 96.06 391 ALA A CA 1
ATOM 3063 C C . ALA A 1 391 ? -19.849 -8.584 8.276 1.00 96.06 391 ALA A C 1
ATOM 3065 O O . ALA A 1 391 ? -20.733 -8.705 9.122 1.00 96.06 391 ALA A O 1
ATOM 3066 N N . GLU A 1 392 ? -18.576 -8.858 8.557 1.00 95.19 392 GLU A N 1
ATOM 3067 C CA . GLU A 1 392 ? -18.095 -9.217 9.892 1.00 95.19 392 GLU A CA 1
ATOM 3068 C C . GLU A 1 392 ? -18.303 -8.079 10.887 1.00 95.19 392 GLU A C 1
ATOM 3070 O O . GLU A 1 392 ? -18.808 -8.318 11.984 1.00 95.19 392 GLU A O 1
ATOM 3075 N N . HIS A 1 393 ? -18.002 -6.841 10.488 1.00 94.44 393 HIS A N 1
ATOM 3076 C CA . HIS A 1 393 ? -18.238 -5.670 11.324 1.00 94.44 393 HIS A CA 1
ATOM 3077 C C . HIS A 1 393 ? -19.733 -5.463 11.612 1.00 94.44 393 HIS A C 1
ATOM 3079 O O . HIS A 1 393 ? -20.111 -5.230 12.760 1.00 94.44 393 HIS A O 1
ATOM 3085 N N . ALA A 1 394 ? -20.600 -5.631 10.608 1.00 95.56 394 ALA A N 1
ATOM 3086 C CA . ALA A 1 394 ? -22.049 -5.596 10.795 1.00 95.56 394 ALA A CA 1
ATOM 3087 C C . ALA A 1 394 ? -22.512 -6.681 11.782 1.00 95.56 394 ALA A C 1
ATOM 3089 O O . ALA A 1 394 ? -23.207 -6.370 12.744 1.00 95.56 394 ALA A O 1
ATOM 3090 N N . ARG A 1 395 ? -22.035 -7.925 11.634 1.00 95.56 395 ARG A N 1
ATOM 3091 C CA . ARG A 1 395 ? -22.326 -9.021 12.576 1.00 95.56 395 ARG A CA 1
ATOM 3092 C C . ARG A 1 395 ? -21.806 -8.738 13.985 1.00 95.56 395 ARG A C 1
ATOM 3094 O O . ARG A 1 395 ? -22.460 -9.112 14.954 1.00 95.56 395 ARG A O 1
ATOM 3101 N N . SER A 1 396 ? -20.636 -8.109 14.137 1.00 93.75 396 SER A N 1
ATOM 3102 C CA . SER A 1 396 ? -20.132 -7.720 15.461 1.00 93.75 396 SER A CA 1
ATOM 3103 C C . SER A 1 396 ? -20.990 -6.632 16.097 1.00 93.75 396 SER A C 1
ATOM 3105 O O . SER A 1 396 ? -21.303 -6.736 17.278 1.00 93.75 396 SER A O 1
ATOM 3107 N N . LEU A 1 397 ? -21.438 -5.646 15.312 1.00 95.19 397 LEU A N 1
ATOM 3108 C CA . LEU A 1 397 ? -22.335 -4.597 15.792 1.00 95.19 397 LEU A CA 1
ATOM 3109 C C . LEU A 1 397 ? -23.700 -5.171 16.184 1.00 95.19 397 LEU A C 1
ATOM 3111 O O . LEU A 1 397 ? -24.221 -4.804 17.230 1.00 95.19 397 LEU A O 1
ATOM 3115 N N . GLU A 1 398 ? -24.249 -6.109 15.409 1.00 95.00 398 GLU A N 1
ATOM 3116 C CA . GLU A 1 398 ? -25.482 -6.825 15.758 1.00 95.00 398 GLU A CA 1
ATOM 3117 C C . GLU A 1 398 ? -25.320 -7.633 17.053 1.00 95.00 398 GLU A C 1
ATOM 3119 O O . GLU A 1 398 ? -26.186 -7.578 17.922 1.00 95.00 398 GLU A O 1
ATOM 3124 N N . ARG A 1 399 ? -24.194 -8.337 17.235 1.00 94.06 399 ARG A N 1
ATOM 3125 C CA . ARG A 1 399 ? -23.891 -9.052 18.490 1.00 94.06 399 ARG A CA 1
ATOM 3126 C C . ARG A 1 399 ? -23.767 -8.101 19.676 1.00 94.06 399 ARG A C 1
ATOM 3128 O O . ARG A 1 399 ? -24.273 -8.409 20.750 1.00 94.06 399 ARG A O 1
ATOM 3135 N N . GLU A 1 400 ? -23.114 -6.953 19.500 1.00 91.69 400 GLU A N 1
ATOM 3136 C CA . GLU A 1 400 ? -23.036 -5.925 20.540 1.00 91.69 400 GLU A CA 1
ATOM 3137 C C . GLU A 1 400 ? -24.410 -5.339 20.864 1.00 91.69 400 GLU A C 1
ATOM 3139 O O . GLU A 1 400 ? -24.718 -5.136 22.036 1.00 91.69 400 GLU A O 1
ATOM 3144 N N . GLN A 1 401 ? -25.246 -5.083 19.856 1.00 92.38 401 GLN A N 1
ATOM 3145 C CA . GLN A 1 401 ? -26.617 -4.613 20.048 1.00 92.38 401 GLN A CA 1
ATOM 3146 C C . GLN A 1 401 ? -27.443 -5.645 20.815 1.00 92.38 401 GLN A C 1
ATOM 3148 O O . GLN A 1 401 ? -28.015 -5.302 21.842 1.00 92.38 401 GLN A O 1
ATOM 3153 N N . GLN A 1 402 ? -27.410 -6.916 20.412 1.00 94.12 402 GLN A N 1
ATOM 3154 C CA . GLN A 1 402 ? -28.087 -8.004 21.123 1.00 94.12 402 GLN A CA 1
ATOM 3155 C C . GLN A 1 402 ? -27.585 -8.157 22.564 1.00 94.12 402 GLN A C 1
ATOM 3157 O O . GLN A 1 402 ? -28.380 -8.356 23.479 1.00 94.12 402 GLN A O 1
ATOM 3162 N N . ALA A 1 403 ? -26.275 -8.031 22.797 1.00 92.94 403 ALA A N 1
ATOM 3163 C CA . ALA A 1 403 ? -25.708 -8.066 24.143 1.00 92.94 403 ALA A CA 1
ATOM 3164 C C . ALA A 1 403 ? -26.159 -6.863 24.987 1.00 92.94 403 ALA A C 1
ATOM 3166 O O . ALA A 1 403 ? -26.469 -7.026 26.167 1.00 92.94 403 ALA A O 1
ATOM 3167 N N . ARG A 1 404 ? -26.239 -5.665 24.391 1.00 92.94 404 ARG A N 1
ATOM 3168 C CA . ARG A 1 404 ? -26.771 -4.461 25.048 1.00 92.94 404 ARG A CA 1
ATOM 3169 C C . ARG A 1 404 ? -28.253 -4.607 25.370 1.00 92.94 404 ARG A C 1
ATOM 3171 O O . ARG A 1 404 ? -28.639 -4.281 26.483 1.00 92.94 404 ARG A O 1
ATOM 3178 N N . GLU A 1 405 ? -29.058 -5.129 24.452 1.00 93.88 405 GLU A N 1
ATOM 3179 C CA . GLU A 1 405 ? -30.482 -5.396 24.674 1.00 93.88 405 GLU A CA 1
ATOM 3180 C C . GLU A 1 405 ? -30.688 -6.453 25.767 1.00 93.88 405 GLU A C 1
ATOM 3182 O O . GLU A 1 405 ? -31.494 -6.255 26.671 1.00 93.88 405 GLU A O 1
ATOM 3187 N N . ALA A 1 406 ? -29.915 -7.544 25.761 1.00 94.44 406 ALA A N 1
ATOM 3188 C CA . ALA A 1 406 ? -29.961 -8.557 26.816 1.00 94.44 406 ALA A CA 1
ATOM 3189 C C . ALA A 1 406 ? -29.546 -7.990 28.187 1.00 94.44 406 ALA A C 1
ATOM 3191 O O . ALA A 1 406 ? -30.146 -8.336 29.207 1.00 94.44 406 ALA A O 1
ATOM 3192 N N . ALA A 1 407 ? -28.550 -7.098 28.220 1.00 91.69 407 ALA A N 1
ATOM 3193 C CA . ALA A 1 407 ? -28.144 -6.394 29.433 1.00 91.69 407 ALA A CA 1
ATOM 3194 C C . ALA A 1 407 ? -29.203 -5.382 29.903 1.00 91.69 407 ALA A C 1
ATOM 3196 O O . ALA A 1 407 ? -29.456 -5.275 31.096 1.00 91.69 407 ALA A O 1
ATOM 3197 N N . GLN A 1 408 ? -29.863 -4.665 28.991 1.00 94.25 408 GLN A N 1
ATOM 3198 C CA . GLN A 1 408 ? -30.986 -3.788 29.334 1.00 94.25 408 GLN A CA 1
ATOM 3199 C C . GLN A 1 408 ? -32.141 -4.594 29.928 1.00 94.25 408 GLN A C 1
ATOM 3201 O O . GLN A 1 408 ? -32.633 -4.251 30.996 1.00 94.25 408 GLN A O 1
ATOM 3206 N N . GLN A 1 409 ? -32.500 -5.723 29.313 1.00 93.62 409 GLN A N 1
ATOM 3207 C CA . GLN A 1 409 ? -33.536 -6.612 29.837 1.00 93.62 409 GLN A CA 1
ATOM 3208 C C . GLN A 1 409 ? -33.182 -7.179 31.218 1.00 93.62 409 GLN A C 1
ATOM 3210 O O . GLN A 1 409 ? -34.069 -7.353 32.051 1.00 93.62 409 GLN A O 1
ATOM 3215 N N . SER A 1 410 ? -31.910 -7.495 31.489 1.00 91.56 410 SER A N 1
ATOM 3216 C CA . SER A 1 410 ? -31.502 -7.958 32.820 1.00 91.56 410 SER A CA 1
ATOM 3217 C C . SER A 1 410 ? -31.549 -6.834 33.857 1.00 91.56 410 SER A C 1
ATOM 3219 O O . SER A 1 410 ? -32.012 -7.075 34.970 1.00 91.56 410 SER A O 1
ATOM 3221 N N . VAL A 1 411 ? -31.162 -5.609 33.489 1.00 93.69 411 VAL A N 1
ATOM 3222 C CA . VAL A 1 411 ? -31.297 -4.424 34.349 1.00 93.69 411 VAL A CA 1
ATOM 3223 C C . VAL A 1 411 ? -32.766 -4.128 34.645 1.00 93.69 411 VAL A C 1
ATOM 3225 O O . VAL A 1 411 ? -33.115 -4.001 35.811 1.00 93.69 411 VAL A O 1
ATOM 3228 N N . GLU A 1 412 ? -33.643 -4.109 33.641 1.00 93.62 412 GLU A N 1
ATOM 3229 C CA . GLU A 1 412 ? -35.086 -3.896 33.828 1.00 93.62 412 GLU A CA 1
ATOM 3230 C C . GLU A 1 412 ? -35.709 -4.961 34.744 1.00 93.62 412 GLU A C 1
ATOM 3232 O O . GLU A 1 412 ? -36.522 -4.644 35.614 1.00 93.62 412 GLU A O 1
ATOM 3237 N N . ARG A 1 413 ? -35.297 -6.232 34.607 1.00 94.06 413 ARG A N 1
ATOM 3238 C CA . ARG A 1 413 ? -35.715 -7.302 35.527 1.00 94.06 413 ARG A CA 1
ATOM 3239 C C . ARG A 1 413 ? -35.259 -7.017 36.953 1.00 94.06 413 ARG A C 1
ATOM 3241 O O . ARG A 1 413 ? -36.095 -7.048 37.851 1.00 94.06 413 ARG A O 1
ATOM 3248 N N . LEU A 1 414 ? -33.985 -6.681 37.157 1.00 92.19 414 LEU A N 1
ATOM 3249 C CA . LEU A 1 414 ? -33.447 -6.354 38.481 1.00 92.19 414 LEU A CA 1
ATOM 3250 C C . LEU A 1 414 ? -34.109 -5.110 39.087 1.00 92.19 414 LEU A C 1
ATOM 3252 O O . LEU A 1 414 ? -34.379 -5.084 40.284 1.00 92.19 414 LEU A O 1
ATOM 3256 N N . GLU A 1 415 ? -34.415 -4.091 38.286 1.00 93.38 415 GLU A N 1
ATOM 3257 C CA . GLU A 1 415 ? -35.164 -2.913 38.731 1.00 93.38 415 GLU A CA 1
ATOM 3258 C C . GLU A 1 415 ? -36.595 -3.279 39.132 1.00 93.38 415 GLU A C 1
ATOM 3260 O O . GLU A 1 415 ? -37.081 -2.806 40.162 1.00 93.38 415 GLU A O 1
ATOM 3265 N N . SER A 1 416 ? -37.257 -4.161 38.377 1.00 91.69 416 SER A N 1
ATOM 3266 C CA . SER A 1 416 ? -38.590 -4.660 38.720 1.00 91.69 416 SER A CA 1
ATOM 3267 C C . SER A 1 416 ? -38.575 -5.485 40.013 1.00 91.69 416 SER A C 1
ATOM 3269 O O . SER A 1 416 ? -39.399 -5.247 40.899 1.00 91.69 416 SER A O 1
ATOM 3271 N N . GLU A 1 417 ? -37.588 -6.367 40.191 1.00 93.62 417 GLU A N 1
ATOM 3272 C CA . GLU A 1 417 ? -37.383 -7.145 41.415 1.00 93.62 417 GLU A CA 1
ATOM 3273 C C . GLU A 1 417 ? -37.109 -6.217 42.599 1.00 93.62 417 GLU A C 1
ATOM 3275 O O . GLU A 1 417 ? -37.798 -6.301 43.616 1.00 93.62 417 GLU A O 1
ATOM 3280 N N . LEU A 1 418 ? -36.201 -5.250 42.443 1.00 93.88 418 LEU A N 1
ATOM 3281 C CA . LEU A 1 418 ? -35.905 -4.242 43.457 1.00 93.88 418 LEU A CA 1
ATOM 3282 C C . LEU A 1 418 ? -37.141 -3.406 43.805 1.00 93.88 418 LEU A C 1
ATOM 3284 O O . LEU A 1 418 ? -37.352 -3.092 44.974 1.00 93.88 418 LEU A O 1
ATOM 3288 N N . SER A 1 419 ? -37.966 -3.040 42.822 1.00 92.56 419 SER A N 1
ATOM 3289 C CA . SER A 1 419 ? -39.218 -2.316 43.063 1.00 92.56 419 SER A CA 1
ATOM 3290 C C . SER A 1 419 ? -40.210 -3.160 43.869 1.00 92.56 419 SER A C 1
ATOM 3292 O O . SER A 1 419 ? -40.836 -2.648 44.798 1.00 92.56 419 SER A O 1
ATOM 3294 N N . SER A 1 420 ? -40.281 -4.466 43.589 1.00 93.81 420 SER A N 1
ATOM 3295 C CA . SER A 1 420 ? -41.123 -5.405 44.329 1.00 93.81 420 SER A CA 1
ATOM 3296 C C . SER A 1 420 ? -40.627 -5.611 45.764 1.00 93.81 420 SER A C 1
ATOM 3298 O O . SER A 1 420 ? -41.429 -5.601 46.695 1.00 93.81 420 SER A O 1
ATOM 3300 N N . GLU A 1 421 ? -39.310 -5.695 45.973 1.00 93.12 421 GLU A N 1
ATOM 3301 C CA . GLU A 1 421 ? -38.706 -5.787 47.303 1.00 93.12 421 GLU A CA 1
ATOM 3302 C C . GLU A 1 421 ? -38.865 -4.482 48.085 1.00 93.12 421 GLU A C 1
ATOM 3304 O O . GLU A 1 421 ? -39.189 -4.506 49.268 1.00 93.12 421 GLU A O 1
ATOM 3309 N N . ARG A 1 422 ? -38.738 -3.318 47.434 1.00 94.50 422 ARG A N 1
ATOM 3310 C CA . ARG A 1 422 ? -39.041 -2.019 48.057 1.00 94.50 422 ARG A CA 1
ATOM 3311 C C . ARG A 1 422 ? -40.501 -1.929 48.497 1.00 94.50 422 ARG A C 1
ATOM 3313 O O . ARG A 1 422 ? -40.757 -1.429 49.589 1.00 94.50 422 ARG A O 1
ATOM 3320 N N . ALA A 1 423 ? -41.442 -2.431 47.696 1.00 93.06 423 ALA A N 1
ATOM 3321 C CA . ALA A 1 423 ? -42.851 -2.497 48.082 1.00 93.06 423 ALA A CA 1
ATOM 3322 C C . ALA A 1 423 ? -43.070 -3.444 49.274 1.00 93.06 423 ALA A C 1
ATOM 3324 O O . ALA A 1 423 ? -43.737 -3.065 50.233 1.00 93.06 423 ALA A O 1
ATOM 3325 N N . ARG A 1 424 ? -42.439 -4.628 49.278 1.00 94.62 424 ARG A N 1
ATOM 3326 C CA . ARG A 1 424 ? -42.468 -5.563 50.420 1.00 94.62 424 ARG A CA 1
ATOM 3327 C C . ARG A 1 424 ? -41.881 -4.949 51.687 1.00 94.62 424 ARG A C 1
ATOM 3329 O O . ARG A 1 424 ? -42.470 -5.077 52.753 1.00 94.62 424 ARG A O 1
ATOM 3336 N N . LEU A 1 425 ? -40.745 -4.261 51.585 1.00 94.19 425 LEU A N 1
ATOM 3337 C CA . LEU A 1 425 ? -40.133 -3.548 52.705 1.00 94.19 425 LEU A CA 1
ATOM 3338 C C . LEU A 1 425 ? -41.042 -2.425 53.212 1.00 94.19 425 LEU A C 1
ATOM 3340 O O . LEU A 1 425 ? -41.178 -2.268 54.422 1.00 94.19 425 LEU A O 1
ATOM 3344 N N . ALA A 1 426 ? -41.709 -1.690 52.318 1.00 94.19 426 ALA A N 1
ATOM 3345 C CA . ALA A 1 426 ? -42.699 -0.691 52.705 1.00 94.19 426 ALA A CA 1
ATOM 3346 C C . ALA A 1 426 ? -43.886 -1.330 53.447 1.00 94.19 426 ALA A C 1
ATOM 3348 O O . ALA A 1 426 ? -44.244 -0.860 54.525 1.00 94.19 426 ALA A O 1
ATOM 3349 N N . GLU A 1 427 ? -44.438 -2.442 52.952 1.00 94.38 427 GLU A N 1
ATOM 3350 C CA . GLU A 1 427 ? -45.494 -3.191 53.645 1.00 94.38 427 GLU A CA 1
ATOM 3351 C C . GLU A 1 427 ? -45.046 -3.712 55.017 1.00 94.38 427 GLU A C 1
ATOM 3353 O O . GLU A 1 427 ? -45.779 -3.576 55.997 1.00 94.38 427 GLU A O 1
ATOM 3358 N N . LEU A 1 428 ? -43.846 -4.293 55.112 1.00 93.44 428 LEU A N 1
ATOM 3359 C CA . LEU A 1 428 ? -43.289 -4.779 56.376 1.00 93.44 428 LEU A CA 1
ATOM 3360 C C . LEU A 1 428 ? -43.050 -3.630 57.359 1.00 93.44 428 LEU A C 1
ATOM 3362 O O . LEU A 1 428 ? -43.375 -3.769 58.533 1.00 93.44 428 LEU A O 1
ATOM 3366 N N . SER A 1 429 ? -42.546 -2.489 56.884 1.00 94.94 429 SER A N 1
ATOM 3367 C CA . SER A 1 429 ? -42.354 -1.292 57.708 1.00 94.94 429 SER A CA 1
ATOM 3368 C C . SER A 1 429 ? -43.682 -0.739 58.234 1.00 94.94 429 SER A C 1
ATOM 3370 O O . SER A 1 429 ? -43.783 -0.445 59.420 1.00 94.94 429 SER A O 1
ATOM 3372 N N . ALA A 1 430 ? -44.736 -0.706 57.412 1.00 93.62 430 ALA A N 1
ATOM 3373 C CA . ALA A 1 430 ? -46.076 -0.317 57.848 1.00 93.62 430 ALA A CA 1
ATOM 3374 C C . ALA A 1 430 ? -46.666 -1.305 58.870 1.00 93.62 430 ALA A C 1
ATOM 3376 O O . ALA A 1 430 ? -47.274 -0.886 59.852 1.00 93.62 430 ALA A O 1
ATOM 3377 N N . ARG A 1 431 ? -46.464 -2.619 58.683 1.00 94.31 431 ARG A N 1
ATOM 3378 C CA . ARG A 1 431 ? -46.872 -3.639 59.669 1.00 94.31 431 ARG A CA 1
ATOM 3379 C C . ARG A 1 431 ? -46.133 -3.482 60.994 1.00 94.31 431 ARG A C 1
ATOM 3381 O O . ARG A 1 431 ? -46.763 -3.622 62.036 1.00 94.31 431 ARG A O 1
ATOM 3388 N N . LEU A 1 432 ? -44.833 -3.188 60.954 1.00 94.06 432 LEU A N 1
ATOM 3389 C CA . LEU A 1 432 ? -44.045 -2.907 62.154 1.00 94.06 432 LEU A CA 1
ATOM 3390 C C . LEU A 1 432 ? -44.557 -1.657 62.870 1.00 94.06 432 LEU A C 1
ATOM 3392 O O . LEU A 1 432 ? -44.800 -1.736 64.063 1.00 94.06 432 LEU A O 1
ATOM 3396 N N . GLN A 1 433 ? -44.829 -0.565 62.151 1.00 96.44 433 GLN A N 1
ATOM 3397 C CA . GLN A 1 433 ? -45.411 0.643 62.747 1.00 96.44 433 GLN A CA 1
ATOM 3398 C C . GLN A 1 433 ? -46.771 0.375 63.401 1.00 96.44 433 GLN A C 1
ATOM 3400 O O . GLN A 1 433 ? -47.025 0.839 64.506 1.00 96.44 433 GLN A O 1
ATOM 3405 N N . ILE A 1 434 ? -47.656 -0.391 62.753 1.00 94.06 434 ILE A N 1
ATOM 3406 C CA . ILE A 1 434 ? -48.942 -0.777 63.358 1.00 94.06 434 ILE A CA 1
ATOM 3407 C C . ILE A 1 434 ? -48.710 -1.593 64.633 1.00 94.06 434 ILE A C 1
ATOM 3409 O O . ILE A 1 434 ? -49.344 -1.312 65.645 1.00 94.06 434 ILE A O 1
ATOM 3413 N N . ALA A 1 435 ? -47.797 -2.567 64.600 1.00 92.81 435 ALA A N 1
ATOM 3414 C CA . ALA A 1 435 ? -47.462 -3.366 65.773 1.00 92.81 435 ALA A CA 1
ATOM 3415 C C . ALA A 1 435 ? -46.873 -2.503 66.904 1.00 92.81 435 ALA A C 1
ATOM 3417 O O . ALA A 1 435 ? -47.267 -2.675 68.052 1.00 92.81 435 ALA A O 1
ATOM 3418 N N . GLU A 1 436 ? -45.999 -1.543 66.589 1.00 94.44 436 GLU A N 1
ATOM 3419 C CA . GLU A 1 436 ? -45.471 -0.559 67.541 1.00 94.44 436 GLU A CA 1
ATOM 3420 C C . GLU A 1 436 ? -46.614 0.244 68.178 1.00 94.44 436 GLU A C 1
ATOM 3422 O O . GLU A 1 436 ? -46.742 0.255 69.402 1.00 94.44 436 GLU A O 1
ATOM 3427 N N . TYR A 1 437 ? -47.531 0.802 67.380 1.00 94.50 437 TYR A N 1
ATOM 3428 C CA . TYR A 1 437 ? -48.708 1.503 67.905 1.00 94.50 437 TYR A CA 1
ATOM 3429 C C . TYR A 1 437 ? -49.616 0.604 68.752 1.00 94.50 437 TYR A C 1
ATOM 3431 O O . TYR A 1 437 ? -50.184 1.059 69.744 1.00 94.50 437 TYR A O 1
ATOM 3439 N N . GLU A 1 438 ? -49.793 -0.666 68.389 1.00 93.69 438 GLU A N 1
ATOM 3440 C CA . GLU A 1 438 ? -50.549 -1.618 69.203 1.00 93.69 438 GLU A CA 1
ATOM 3441 C C . GLU A 1 438 ? -49.853 -1.881 70.540 1.00 93.69 438 GLU A C 1
ATOM 3443 O O . GLU A 1 438 ? -50.522 -1.851 71.572 1.00 93.69 438 GLU A O 1
ATOM 3448 N N . THR A 1 439 ? -48.528 -2.061 70.554 1.00 92.56 439 THR A N 1
ATOM 3449 C CA . THR A 1 439 ? -47.758 -2.213 71.799 1.00 92.56 439 THR A CA 1
ATOM 3450 C C . THR A 1 439 ? -47.826 -0.970 72.678 1.00 92.56 439 THR A C 1
ATOM 3452 O O . THR A 1 439 ? -48.140 -1.099 73.857 1.00 92.56 439 THR A O 1
ATOM 3455 N N . GLU A 1 440 ? -47.673 0.230 72.112 1.00 94.19 440 GLU A N 1
ATOM 3456 C CA . GLU A 1 440 ? -47.831 1.488 72.850 1.00 94.19 440 GLU A CA 1
ATOM 3457 C C . GLU A 1 440 ? -49.243 1.618 73.435 1.00 94.19 440 GLU A C 1
ATOM 3459 O O . GLU A 1 440 ? -49.416 2.025 74.584 1.00 94.19 440 GLU A O 1
ATOM 3464 N N . ARG A 1 441 ? -50.278 1.225 72.679 1.00 94.19 441 ARG A N 1
ATOM 3465 C CA . ARG A 1 441 ? -51.656 1.188 73.188 1.00 94.19 441 ARG A CA 1
ATOM 3466 C C . ARG A 1 441 ? -51.808 0.191 74.332 1.00 94.19 441 ARG A C 1
ATOM 3468 O O . ARG A 1 441 ? -52.440 0.537 75.330 1.00 94.19 441 ARG A O 1
ATOM 3475 N N . TYR A 1 442 ? -51.249 -1.015 74.216 1.00 92.75 442 TYR A N 1
ATOM 3476 C CA . TYR A 1 442 ? -51.266 -1.991 75.306 1.00 92.75 442 TYR A CA 1
ATOM 3477 C C . TYR A 1 442 ? -50.559 -1.446 76.547 1.00 92.75 442 TYR A C 1
ATOM 3479 O O . TYR A 1 442 ? -51.131 -1.527 77.632 1.00 92.75 442 TYR A O 1
ATOM 3487 N N . ASP A 1 443 ? -49.401 -0.808 76.394 1.00 93.44 443 ASP A N 1
ATOM 3488 C CA . ASP A 1 443 ? -48.664 -0.198 77.499 1.00 93.44 443 ASP A CA 1
ATOM 3489 C C . ASP A 1 443 ? -49.478 0.906 78.178 1.00 93.44 443 ASP A C 1
ATOM 3491 O O . ASP A 1 443 ? -49.630 0.891 79.400 1.00 93.44 443 ASP A O 1
ATOM 3495 N N . VAL A 1 444 ? -50.090 1.818 77.414 1.00 94.38 444 VAL A N 1
ATOM 3496 C CA . VAL A 1 444 ? -50.963 2.862 77.977 1.00 94.38 444 VAL A CA 1
ATOM 3497 C C . VAL A 1 444 ? -52.125 2.232 78.743 1.00 94.38 444 VAL A C 1
ATOM 3499 O O . VAL A 1 444 ? -52.311 2.553 79.917 1.00 94.38 444 VAL A O 1
ATOM 3502 N N . THR A 1 445 ? -52.844 1.273 78.150 1.00 93.75 445 THR A N 1
ATOM 3503 C CA . THR A 1 445 ? -53.960 0.599 78.841 1.00 93.75 445 THR A CA 1
ATOM 3504 C C . THR A 1 445 ? -53.509 -0.164 80.087 1.00 93.75 445 THR A C 1
ATOM 3506 O O . THR A 1 445 ? -54.213 -0.165 81.095 1.00 93.75 445 THR A O 1
ATOM 3509 N N . ALA A 1 446 ? -52.317 -0.766 80.067 1.00 92.44 446 ALA A N 1
ATOM 3510 C CA . ALA A 1 446 ? -51.733 -1.422 81.227 1.00 92.44 446 ALA A CA 1
ATOM 3511 C C . ALA A 1 446 ? -51.388 -0.402 82.322 1.00 92.44 446 ALA A C 1
ATOM 3513 O O . ALA A 1 446 ? -51.719 -0.629 83.486 1.00 92.44 446 ALA A O 1
ATOM 3514 N N . THR A 1 447 ? -50.791 0.745 81.974 1.00 93.81 447 THR A N 1
ATOM 3515 C CA . THR A 1 447 ? -50.503 1.806 82.952 1.00 93.81 447 THR A CA 1
ATOM 3516 C C . THR A 1 447 ? -51.774 2.411 83.550 1.00 93.81 447 THR A C 1
ATOM 3518 O O . THR A 1 447 ? -51.824 2.655 84.755 1.00 93.81 447 THR A O 1
ATOM 3521 N N . GLU A 1 448 ? -52.827 2.603 82.753 1.00 92.81 448 GLU A N 1
ATOM 3522 C CA . GLU A 1 448 ? -54.136 3.060 83.226 1.00 92.81 448 GLU A CA 1
ATOM 3523 C C . GLU A 1 448 ? -54.790 2.027 84.151 1.00 92.81 448 GLU A C 1
ATOM 3525 O O . GLU A 1 448 ? -55.290 2.393 85.215 1.00 92.81 448 GLU A O 1
ATOM 3530 N N . ALA A 1 449 ? -54.719 0.736 83.812 1.00 91.06 449 ALA A N 1
ATOM 3531 C CA . ALA A 1 449 ? -55.211 -0.344 84.665 1.00 91.06 449 ALA A CA 1
ATOM 3532 C C . ALA A 1 449 ? -54.453 -0.424 86.001 1.00 91.06 449 ALA A C 1
ATOM 3534 O O . ALA A 1 449 ? -55.071 -0.635 87.046 1.00 91.06 449 ALA A O 1
ATOM 3535 N N . VAL A 1 450 ? -53.131 -0.210 85.998 1.00 94.06 450 VAL A N 1
ATOM 3536 C CA . VAL A 1 450 ? -52.324 -0.140 87.228 1.00 94.06 450 VAL A CA 1
ATOM 3537 C C . VAL A 1 450 ? -52.746 1.053 88.088 1.00 94.06 450 VAL A C 1
ATOM 3539 O O . VAL A 1 450 ? -53.012 0.866 89.273 1.00 94.06 450 VAL A O 1
ATOM 3542 N N . ARG A 1 451 ? -52.902 2.249 87.506 1.00 94.00 451 ARG A N 1
ATOM 3543 C CA . ARG A 1 451 ? -53.384 3.442 88.231 1.00 94.00 451 ARG A CA 1
ATOM 3544 C C . ARG A 1 451 ? -54.796 3.249 88.795 1.00 94.00 451 ARG A C 1
ATOM 3546 O O . ARG A 1 451 ? -55.069 3.624 89.935 1.00 94.00 451 ARG A O 1
ATOM 3553 N N . ALA A 1 452 ? -55.696 2.624 88.036 1.00 91.38 452 ALA A N 1
ATOM 3554 C CA . ALA A 1 452 ? -57.036 2.275 88.509 1.00 91.38 452 ALA A CA 1
ATOM 3555 C C . ALA A 1 452 ? -56.983 1.270 89.676 1.00 91.38 452 ALA A C 1
ATOM 3557 O O . ALA A 1 452 ? -57.703 1.407 90.661 1.00 91.38 452 ALA A O 1
ATOM 3558 N N . ALA A 1 453 ? -56.090 0.280 89.620 1.00 90.62 453 ALA A N 1
ATOM 3559 C CA . ALA A 1 453 ? -55.891 -0.649 90.728 1.00 90.62 453 ALA A CA 1
ATOM 3560 C C . ALA A 1 453 ? -55.295 0.035 91.973 1.00 90.62 453 ALA A C 1
ATOM 3562 O O . ALA A 1 453 ? -55.644 -0.331 93.094 1.00 90.62 453 ALA A O 1
ATOM 3563 N N . GLU A 1 454 ? -54.404 1.013 91.807 1.00 93.69 454 GLU A N 1
ATOM 3564 C CA . GLU A 1 454 ? -53.843 1.804 92.910 1.00 93.69 454 GLU A CA 1
ATOM 3565 C C . GLU A 1 454 ? -54.899 2.683 93.584 1.00 93.69 454 GLU A C 1
ATOM 3567 O O . GLU A 1 454 ? -55.042 2.613 94.803 1.00 93.69 454 GLU A O 1
ATOM 3572 N N . THR A 1 455 ? -55.703 3.413 92.808 1.00 92.31 455 THR A N 1
ATOM 3573 C CA . THR A 1 455 ? -56.821 4.215 93.342 1.00 92.31 455 THR A CA 1
ATOM 3574 C C . THR A 1 455 ? -57.835 3.345 94.089 1.00 92.31 455 THR A C 1
ATOM 3576 O O . THR A 1 455 ? -58.150 3.631 95.242 1.00 92.31 455 THR A O 1
ATOM 3579 N N . LEU A 1 456 ? -58.245 2.201 93.524 1.00 90.12 456 LEU A N 1
ATOM 3580 C CA . LEU A 1 456 ? -59.109 1.240 94.223 1.00 90.12 456 LEU A CA 1
ATOM 3581 C C . LEU A 1 456 ? -58.459 0.673 95.496 1.00 90.12 456 LEU A C 1
ATOM 3583 O O . LEU A 1 456 ? -59.151 0.406 96.480 1.00 90.12 456 LEU A O 1
ATOM 3587 N N . ARG A 1 457 ? -57.136 0.458 95.516 1.00 93.12 457 ARG A N 1
ATOM 3588 C CA . ARG A 1 457 ? -56.418 0.031 96.732 1.00 93.12 457 ARG A CA 1
ATOM 3589 C C . ARG A 1 457 ? -56.441 1.115 97.804 1.00 93.12 457 ARG A C 1
ATOM 3591 O O . ARG A 1 457 ? -56.587 0.780 98.977 1.00 93.12 457 ARG A O 1
ATOM 3598 N N . GLU A 1 458 ? -56.276 2.379 97.435 1.00 93.06 458 GLU A N 1
ATOM 3599 C CA . GLU A 1 458 ? -56.358 3.510 98.363 1.00 93.06 458 GLU A CA 1
ATOM 3600 C C . GLU A 1 458 ? -57.776 3.688 98.911 1.00 93.06 458 GLU A C 1
ATOM 3602 O O . GLU A 1 458 ? -57.939 3.790 100.126 1.00 93.06 458 GLU A O 1
ATOM 3607 N N . GLU A 1 459 ? -58.802 3.598 98.065 1.00 92.25 459 GLU A N 1
ATOM 3608 C CA . GLU A 1 459 ? -60.209 3.598 98.487 1.00 92.25 459 GLU A CA 1
ATOM 3609 C C . GLU A 1 459 ? -60.530 2.432 99.432 1.00 92.25 459 GLU A C 1
ATOM 3611 O O . GLU A 1 459 ? -61.166 2.614 100.467 1.00 92.25 459 GLU A O 1
ATOM 3616 N N . ASN A 1 460 ? -60.032 1.224 99.148 1.00 88.00 460 ASN A N 1
ATOM 3617 C CA . ASN A 1 460 ? -60.189 0.095 100.067 1.00 88.00 460 ASN A CA 1
ATOM 3618 C C . ASN A 1 460 ? -59.480 0.336 101.408 1.00 88.00 460 ASN A C 1
ATOM 3620 O O . ASN A 1 460 ? -59.987 -0.076 102.451 1.00 88.00 460 ASN A O 1
ATOM 3624 N N . LYS A 1 461 ? -58.317 1.002 101.418 1.00 92.50 461 LYS A N 1
ATOM 3625 C CA . LYS A 1 461 ? -57.634 1.378 102.667 1.00 92.50 461 LYS A CA 1
ATOM 3626 C C . LYS A 1 461 ? -58.443 2.404 103.459 1.00 92.50 461 LYS A C 1
ATOM 3628 O O . LYS A 1 461 ? -58.573 2.238 104.670 1.00 92.50 461 LYS A O 1
ATOM 3633 N N . THR A 1 462 ? -58.992 3.433 102.812 1.00 92.62 462 THR A N 1
ATOM 3634 C CA . THR A 1 462 ? -59.795 4.459 103.497 1.00 92.62 462 THR A CA 1
ATOM 3635 C C . THR A 1 462 ? -61.104 3.879 104.023 1.00 92.62 462 THR A C 1
ATOM 3637 O O . THR A 1 462 ? -61.427 4.106 105.187 1.00 92.62 462 THR A O 1
ATOM 3640 N N . LEU A 1 463 ? -61.807 3.062 103.233 1.00 89.31 463 LEU A N 1
ATOM 3641 C CA . LEU A 1 463 ? -63.014 2.351 103.664 1.00 89.31 463 LEU A CA 1
ATOM 3642 C C . LEU A 1 463 ? -62.727 1.390 104.823 1.00 89.31 463 LEU A C 1
ATOM 3644 O O . LEU A 1 463 ? -63.466 1.391 105.804 1.00 89.31 463 LEU A O 1
ATOM 3648 N N . ASN A 1 464 ? -61.633 0.624 104.773 1.00 90.19 464 ASN A N 1
ATOM 3649 C CA . ASN A 1 464 ? -61.224 -0.215 105.904 1.00 90.19 464 ASN A CA 1
ATOM 3650 C C . ASN A 1 464 ? -60.886 0.615 107.150 1.00 90.19 464 ASN A C 1
ATOM 3652 O O . ASN A 1 464 ? -61.253 0.223 108.254 1.00 90.19 464 ASN A O 1
ATOM 3656 N N . GLY A 1 465 ? -60.241 1.774 106.996 1.00 91.12 465 GLY A N 1
ATOM 3657 C CA . GLY A 1 465 ? -59.999 2.702 108.102 1.00 91.12 465 GLY A CA 1
ATOM 3658 C C . GLY A 1 465 ? -61.299 3.244 108.706 1.00 91.12 465 GLY A C 1
ATOM 3659 O O . GLY A 1 465 ? -61.447 3.274 109.926 1.00 91.12 465 GLY A O 1
ATOM 3660 N N . GLN A 1 466 ? -62.275 3.605 107.869 1.00 90.75 466 GLN A N 1
ATOM 3661 C CA . GLN A 1 466 ? -63.606 4.019 108.321 1.00 90.75 466 GLN A CA 1
ATOM 3662 C C . GLN A 1 466 ? -64.333 2.883 109.046 1.00 90.75 466 GLN A C 1
ATOM 3664 O O . GLN A 1 466 ? -64.920 3.124 110.097 1.00 90.75 466 GLN A O 1
ATOM 3669 N N . LEU A 1 467 ? -64.276 1.650 108.532 1.00 88.19 467 LEU A N 1
ATOM 3670 C CA . LEU A 1 467 ? -64.842 0.476 109.202 1.00 88.19 467 LEU A CA 1
ATOM 3671 C C . LEU A 1 467 ? -64.213 0.270 110.583 1.00 88.19 467 LEU A C 1
ATOM 3673 O O . LEU A 1 467 ? -64.945 0.186 111.563 1.00 88.19 467 LEU A O 1
ATOM 3677 N N . GLN A 1 468 ? -62.882 0.310 110.688 1.00 90.81 468 GLN A N 1
ATOM 3678 C CA . GLN A 1 468 ? -62.180 0.215 111.974 1.00 90.81 468 GLN A CA 1
ATOM 3679 C C . GLN A 1 468 ? -62.585 1.331 112.950 1.00 90.81 468 GLN A C 1
ATOM 3681 O O . GLN A 1 468 ? -62.778 1.071 114.137 1.00 90.81 468 GLN A O 1
ATOM 3686 N N . GLN A 1 469 ? -62.757 2.568 112.470 1.00 90.62 469 GLN A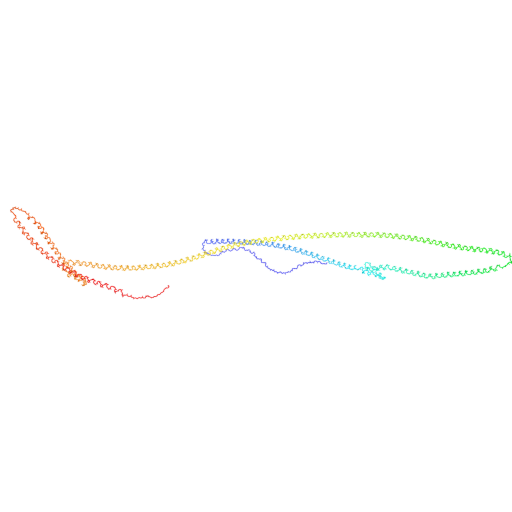 N 1
ATOM 3687 C CA . GLN A 1 469 ? -63.266 3.672 113.290 1.00 90.62 469 GLN A CA 1
ATOM 3688 C C . GLN A 1 469 ? -64.703 3.414 113.760 1.00 90.62 469 GLN A C 1
ATOM 3690 O O . GLN A 1 469 ? -65.010 3.630 114.933 1.00 90.62 469 GLN A O 1
ATOM 3695 N N . ARG A 1 470 ? -65.589 2.924 112.880 1.00 85.88 470 ARG A N 1
ATOM 3696 C CA . ARG A 1 470 ? -66.964 2.572 113.262 1.00 85.88 470 ARG A CA 1
ATOM 3697 C C . ARG A 1 470 ? -66.980 1.458 114.301 1.00 85.88 470 ARG A C 1
ATOM 3699 O O . ARG A 1 470 ? -67.674 1.612 115.301 1.00 85.88 470 ARG A O 1
ATOM 3706 N N . ASP A 1 471 ? -66.189 0.409 114.117 1.00 89.81 471 ASP A N 1
ATOM 3707 C CA . ASP A 1 471 ? -66.065 -0.685 115.082 1.00 89.81 471 ASP A CA 1
ATOM 3708 C C . ASP A 1 471 ? -65.563 -0.179 116.441 1.00 89.81 471 ASP A C 1
ATOM 3710 O O . ASP A 1 471 ? -66.137 -0.526 117.472 1.00 89.81 471 ASP A O 1
ATOM 3714 N N . ALA A 1 472 ? -64.576 0.726 116.464 1.00 89.44 472 ALA A N 1
ATOM 3715 C CA . ALA A 1 472 ? -64.112 1.362 117.697 1.00 89.44 472 ALA A CA 1
ATOM 3716 C C . ALA A 1 472 ? -65.220 2.177 118.391 1.00 89.44 472 ALA A C 1
ATOM 3718 O O . ALA A 1 472 ? -65.407 2.047 119.600 1.00 89.44 472 ALA A O 1
ATOM 3719 N N . THR A 1 473 ? -66.002 2.969 117.645 1.00 90.00 473 THR A N 1
ATOM 3720 C CA . THR A 1 473 ? -67.136 3.718 118.224 1.00 90.00 473 THR A CA 1
ATOM 3721 C C . THR A 1 473 ? -68.268 2.809 118.701 1.00 90.00 473 THR A C 1
ATOM 3723 O O . THR A 1 473 ? -68.920 3.113 119.698 1.00 90.00 473 THR A O 1
ATOM 3726 N N . LEU A 1 474 ? -68.513 1.686 118.018 1.00 88.75 474 LEU A N 1
ATOM 3727 C CA . LEU A 1 474 ? -69.498 0.694 118.443 1.00 88.75 474 LEU A CA 1
ATOM 3728 C C . LEU A 1 474 ? -69.057 0.021 119.739 1.00 88.75 474 LEU A C 1
ATOM 3730 O O . LEU A 1 474 ? -69.869 -0.089 120.652 1.00 88.75 474 LEU A O 1
ATOM 3734 N N . LEU A 1 475 ? -67.784 -0.367 119.846 1.00 90.31 475 LEU A N 1
ATOM 3735 C CA . LEU A 1 475 ? -67.216 -0.914 121.077 1.00 90.31 475 LEU A CA 1
ATOM 3736 C C . LEU A 1 475 ? -67.282 0.098 122.227 1.00 90.31 475 LEU A C 1
ATOM 3738 O O . LEU A 1 475 ? -67.705 -0.266 123.317 1.00 90.31 475 LEU A O 1
ATOM 3742 N N . GLN A 1 476 ? -66.950 1.372 121.989 1.00 89.62 476 GLN A N 1
ATOM 3743 C CA . GLN A 1 476 ? -67.097 2.433 122.996 1.00 89.62 476 GLN A CA 1
ATOM 3744 C C . GLN A 1 476 ? -68.547 2.559 123.474 1.00 89.62 476 GLN A C 1
ATOM 3746 O O . GLN A 1 476 ? -68.806 2.462 124.672 1.00 89.62 476 GLN A O 1
ATOM 3751 N N . ARG A 1 477 ? -69.511 2.658 122.550 1.00 84.94 477 ARG A N 1
ATOM 3752 C CA . ARG A 1 477 ? -70.941 2.700 122.896 1.00 84.94 477 ARG A CA 1
ATOM 3753 C C . ARG A 1 477 ? -71.410 1.449 123.632 1.00 84.94 477 ARG A C 1
ATOM 3755 O O . ARG A 1 477 ? -72.259 1.554 124.510 1.00 84.94 477 ARG A O 1
ATOM 3762 N N . GLN A 1 478 ? -70.882 0.275 123.288 1.00 85.44 478 GLN A N 1
ATOM 3763 C CA . GLN A 1 478 ? -71.156 -0.959 124.027 1.00 85.44 478 GLN A CA 1
ATOM 3764 C C . GLN A 1 478 ? -70.623 -0.861 125.459 1.00 85.44 478 GLN A C 1
ATOM 3766 O O . GLN A 1 478 ? -71.375 -1.124 126.390 1.00 85.44 478 GLN A O 1
ATOM 3771 N N . THR A 1 479 ? -69.383 -0.401 125.657 1.00 85.69 479 THR A N 1
ATOM 3772 C CA . THR A 1 479 ? -68.820 -0.222 127.006 1.00 85.69 479 THR A CA 1
ATOM 3773 C C . THR A 1 479 ? -69.565 0.829 127.830 1.00 85.69 479 THR A C 1
ATOM 3775 O O . THR A 1 479 ? -69.797 0.615 129.019 1.00 85.69 479 THR A O 1
ATOM 3778 N N . GLU A 1 480 ? -69.997 1.934 127.215 1.00 88.38 480 GLU A N 1
ATOM 3779 C CA . GLU A 1 480 ? -70.821 2.960 127.862 1.00 88.38 480 GLU A CA 1
ATOM 3780 C C . GLU A 1 480 ? -72.177 2.377 128.275 1.00 88.38 480 GLU A C 1
ATOM 3782 O O . GLU A 1 480 ? -72.540 2.454 129.449 1.00 88.38 480 GLU A O 1
ATOM 3787 N N . ALA A 1 481 ? -72.874 1.697 127.359 1.00 81.38 481 ALA A N 1
ATOM 3788 C CA . ALA A 1 481 ? -74.152 1.048 127.641 1.00 81.38 481 ALA A CA 1
ATOM 3789 C C . ALA A 1 481 ? -74.040 -0.037 128.728 1.00 81.38 481 ALA A C 1
ATOM 3791 O O . ALA A 1 481 ? -74.923 -0.146 129.578 1.00 81.38 481 ALA A O 1
ATOM 3792 N N . ASP A 1 482 ? -72.964 -0.825 128.745 1.00 85.38 482 ASP A N 1
ATOM 3793 C CA . ASP A 1 482 ? -72.726 -1.827 129.790 1.00 85.38 482 ASP A CA 1
ATOM 3794 C C . ASP A 1 482 ? -72.412 -1.166 131.143 1.00 85.38 482 ASP A C 1
ATOM 3796 O O . ASP A 1 482 ? -72.867 -1.636 132.189 1.00 85.38 482 ASP A O 1
ATOM 3800 N N . SER A 1 483 ? -71.706 -0.030 131.145 1.00 86.00 483 SER A N 1
ATOM 3801 C CA . SER A 1 483 ? -71.462 0.760 132.356 1.00 86.00 483 SER A CA 1
ATOM 3802 C C . SER A 1 483 ? -72.760 1.341 132.931 1.00 86.00 483 SER A C 1
ATOM 3804 O O . SER A 1 483 ? -72.998 1.215 134.136 1.00 86.00 483 SER A O 1
ATOM 3806 N N . GLU A 1 484 ? -73.644 1.869 132.080 1.00 86.19 484 GLU A N 1
ATOM 3807 C CA . GLU A 1 484 ? -74.966 2.373 132.457 1.00 86.19 484 GLU A CA 1
ATOM 3808 C C . GLU A 1 484 ? -75.875 1.248 132.949 1.00 86.19 484 GLU A C 1
ATOM 3810 O O . GLU A 1 484 ? -76.499 1.383 134.001 1.00 86.19 484 GLU A O 1
ATOM 3815 N N . ARG A 1 485 ? -75.895 0.101 132.256 1.00 84.38 485 ARG A N 1
ATOM 3816 C CA . ARG A 1 485 ? -76.603 -1.102 132.719 1.00 84.38 485 ARG A CA 1
ATOM 3817 C C . ARG A 1 485 ? -76.119 -1.523 134.097 1.00 84.38 485 ARG A C 1
ATOM 3819 O O . ARG A 1 485 ? -76.939 -1.698 134.988 1.00 84.38 485 ARG A O 1
ATOM 3826 N N . SER A 1 486 ? -74.806 -1.598 134.311 1.00 81.56 486 SER A N 1
ATOM 3827 C CA . SER A 1 486 ? -74.248 -1.985 135.611 1.00 81.56 486 SER A CA 1
ATOM 3828 C C . SER A 1 486 ? -74.567 -0.976 136.723 1.00 81.56 486 SER A C 1
ATOM 3830 O O . SER A 1 486 ? -74.669 -1.353 137.891 1.00 81.56 486 SER A O 1
ATOM 3832 N N . ARG A 1 487 ? -74.706 0.314 136.386 1.00 89.31 487 ARG A N 1
ATOM 3833 C CA . ARG A 1 487 ? -75.118 1.368 137.319 1.00 89.31 487 ARG A CA 1
ATOM 3834 C C . ARG A 1 487 ? -76.597 1.224 137.673 1.00 89.31 487 ARG A C 1
ATOM 3836 O O . ARG A 1 487 ? -76.925 1.206 138.853 1.00 89.31 487 ARG A O 1
ATOM 3843 N N . LEU A 1 488 ? -77.461 1.055 136.675 1.00 81.88 488 LEU A N 1
ATOM 3844 C CA . LEU A 1 488 ? -78.896 0.847 136.876 1.00 81.88 488 LEU A CA 1
ATOM 3845 C C . LEU A 1 488 ? -79.184 -0.455 137.628 1.00 81.88 488 LEU A C 1
ATOM 3847 O O . LEU A 1 488 ? -80.075 -0.490 138.469 1.00 81.88 488 LEU A O 1
ATOM 3851 N N . GLU A 1 489 ? -78.425 -1.522 137.375 1.00 83.69 489 GLU A N 1
ATOM 3852 C CA . GLU A 1 489 ? -78.516 -2.770 138.136 1.00 83.69 489 GLU A CA 1
ATOM 3853 C C . GLU A 1 489 ? -78.157 -2.559 139.610 1.00 83.69 489 GLU A C 1
ATOM 3855 O O . GLU A 1 489 ? -78.871 -3.058 140.481 1.00 83.69 489 GLU A O 1
ATOM 3860 N N . ARG A 1 490 ? -77.112 -1.772 139.904 1.00 82.88 490 ARG A N 1
ATOM 3861 C CA . ARG A 1 490 ? -76.756 -1.384 141.278 1.00 82.88 490 ARG A CA 1
ATOM 3862 C C . ARG A 1 490 ? -77.869 -0.575 141.942 1.00 82.88 490 ARG A C 1
ATOM 3864 O O . ARG A 1 490 ? -78.343 -0.981 143.001 1.00 82.88 490 ARG A O 1
ATOM 3871 N N . GLU A 1 491 ? -78.357 0.477 141.288 1.00 84.38 491 GLU A N 1
ATOM 3872 C CA . GLU A 1 491 ? -79.469 1.304 141.784 1.00 84.38 491 GLU A CA 1
ATOM 3873 C C . GLU A 1 491 ? -80.739 0.456 142.020 1.00 84.38 491 GLU A C 1
ATOM 3875 O O . GLU A 1 491 ? -81.382 0.558 143.064 1.00 84.38 491 GLU A O 1
ATOM 3880 N N . LEU A 1 492 ? -81.059 -0.482 141.120 1.00 80.75 492 LEU A N 1
ATOM 3881 C CA . LEU A 1 492 ? -82.161 -1.433 141.300 1.00 80.75 492 LEU A CA 1
ATOM 3882 C C . LEU A 1 492 ? -81.954 -2.356 142.501 1.00 80.75 492 LEU A C 1
ATOM 3884 O O . LEU A 1 492 ? -82.915 -2.647 143.215 1.00 80.75 492 LEU A O 1
ATOM 3888 N N . THR A 1 493 ? -80.737 -2.853 142.734 1.00 82.56 493 THR A N 1
ATOM 3889 C CA . THR A 1 493 ? -80.457 -3.674 143.921 1.00 82.56 493 THR A CA 1
ATOM 3890 C C . THR A 1 493 ? -80.558 -2.872 145.214 1.00 82.56 493 THR A C 1
ATOM 3892 O O . THR A 1 493 ? -81.118 -3.383 146.182 1.00 82.56 493 THR A O 1
ATOM 3895 N N . GLU A 1 494 ? -80.116 -1.615 145.222 1.00 84.88 494 GLU A N 1
ATOM 3896 C CA . GLU A 1 494 ? -80.243 -0.713 146.370 1.00 84.88 494 GLU A CA 1
ATOM 3897 C C . GLU A 1 494 ? -81.715 -0.402 146.672 1.00 84.88 494 GLU A C 1
ATOM 3899 O O . GLU A 1 494 ? -82.160 -0.580 147.807 1.00 84.88 494 GLU A O 1
ATOM 3904 N N . CYS A 1 495 ? -82.517 -0.050 145.660 1.00 77.62 495 CYS A N 1
ATOM 3905 C CA . CYS A 1 495 ? -83.958 0.157 145.829 1.00 77.62 495 CYS A CA 1
ATOM 3906 C C . CYS A 1 495 ? -84.681 -1.118 146.287 1.00 77.62 495 CYS A C 1
ATOM 3908 O O . CYS A 1 495 ? -85.565 -1.050 147.141 1.00 77.62 495 CYS A O 1
ATOM 3910 N N . ARG A 1 496 ? -84.299 -2.297 145.772 1.00 78.50 496 ARG A N 1
ATOM 3911 C CA . ARG A 1 496 ? -84.848 -3.584 146.239 1.00 78.50 496 ARG A CA 1
ATOM 3912 C C . ARG A 1 496 ? -84.516 -3.845 147.708 1.00 78.50 496 ARG A C 1
ATOM 3914 O O . ARG A 1 496 ? -85.391 -4.296 148.440 1.00 78.50 496 ARG A O 1
ATOM 3921 N N . GLN A 1 497 ? -83.295 -3.550 148.155 1.00 79.00 497 GLN A N 1
ATOM 3922 C CA . GLN A 1 497 ? -82.910 -3.686 149.566 1.00 79.00 497 GLN A CA 1
ATOM 3923 C C . GLN A 1 497 ? -83.666 -2.695 150.463 1.00 79.00 497 GLN A C 1
ATOM 3925 O O . GLN A 1 497 ? -84.127 -3.074 151.539 1.00 79.00 497 GLN A O 1
ATOM 3930 N N . GLN A 1 498 ? -83.856 -1.452 150.010 1.00 80.44 498 GLN A N 1
ATOM 3931 C CA . GLN A 1 498 ? -84.658 -0.457 150.728 1.00 80.44 498 GLN A CA 1
ATOM 3932 C C . GLN A 1 498 ? -86.123 -0.895 150.851 1.00 80.44 498 GLN A C 1
ATOM 3934 O O . GLN A 1 498 ? -86.681 -0.837 151.945 1.00 80.44 498 GLN A O 1
ATOM 3939 N N . LEU A 1 499 ? -86.730 -1.406 149.774 1.00 74.12 499 LEU A N 1
ATOM 3940 C CA . LEU A 1 499 ? -88.085 -1.972 149.804 1.00 74.12 499 LEU A CA 1
ATOM 3941 C C . LEU A 1 499 ? -88.200 -3.139 150.787 1.00 74.12 499 LEU A C 1
ATOM 3943 O O . LEU A 1 499 ? -89.123 -3.159 151.592 1.00 74.12 499 LEU A O 1
ATOM 3947 N N . GLN A 1 500 ? -87.237 -4.064 150.798 1.00 74.56 500 GLN A N 1
ATOM 3948 C CA . GLN A 1 500 ? -87.227 -5.171 151.761 1.00 74.56 500 GLN A CA 1
ATOM 3949 C C . GLN A 1 500 ? -87.141 -4.688 153.217 1.00 74.56 500 GLN A C 1
ATOM 3951 O O . GLN A 1 500 ? -87.782 -5.269 154.094 1.00 74.56 500 GLN A O 1
ATOM 3956 N N . ALA A 1 501 ? -86.390 -3.616 153.490 1.00 75.50 501 ALA A N 1
ATOM 3957 C CA . ALA A 1 501 ? -86.349 -3.008 154.817 1.00 75.50 501 ALA A CA 1
ATOM 3958 C C . ALA A 1 501 ? -87.701 -2.375 155.193 1.00 75.50 501 ALA A C 1
ATOM 3960 O O . ALA A 1 501 ? -88.182 -2.593 156.305 1.00 75.50 501 ALA A O 1
ATOM 3961 N N . TYR A 1 502 ? -88.345 -1.649 154.271 1.00 75.94 502 TYR A N 1
ATOM 3962 C CA . TYR A 1 502 ? -89.680 -1.083 154.493 1.00 75.94 502 TYR A CA 1
ATOM 3963 C C . TYR A 1 502 ? -90.745 -2.165 154.721 1.00 75.94 502 TYR A C 1
ATOM 3965 O O . TYR A 1 502 ? -91.490 -2.068 155.694 1.00 75.94 502 TYR A O 1
ATOM 3973 N N . GLU A 1 503 ? -90.762 -3.237 153.926 1.00 78.31 503 GLU A N 1
ATOM 3974 C CA . GLU A 1 503 ? -91.680 -4.370 154.118 1.00 78.31 503 GLU A CA 1
ATOM 3975 C C . GLU A 1 503 ? -91.486 -5.057 155.483 1.00 78.31 503 GLU A C 1
ATOM 3977 O O . GLU A 1 503 ? -92.448 -5.530 156.094 1.00 78.31 503 GLU A O 1
ATOM 3982 N N . ALA A 1 504 ? -90.251 -5.126 155.992 1.00 72.44 504 ALA A N 1
ATOM 3983 C CA . ALA A 1 504 ? -89.983 -5.648 157.330 1.00 72.44 504 ALA A CA 1
ATOM 3984 C C . ALA A 1 504 ? -90.518 -4.715 158.431 1.00 72.44 504 ALA A C 1
ATOM 3986 O O . ALA A 1 504 ? -91.084 -5.194 159.419 1.00 72.44 504 ALA A O 1
ATOM 3987 N N . PHE A 1 505 ? -90.390 -3.395 158.253 1.00 73.12 505 PHE A N 1
ATOM 3988 C CA . PHE A 1 505 ? -90.978 -2.420 159.171 1.00 73.12 505 PHE A CA 1
ATOM 3989 C C . PHE A 1 505 ? -92.508 -2.496 159.172 1.00 73.12 505 PHE A C 1
ATOM 3991 O O . PHE A 1 505 ? -93.093 -2.549 160.253 1.00 73.12 505 PHE A O 1
ATOM 3998 N N . GLU A 1 506 ? -93.161 -2.568 158.012 1.00 74.00 506 GLU A N 1
ATOM 3999 C CA . GLU A 1 506 ? -94.625 -2.676 157.922 1.00 74.00 506 GLU A CA 1
ATOM 4000 C C . GLU A 1 506 ? -95.152 -3.923 158.639 1.00 74.00 506 GLU A C 1
ATOM 4002 O O . GLU A 1 506 ? -96.018 -3.810 159.504 1.00 74.00 506 GLU A O 1
ATOM 4007 N N . LYS A 1 507 ? -94.538 -5.093 158.413 1.00 71.12 507 LYS A N 1
ATOM 4008 C CA . LYS A 1 507 ? -94.915 -6.329 159.123 1.00 71.12 507 LYS A CA 1
ATOM 4009 C C . LYS A 1 507 ? -94.801 -6.194 160.644 1.00 71.12 507 LYS A C 1
ATOM 4011 O O . LYS A 1 507 ? -95.630 -6.741 161.368 1.00 71.12 507 LYS A O 1
ATOM 4016 N N . SER A 1 508 ? -93.804 -5.459 161.146 1.00 69.56 508 SER A N 1
ATOM 4017 C CA . SER A 1 508 ? -93.673 -5.202 162.588 1.00 69.56 508 SER A CA 1
ATOM 4018 C C . SER A 1 508 ? -94.769 -4.265 163.122 1.00 69.56 508 SER A C 1
ATOM 4020 O O . SER A 1 508 ? -95.309 -4.504 164.205 1.00 69.56 508 SER A O 1
ATOM 4022 N N . TRP A 1 509 ? -95.175 -3.259 162.341 1.00 64.88 509 TRP A N 1
ATOM 4023 C CA . TRP A 1 509 ? -96.258 -2.342 162.701 1.00 64.88 509 TRP A CA 1
ATOM 4024 C C . TRP A 1 509 ? -97.630 -3.009 162.674 1.00 64.88 509 TRP A C 1
ATOM 4026 O O . TRP A 1 509 ? -98.418 -2.794 163.595 1.00 64.88 509 TRP A O 1
ATOM 4036 N N . ASP A 1 510 ? -97.888 -3.881 161.704 1.00 70.00 510 ASP A N 1
ATOM 4037 C CA . ASP A 1 510 ? -99.145 -4.626 161.625 1.00 70.00 510 ASP A CA 1
ATOM 4038 C C . ASP A 1 510 ? -99.322 -5.554 162.833 1.00 70.00 510 ASP A C 1
ATOM 4040 O O . ASP A 1 510 ? -100.405 -5.618 163.421 1.00 70.00 510 ASP A O 1
ATOM 4044 N N . THR A 1 511 ? -98.242 -6.203 163.292 1.00 66.62 511 THR A N 1
ATOM 4045 C CA . THR A 1 511 ? -98.291 -7.002 164.529 1.00 66.62 511 THR A CA 1
ATOM 4046 C C . THR A 1 511 ? -98.549 -6.155 165.779 1.00 66.62 511 THR A C 1
ATOM 4048 O O . THR A 1 511 ? -99.276 -6.595 166.670 1.00 66.62 511 THR A O 1
ATOM 4051 N N . PHE A 1 512 ? -98.024 -4.927 165.841 1.00 60.22 512 PHE A N 1
ATOM 4052 C CA . PHE A 1 512 ? -98.240 -4.013 166.967 1.00 60.22 512 PHE A CA 1
ATOM 4053 C C . PHE A 1 512 ? -99.668 -3.441 166.992 1.00 60.22 512 PHE A C 1
ATOM 4055 O O . PHE A 1 512 ? -100.290 -3.358 168.051 1.00 60.22 512 PHE A O 1
ATOM 4062 N N . ILE A 1 513 ? -100.229 -3.091 165.830 1.00 60.41 513 ILE A N 1
ATOM 4063 C CA . ILE A 1 513 ? -101.594 -2.557 165.715 1.00 60.41 513 ILE A CA 1
ATOM 4064 C C . ILE A 1 513 ? -102.635 -3.644 166.015 1.00 60.41 513 ILE A C 1
ATOM 4066 O O . ILE A 1 513 ? -103.607 -3.367 166.719 1.00 60.41 513 ILE A O 1
ATOM 4070 N N . ALA A 1 514 ? -102.411 -4.886 165.567 1.00 59.16 514 ALA A N 1
ATOM 4071 C CA . ALA A 1 514 ? -103.278 -6.016 165.904 1.00 59.16 514 ALA A CA 1
ATOM 4072 C C . ALA A 1 514 ? -103.325 -6.271 167.423 1.00 59.16 514 ALA A C 1
ATOM 4074 O O . ALA A 1 514 ? -104.400 -6.459 167.986 1.00 59.16 514 ALA A O 1
ATOM 4075 N N . GLN A 1 515 ? -102.180 -6.177 168.109 1.00 57.72 515 GLN A N 1
ATOM 4076 C CA . GLN A 1 515 ? -102.114 -6.312 169.570 1.00 57.72 515 GLN A CA 1
ATOM 4077 C C . GLN A 1 515 ? -102.772 -5.135 170.312 1.00 57.72 515 GLN A C 1
ATOM 4079 O O . GLN A 1 515 ? -103.366 -5.329 171.371 1.00 57.72 515 GLN A O 1
ATOM 4084 N N . ALA A 1 516 ? -102.718 -3.918 169.761 1.00 56.19 516 ALA A N 1
ATOM 4085 C CA . ALA A 1 516 ? -103.336 -2.733 170.361 1.00 56.19 516 ALA A CA 1
ATOM 4086 C C . ALA A 1 516 ? -104.866 -2.662 170.175 1.00 56.19 516 ALA A C 1
ATOM 4088 O O . ALA A 1 516 ? -105.538 -1.958 170.932 1.00 56.19 516 ALA A O 1
ATOM 4089 N N . ALA A 1 517 ? -105.426 -3.369 169.190 1.00 55.00 517 ALA A N 1
ATOM 4090 C CA . ALA A 1 517 ? -106.861 -3.359 168.906 1.00 55.00 517 ALA A CA 1
ATOM 4091 C C . ALA A 1 517 ? -107.685 -4.295 169.816 1.00 55.00 517 ALA A C 1
ATOM 4093 O O . ALA A 1 517 ? -108.877 -4.055 170.003 1.00 55.00 517 ALA A O 1
ATOM 4094 N N . GLU A 1 518 ? -107.075 -5.325 170.414 1.00 48.12 518 GLU A N 1
ATOM 4095 C CA . GLU A 1 518 ? -107.795 -6.356 171.186 1.00 48.12 518 GLU A CA 1
ATOM 4096 C C . GLU A 1 518 ? -107.772 -6.144 172.720 1.00 48.12 518 GLU A C 1
ATOM 4098 O O . GLU A 1 518 ? -108.506 -6.814 173.447 1.00 48.12 518 GLU A O 1
ATOM 4103 N N . GLY A 1 519 ? -106.995 -5.182 173.238 1.00 48.62 519 GLY A N 1
ATOM 4104 C CA . GLY A 1 519 ? -106.861 -4.914 174.680 1.00 48.62 519 GLY A CA 1
ATOM 4105 C C . GLY A 1 519 ? -107.643 -3.690 175.179 1.00 48.62 519 GLY A C 1
ATOM 4106 O O . GLY A 1 519 ? -107.274 -2.550 174.904 1.00 48.62 519 GLY A O 1
ATOM 4107 N N . GLY A 1 520 ? -108.699 -3.910 175.967 1.00 44.53 520 GLY A N 1
ATOM 4108 C CA . GLY A 1 520 ? -109.440 -2.852 176.667 1.00 44.53 520 GLY A CA 1
ATOM 4109 C C . GLY A 1 520 ? -108.666 -2.204 177.831 1.00 44.53 520 GLY A C 1
ATOM 4110 O O . GLY A 1 520 ? -107.876 -2.852 178.510 1.00 44.53 520 GLY A O 1
ATOM 4111 N N . ASP A 1 521 ? -108.923 -0.909 178.045 1.00 47.06 521 ASP A N 1
ATOM 4112 C CA . ASP A 1 521 ? -108.637 -0.068 179.228 1.00 47.06 521 ASP A CA 1
ATOM 4113 C C . ASP A 1 521 ? -107.194 0.113 179.756 1.00 47.06 521 ASP A C 1
ATOM 4115 O O . ASP A 1 521 ? -106.999 0.799 180.756 1.00 47.06 521 ASP A O 1
ATOM 4119 N N . GLY A 1 522 ? -106.160 -0.338 179.037 1.00 48.28 522 GLY A N 1
ATOM 4120 C CA . GLY A 1 522 ? -104.742 -0.163 179.425 1.00 48.28 522 GLY A CA 1
ATOM 4121 C C . GLY A 1 522 ? -103.859 0.662 178.474 1.00 48.28 522 GLY A C 1
ATOM 4122 O O . GLY A 1 522 ? -102.638 0.544 178.513 1.00 48.28 522 GLY A O 1
ATOM 4123 N N . CYS A 1 523 ? -104.420 1.473 177.569 1.00 44.06 523 CYS A N 1
ATOM 4124 C CA . CYS A 1 523 ? -103.625 2.081 176.481 1.00 44.06 523 CYS A CA 1
ATOM 4125 C C . CYS A 1 523 ? -102.723 3.263 176.874 1.00 44.06 523 CYS A C 1
ATOM 4127 O O . CYS A 1 523 ? -102.072 3.822 175.994 1.00 44.06 523 CYS A O 1
ATOM 4129 N N . ALA A 1 524 ? -102.677 3.664 178.145 1.00 48.47 524 ALA A N 1
ATOM 4130 C CA . ALA A 1 524 ? -101.695 4.646 178.604 1.00 48.47 524 ALA A CA 1
ATOM 4131 C C . ALA A 1 524 ? -100.317 4.000 178.862 1.00 48.47 524 ALA A C 1
ATOM 4133 O O . ALA A 1 524 ? -99.308 4.594 178.493 1.00 48.47 524 ALA A O 1
ATOM 4134 N N . ASP A 1 525 ? -100.280 2.758 179.361 1.00 49.06 525 ASP A N 1
ATOM 4135 C CA . ASP A 1 525 ? -99.041 2.110 179.830 1.00 49.06 525 ASP A CA 1
ATOM 4136 C C . ASP A 1 525 ? -98.307 1.317 178.726 1.00 49.06 525 ASP A C 1
ATOM 4138 O O . ASP A 1 525 ? -97.085 1.174 178.747 1.00 49.06 525 ASP A O 1
ATOM 4142 N N . LEU A 1 526 ? -99.013 0.871 177.680 1.00 48.38 526 LEU A N 1
ATOM 4143 C CA . LEU A 1 526 ? -98.411 0.199 176.509 1.00 48.38 526 LEU A CA 1
ATOM 4144 C C . LEU A 1 526 ? -97.746 1.172 175.511 1.00 48.38 526 LEU A C 1
ATOM 4146 O O . LEU A 1 526 ? -97.001 0.750 174.630 1.00 48.38 526 LEU A O 1
ATOM 4150 N N . LEU A 1 527 ? -97.976 2.485 175.655 1.00 51.94 527 LEU A N 1
ATOM 4151 C CA . LEU A 1 527 ? -97.342 3.541 174.848 1.00 51.94 527 LEU A CA 1
ATOM 4152 C C . LEU A 1 527 ? -95.945 3.949 175.360 1.00 51.94 527 LEU A C 1
ATOM 4154 O O . LEU A 1 527 ? -95.294 4.781 174.722 1.00 51.94 527 LEU A O 1
ATOM 4158 N N . GLU A 1 528 ? -95.488 3.400 176.491 1.00 53.59 528 GLU A N 1
ATOM 4159 C CA . GLU A 1 528 ? -94.142 3.639 177.040 1.00 53.59 528 GLU A CA 1
ATOM 4160 C C . GLU A 1 528 ? -93.127 2.533 176.696 1.00 53.59 528 GLU A C 1
ATOM 4162 O O . GLU A 1 528 ? -91.927 2.753 176.829 1.00 53.59 528 GLU A O 1
ATOM 4167 N N . SER A 1 529 ? -93.571 1.379 176.185 1.00 51.97 529 SER A N 1
ATOM 4168 C CA . SER A 1 529 ? -92.718 0.205 175.910 1.00 51.97 529 SER A CA 1
ATOM 4169 C C . SER A 1 529 ? -92.420 -0.055 174.418 1.00 51.97 529 SER A C 1
ATOM 4171 O O . SER A 1 529 ? -91.819 -1.074 174.082 1.00 51.97 529 SER A O 1
ATOM 4173 N N . GLY A 1 530 ? -92.776 0.871 173.516 1.00 50.94 530 GLY A N 1
ATOM 4174 C CA . GLY A 1 530 ? -92.506 0.786 172.069 1.00 50.94 530 GLY A CA 1
ATOM 4175 C C . GLY A 1 530 ? -91.385 1.725 171.571 1.00 50.94 530 GLY A C 1
ATOM 4176 O O . GLY A 1 530 ? -91.132 2.756 172.198 1.00 50.94 530 GLY A O 1
ATOM 4177 N N . PRO A 1 531 ? -90.709 1.393 170.449 1.00 57.09 531 PRO A N 1
ATOM 4178 C CA . PRO A 1 531 ? -89.456 2.019 170.007 1.00 57.09 531 PRO A CA 1
ATOM 4179 C C . PRO A 1 531 ? -89.572 3.527 169.690 1.00 57.09 531 PRO A C 1
ATOM 4181 O O . PRO A 1 531 ? -90.647 4.014 169.329 1.00 57.09 531 PRO A O 1
ATOM 4184 N N . PRO A 1 532 ? -88.466 4.290 169.832 1.00 46.12 532 PRO A N 1
ATOM 4185 C CA . PRO A 1 532 ? -88.483 5.745 169.961 1.00 46.12 532 PRO A CA 1
ATOM 4186 C C . PRO A 1 532 ? -88.951 6.423 168.675 1.00 46.12 532 PRO A C 1
ATOM 4188 O O . PRO A 1 532 ? -88.218 6.514 167.692 1.00 46.12 532 PRO A O 1
ATOM 4191 N N . LEU A 1 533 ? -90.173 6.949 168.702 1.00 49.00 533 LEU A N 1
ATOM 4192 C CA . LEU A 1 533 ? -90.718 7.745 167.611 1.00 49.00 533 LEU A CA 1
ATOM 4193 C C . LEU A 1 533 ? -90.673 9.251 167.930 1.00 49.00 533 LEU A C 1
ATOM 4195 O O . LEU A 1 533 ? -91.069 9.663 169.027 1.00 49.00 533 LEU A O 1
ATOM 4199 N N . PRO A 1 534 ? -90.243 10.093 166.967 1.00 54.56 534 PRO A N 1
ATOM 4200 C CA . PRO A 1 534 ? -90.170 11.546 167.103 1.00 54.56 534 PRO A CA 1
ATOM 4201 C C . PRO A 1 534 ? -91.503 12.180 167.527 1.00 54.56 534 PRO A C 1
ATOM 4203 O O . PRO A 1 534 ? -92.575 11.817 167.035 1.00 54.56 534 PRO A O 1
ATOM 4206 N N . ALA A 1 535 ? -91.430 13.181 168.413 1.00 49.09 535 ALA A N 1
ATOM 4207 C CA . ALA A 1 535 ? -92.555 13.772 169.154 1.00 49.09 535 ALA A CA 1
ATOM 4208 C C . ALA A 1 535 ? -93.757 14.251 168.302 1.00 49.09 535 ALA A C 1
ATOM 4210 O O . ALA A 1 535 ? -94.875 14.344 168.814 1.00 49.09 535 ALA A O 1
ATOM 4211 N N . GLY A 1 536 ? -93.558 14.514 167.005 1.00 53.31 536 GLY A N 1
ATOM 4212 C CA . GLY A 1 536 ? -94.627 14.852 166.058 1.00 53.31 536 GLY A CA 1
ATOM 4213 C C . GLY A 1 536 ? -95.526 13.666 165.677 1.00 53.31 536 GLY A C 1
ATOM 4214 O O . GLY A 1 536 ? -96.745 13.827 165.601 1.00 53.31 536 GLY A O 1
ATOM 4215 N N . CYS A 1 537 ? -94.963 12.463 165.522 1.00 53.38 537 CYS A N 1
ATOM 4216 C CA . CYS A 1 537 ? -95.730 11.250 165.221 1.00 53.38 537 CYS A CA 1
ATOM 4217 C C . CYS A 1 537 ? -96.495 10.752 166.452 1.00 53.38 537 CYS A C 1
ATOM 4219 O O . CYS A 1 537 ? -97.632 10.318 166.314 1.00 53.38 537 CYS A O 1
ATOM 4221 N N . ARG A 1 538 ? -95.949 10.923 167.668 1.00 51.09 538 ARG A N 1
ATOM 4222 C CA . ARG A 1 538 ? -96.625 10.554 168.929 1.00 51.09 538 ARG A CA 1
ATOM 4223 C C . ARG A 1 538 ? -97.930 11.332 169.135 1.00 51.09 538 ARG A C 1
ATOM 4225 O O . ARG A 1 538 ? -98.932 10.750 169.540 1.00 51.09 538 ARG A O 1
ATOM 4232 N N . ARG A 1 539 ? -97.951 12.625 168.783 1.00 56.41 539 ARG A N 1
ATOM 4233 C CA . ARG A 1 539 ? -99.177 13.442 168.807 1.00 56.41 539 ARG A CA 1
ATOM 4234 C C . ARG A 1 539 ? -100.153 13.052 167.697 1.00 56.41 539 ARG A C 1
ATOM 4236 O O . ARG A 1 539 ? -101.338 12.957 167.981 1.00 56.41 539 ARG A O 1
ATOM 4243 N N . ARG A 1 540 ? -99.687 12.773 166.470 1.00 58.59 540 ARG A N 1
ATOM 4244 C CA . ARG A 1 540 ? -100.564 12.328 165.364 1.00 58.59 540 ARG A CA 1
ATOM 4245 C C . ARG A 1 540 ? -101.183 10.953 165.629 1.00 58.59 540 ARG A C 1
ATOM 4247 O O . ARG A 1 540 ? -102.381 10.797 165.429 1.00 58.59 540 ARG A O 1
ATOM 4254 N N . LEU A 1 541 ? -100.419 10.005 166.177 1.00 59.16 541 LEU A N 1
ATOM 4255 C CA . LEU A 1 541 ? -100.928 8.700 166.602 1.00 59.16 541 LEU A CA 1
ATOM 4256 C C . LEU A 1 541 ? -101.907 8.832 167.774 1.00 59.16 541 LEU A C 1
ATOM 4258 O O . LEU A 1 541 ? -102.998 8.286 167.679 1.00 59.16 541 LEU A O 1
ATOM 4262 N N . GLN A 1 542 ? -101.609 9.636 168.805 1.00 57.91 542 GLN A N 1
ATOM 4263 C CA . GLN A 1 542 ? -102.571 9.933 169.881 1.00 57.91 542 GLN A CA 1
ATOM 4264 C C . GLN A 1 542 ? -103.858 10.585 169.358 1.00 57.91 542 GLN A C 1
ATOM 4266 O O . GLN A 1 542 ? -104.941 10.196 169.785 1.00 57.91 542 GLN A O 1
ATOM 4271 N N . TYR A 1 543 ? -103.764 11.525 168.412 1.00 60.62 543 TYR A N 1
ATOM 4272 C CA . TYR A 1 543 ? -104.936 12.146 167.792 1.00 60.62 543 TYR A CA 1
ATOM 4273 C C . TYR A 1 543 ? -105.719 11.158 166.923 1.00 60.62 543 TYR A C 1
ATOM 4275 O O . TYR A 1 543 ? -106.940 11.139 167.020 1.00 60.62 543 TYR A O 1
ATOM 4283 N N . SER A 1 544 ? -105.059 10.296 166.143 1.00 61.66 544 SER A N 1
ATOM 4284 C CA . SER A 1 544 ? -105.723 9.270 165.322 1.00 61.66 544 SER A CA 1
ATOM 4285 C C . SER A 1 544 ? -106.355 8.147 166.159 1.00 61.66 544 SER A C 1
ATOM 4287 O O . SER A 1 544 ? -107.457 7.713 165.846 1.00 61.66 544 SER A O 1
ATOM 4289 N N . LEU A 1 545 ? -105.747 7.760 167.289 1.00 60.34 545 LEU A N 1
ATOM 4290 C CA . LEU A 1 545 ? -106.321 6.823 168.264 1.00 60.34 545 LEU A CA 1
ATOM 4291 C C . LEU A 1 545 ? -107.480 7.448 169.051 1.00 60.34 545 LEU A C 1
ATOM 4293 O O . LEU A 1 545 ? -108.481 6.779 169.292 1.00 60.34 545 LEU A O 1
ATOM 4297 N N . GLN A 1 546 ? -107.399 8.730 169.424 1.00 63.56 546 GLN A N 1
ATOM 4298 C CA . GLN A 1 546 ? -108.519 9.445 170.049 1.00 63.56 546 GLN A CA 1
ATOM 4299 C C . GLN A 1 546 ? -109.668 9.693 169.061 1.00 63.56 546 GLN A C 1
ATOM 4301 O O . GLN A 1 546 ? -110.829 9.605 169.461 1.00 63.56 546 GLN A O 1
ATOM 4306 N N . LEU A 1 547 ? -109.376 9.956 167.780 1.00 64.31 547 LEU A N 1
ATOM 4307 C CA . LEU A 1 547 ? -110.398 10.042 166.732 1.00 64.31 547 LEU A CA 1
ATOM 4308 C C . LEU A 1 547 ? -111.026 8.673 166.462 1.00 64.31 547 LEU A C 1
ATOM 4310 O O . LEU A 1 547 ? -112.248 8.585 166.413 1.00 64.31 547 LEU A O 1
ATOM 4314 N N . GLY A 1 548 ? -110.214 7.617 166.355 1.00 59.62 548 GLY A N 1
ATOM 4315 C CA . GLY A 1 548 ? -110.666 6.236 166.189 1.00 59.62 548 GLY A CA 1
ATOM 4316 C C . GLY A 1 548 ? -111.562 5.784 167.342 1.00 59.62 548 GLY A C 1
ATOM 4317 O O . GLY A 1 548 ? -112.633 5.240 167.104 1.00 59.62 548 GLY A O 1
ATOM 4318 N N . ARG A 1 549 ? -111.213 6.123 168.590 1.00 62.50 549 ARG A N 1
ATOM 4319 C CA . ARG A 1 549 ? -112.066 5.871 169.766 1.00 62.50 549 ARG A CA 1
ATOM 4320 C C . ARG A 1 549 ? -113.364 6.672 169.745 1.00 62.50 549 ARG A C 1
ATOM 4322 O O . ARG A 1 549 ? -114.416 6.099 169.981 1.00 62.50 549 ARG A O 1
ATOM 4329 N N . ARG A 1 550 ? -113.332 7.961 169.383 1.00 63.81 550 ARG A N 1
ATOM 4330 C CA . ARG A 1 550 ? -114.559 8.772 169.239 1.00 63.81 550 ARG A CA 1
ATOM 4331 C C . ARG A 1 550 ? -115.463 8.273 168.109 1.00 63.81 550 ARG A C 1
ATOM 4333 O O . ARG A 1 550 ? -116.682 8.349 168.239 1.00 63.81 550 ARG A O 1
ATOM 4340 N N . LEU A 1 551 ? -114.883 7.744 167.030 1.00 66.75 551 LEU A N 1
ATOM 4341 C CA . LEU A 1 551 ? -115.617 7.076 165.957 1.00 66.75 551 LEU A CA 1
ATOM 4342 C C . LEU A 1 551 ? -116.256 5.779 166.462 1.00 66.75 551 LEU A C 1
ATOM 4344 O O . LEU A 1 551 ? -117.465 5.636 166.315 1.00 66.75 551 LEU A O 1
ATOM 4348 N N . VAL A 1 552 ? -115.516 4.918 167.164 1.00 65.69 552 VAL A N 1
ATOM 4349 C CA . VAL A 1 552 ? -116.039 3.670 167.755 1.00 65.69 552 VAL A CA 1
ATOM 4350 C C . VAL A 1 552 ? -117.106 3.932 168.835 1.00 65.69 552 VAL A C 1
ATOM 4352 O O . VAL A 1 552 ? -118.131 3.250 168.874 1.00 65.69 552 VAL A O 1
ATOM 4355 N N . ASP A 1 553 ? -116.955 4.967 169.662 1.00 63.38 553 ASP A N 1
ATOM 4356 C CA . ASP A 1 553 ? -117.971 5.395 170.635 1.00 63.38 553 ASP A CA 1
ATOM 4357 C C . ASP A 1 553 ? -119.231 5.931 169.935 1.00 63.38 553 ASP A C 1
ATOM 4359 O O . ASP A 1 553 ? -120.360 5.655 170.352 1.00 63.38 553 ASP A O 1
ATOM 4363 N N . SER A 1 554 ? -119.066 6.650 168.818 1.00 66.19 554 SER A N 1
ATOM 4364 C CA . SER A 1 554 ? -120.193 7.119 168.007 1.00 66.19 554 SER A CA 1
ATOM 4365 C C . SER A 1 554 ? -120.892 5.981 167.250 1.00 66.19 554 SER A C 1
ATOM 4367 O O . SER A 1 554 ? -122.122 5.968 167.152 1.00 66.19 554 SER A O 1
ATOM 4369 N N . GLU A 1 555 ? -120.143 4.982 166.781 1.00 66.06 555 GLU A N 1
ATOM 4370 C CA . GLU A 1 555 ? -120.668 3.802 166.096 1.00 66.06 555 GLU A CA 1
ATOM 4371 C C . GLU A 1 555 ? -121.362 2.841 167.068 1.00 66.06 555 GLU A C 1
ATOM 4373 O O . GLU A 1 555 ? -122.430 2.316 166.747 1.00 66.06 555 GLU A O 1
ATOM 4378 N N . SER A 1 556 ? -120.852 2.680 168.291 1.00 65.88 556 SER A N 1
ATOM 4379 C CA . SER A 1 556 ? -121.498 1.879 169.339 1.00 65.88 556 SER A CA 1
ATOM 4380 C C . SER A 1 556 ? -122.764 2.550 169.895 1.00 65.88 556 SER A C 1
ATOM 4382 O O . SER A 1 556 ? -123.775 1.872 170.126 1.00 65.88 556 SER A O 1
ATOM 4384 N N . ALA A 1 557 ? -122.788 3.885 170.007 1.00 64.50 557 ALA A N 1
ATOM 4385 C CA . ALA A 1 557 ? -124.005 4.644 170.298 1.00 64.50 557 ALA A CA 1
ATOM 4386 C C . ALA A 1 557 ? -125.040 4.527 169.158 1.00 64.50 557 ALA A C 1
ATOM 4388 O O . ALA A 1 557 ? -126.230 4.319 169.418 1.00 64.50 557 ALA A O 1
ATOM 4389 N N . ALA A 1 558 ? -124.603 4.570 167.893 1.00 62.34 558 ALA A N 1
ATOM 4390 C CA . ALA A 1 558 ? -125.465 4.360 166.728 1.00 62.34 558 ALA A CA 1
ATOM 4391 C C . ALA A 1 558 ? -126.000 2.917 166.636 1.00 62.34 558 ALA A C 1
ATOM 4393 O O . ALA A 1 558 ? -127.164 2.714 166.282 1.00 62.34 558 ALA A O 1
ATOM 4394 N N . ALA A 1 559 ? -125.199 1.914 167.004 1.00 65.38 559 ALA A N 1
ATOM 4395 C CA . ALA A 1 559 ? -125.614 0.515 167.067 1.00 65.38 559 ALA A CA 1
ATOM 4396 C C . ALA A 1 559 ? -126.651 0.272 168.179 1.00 65.38 559 ALA A C 1
ATOM 4398 O O . ALA A 1 559 ? -127.667 -0.383 167.933 1.00 65.38 559 ALA A O 1
ATOM 4399 N N . ARG A 1 560 ? -126.472 0.872 169.369 1.00 72.94 560 ARG A N 1
ATOM 4400 C CA . ARG A 1 560 ? -127.469 0.826 170.459 1.00 72.94 560 ARG A CA 1
ATOM 4401 C C . ARG A 1 560 ? -128.790 1.487 170.065 1.00 72.94 560 ARG A C 1
ATOM 4403 O O . ARG A 1 560 ? -129.849 0.912 170.314 1.00 72.94 560 ARG A O 1
ATOM 4410 N N . LEU A 1 561 ? -128.747 2.641 169.396 1.00 68.88 561 LEU A N 1
ATOM 4411 C CA . LEU A 1 561 ? -129.954 3.332 168.927 1.00 68.88 561 LEU A CA 1
ATOM 4412 C C . LEU A 1 561 ? -130.672 2.562 167.804 1.00 68.88 561 LEU A C 1
ATOM 4414 O O . LEU A 1 561 ? -131.899 2.467 167.816 1.00 68.88 561 LEU A O 1
ATOM 4418 N N . ARG A 1 562 ? -129.936 1.938 166.872 1.00 72.88 562 ARG A N 1
ATOM 4419 C CA . ARG A 1 562 ? -130.513 1.057 165.835 1.00 72.88 562 ARG A CA 1
ATOM 4420 C C . ARG A 1 562 ? -131.113 -0.227 166.426 1.00 72.88 562 ARG A C 1
ATOM 4422 O O . ARG A 1 562 ? -132.160 -0.667 165.955 1.00 72.88 562 ARG A O 1
ATOM 4429 N N . GLY A 1 563 ? -130.508 -0.795 167.472 1.00 72.88 563 GLY A N 1
ATOM 4430 C CA . GLY A 1 563 ? -131.047 -1.946 168.209 1.00 72.88 563 GLY A CA 1
ATOM 4431 C C . GLY A 1 563 ? -132.351 -1.628 168.948 1.00 72.88 563 GLY A C 1
ATOM 4432 O O . GLY A 1 563 ? -133.309 -2.394 168.869 1.00 72.88 563 GLY A O 1
ATOM 4433 N N . GLN A 1 564 ? -132.435 -0.457 169.586 1.00 71.75 564 GLN A N 1
ATOM 4434 C CA . GLN A 1 564 ? -133.669 0.016 170.223 1.00 71.75 564 GLN A CA 1
ATOM 4435 C C . GLN A 1 564 ? -134.776 0.310 169.198 1.00 71.75 564 GLN A C 1
ATOM 4437 O O . GLN A 1 564 ? -135.938 0.008 169.463 1.00 71.75 564 GLN A O 1
ATOM 4442 N N . LEU A 1 565 ? -134.434 0.829 168.011 1.00 72.25 565 LEU A N 1
ATOM 4443 C CA . LEU A 1 565 ? -135.397 1.056 166.928 1.00 72.25 565 LEU A CA 1
ATOM 4444 C C . LEU A 1 565 ? -136.007 -0.264 166.418 1.00 72.25 565 LEU A C 1
ATOM 4446 O O . LEU A 1 565 ? -137.224 -0.349 166.284 1.00 72.25 565 LEU A O 1
ATOM 4450 N N . ARG A 1 566 ? -135.184 -1.306 166.213 1.00 73.38 566 ARG A N 1
ATOM 4451 C CA . ARG A 1 566 ? -135.632 -2.642 165.764 1.00 73.38 566 ARG A CA 1
ATOM 4452 C C . ARG A 1 566 ? -136.528 -3.352 166.783 1.00 73.38 566 ARG A C 1
ATOM 4454 O O . ARG A 1 566 ? -137.546 -3.932 166.420 1.00 73.38 566 ARG A O 1
ATOM 4461 N N . GLN A 1 567 ? -136.200 -3.263 168.071 1.00 75.75 567 GLN A N 1
ATOM 4462 C CA . GLN A 1 567 ? -137.033 -3.861 169.121 1.00 75.75 567 GLN A CA 1
ATOM 4463 C C . GLN A 1 567 ? -138.404 -3.184 169.236 1.00 75.75 567 GLN A C 1
ATOM 4465 O O . GLN A 1 567 ? -139.401 -3.843 169.527 1.00 75.75 567 GLN A O 1
ATOM 4470 N N . GLN A 1 568 ? -138.476 -1.868 169.015 1.00 69.81 568 GLN A N 1
ATOM 4471 C CA . GLN A 1 568 ? -139.751 -1.152 169.044 1.00 69.81 568 GLN A CA 1
ATOM 4472 C C . GLN A 1 568 ? -140.591 -1.427 167.790 1.00 69.81 568 GLN A C 1
ATOM 4474 O O . GLN A 1 568 ? -141.812 -1.517 167.903 1.00 69.81 568 GLN A O 1
ATOM 4479 N N . THR A 1 569 ? -139.970 -1.650 166.625 1.00 69.69 569 THR A N 1
ATOM 4480 C CA . THR A 1 569 ? -140.690 -2.107 165.424 1.00 69.69 569 THR A CA 1
ATOM 4481 C C . THR A 1 569 ? -141.226 -3.533 165.582 1.00 69.69 569 THR A C 1
ATOM 4483 O O . THR A 1 569 ? -142.389 -3.763 165.273 1.00 69.69 569 THR A O 1
ATOM 4486 N N . GLU A 1 570 ? -140.471 -4.459 166.184 1.00 73.81 570 GLU A N 1
ATOM 4487 C CA . GLU A 1 570 ? -140.966 -5.817 166.490 1.00 73.81 570 GLU A CA 1
ATOM 4488 C C . GLU A 1 570 ? -142.137 -5.810 167.490 1.00 73.81 570 GLU A C 1
ATOM 4490 O O . GLU A 1 570 ? -143.070 -6.609 167.391 1.00 73.81 570 GLU A O 1
ATOM 4495 N N . ARG A 1 571 ? -142.118 -4.899 168.472 1.00 70.44 571 ARG A N 1
ATOM 4496 C CA . ARG A 1 571 ? -143.233 -4.726 169.419 1.00 70.44 571 ARG A CA 1
ATOM 4497 C C . ARG A 1 571 ? -144.468 -4.127 168.748 1.00 70.44 571 ARG A C 1
ATOM 4499 O O . ARG A 1 571 ? -145.574 -4.575 169.042 1.00 70.44 571 ARG A O 1
ATOM 4506 N N . ALA A 1 572 ? -144.290 -3.180 167.828 1.00 67.38 572 ALA A N 1
ATOM 4507 C CA . ALA A 1 572 ? -145.384 -2.634 167.029 1.00 67.38 572 ALA A CA 1
ATOM 4508 C C . ALA A 1 572 ? -146.020 -3.708 166.125 1.00 67.38 572 ALA A C 1
ATOM 4510 O O . ALA A 1 572 ? -147.241 -3.839 166.109 1.00 67.38 572 ALA A O 1
ATOM 4511 N N . GLU A 1 573 ? -145.216 -4.549 165.467 1.00 72.00 573 GLU A N 1
ATOM 4512 C CA . GLU A 1 573 ? -145.703 -5.656 164.630 1.00 72.00 573 GLU A CA 1
ATOM 4513 C C . GLU A 1 573 ? -146.489 -6.707 165.431 1.00 72.00 573 GLU A C 1
ATOM 4515 O O . GLU A 1 573 ? -147.531 -7.177 164.973 1.00 72.00 573 GLU A O 1
ATOM 4520 N N . ARG A 1 574 ? -146.064 -7.040 166.660 1.00 73.69 574 ARG A N 1
ATOM 4521 C CA . ARG A 1 574 ? -146.813 -7.960 167.542 1.00 73.69 574 ARG A CA 1
ATOM 4522 C C . ARG A 1 574 ? -148.166 -7.393 167.971 1.00 73.69 574 ARG A C 1
ATOM 4524 O O . ARG A 1 574 ? -149.154 -8.124 167.976 1.00 73.69 574 ARG A O 1
ATOM 4531 N N . LEU A 1 575 ? -148.228 -6.102 168.294 1.00 68.00 575 LEU A N 1
ATOM 4532 C CA . LEU A 1 575 ? -149.487 -5.424 168.624 1.00 68.00 575 LEU A CA 1
ATOM 4533 C C . LEU A 1 575 ? -150.422 -5.360 167.404 1.00 68.00 575 LEU A C 1
ATOM 4535 O O . LEU A 1 575 ? -151.627 -5.565 167.534 1.00 68.00 575 LEU A O 1
ATOM 4539 N N . GLN A 1 576 ? -149.869 -5.193 166.201 1.00 68.88 576 GLN A N 1
ATOM 4540 C CA . GLN A 1 576 ? -150.615 -5.208 164.939 1.00 68.88 576 GLN A CA 1
ATOM 4541 C C . GLN A 1 576 ? -151.131 -6.621 164.573 1.00 68.88 576 GLN A C 1
ATOM 4543 O O . GLN A 1 576 ? -152.260 -6.776 164.096 1.00 68.88 576 GLN A O 1
ATOM 4548 N N . GLN A 1 577 ? -150.371 -7.678 164.891 1.00 70.31 577 GLN A N 1
ATOM 4549 C CA . GLN A 1 577 ? -150.817 -9.081 164.797 1.00 70.31 577 GLN A CA 1
ATOM 4550 C C . GLN A 1 577 ? -151.908 -9.442 165.819 1.00 70.31 577 GLN A C 1
ATOM 4552 O O . GLN A 1 577 ? -152.734 -10.316 165.566 1.00 70.31 577 GLN A O 1
ATOM 4557 N N . GLN A 1 578 ? -151.936 -8.789 166.980 1.00 65.75 578 GLN A N 1
ATOM 4558 C CA . GLN A 1 578 ? -152.981 -9.019 167.980 1.00 65.75 578 GLN A CA 1
ATOM 4559 C C . GLN A 1 578 ? -154.263 -8.242 167.661 1.00 65.75 578 GLN A C 1
ATOM 4561 O O . GLN A 1 578 ? -155.350 -8.804 167.762 1.00 65.75 578 GLN A O 1
ATOM 4566 N N . MET A 1 579 ? -154.150 -7.005 167.174 1.00 55.41 579 MET A N 1
ATOM 4567 C CA . MET A 1 579 ? -155.290 -6.213 166.698 1.00 55.41 579 MET A CA 1
ATOM 4568 C C . MET A 1 579 ? -156.048 -6.896 165.551 1.00 55.41 579 MET A C 1
ATOM 4570 O O . MET A 1 579 ? -157.276 -6.919 165.556 1.00 55.41 579 MET A O 1
ATOM 4574 N N . SER A 1 580 ? -155.339 -7.532 164.613 1.00 64.00 580 SER A N 1
ATOM 4575 C CA . SER A 1 580 ? -155.970 -8.316 163.536 1.00 64.00 580 SER A CA 1
ATOM 4576 C C . SER A 1 580 ? -156.710 -9.566 164.038 1.00 64.00 580 SER A C 1
ATOM 4578 O O . SER A 1 580 ? -157.663 -10.002 163.395 1.00 64.00 580 SER A O 1
ATOM 4580 N N . ARG A 1 581 ? -156.362 -10.112 165.216 1.00 62.88 581 ARG A N 1
ATOM 4581 C CA . ARG A 1 581 ? -157.135 -11.195 165.859 1.00 62.88 581 ARG A CA 1
ATOM 4582 C C . ARG A 1 581 ? -158.418 -10.705 166.532 1.00 62.88 581 ARG A C 1
ATOM 4584 O O . ARG A 1 581 ? -159.344 -11.495 166.686 1.00 62.88 581 ARG A O 1
ATOM 4591 N N . LEU A 1 582 ? -158.488 -9.432 166.917 1.00 48.53 582 LEU A N 1
ATOM 4592 C CA . LEU A 1 582 ? -159.630 -8.858 167.638 1.00 48.53 582 LEU A CA 1
ATOM 4593 C C . LEU A 1 582 ? -160.699 -8.229 166.720 1.00 48.53 582 LEU A C 1
ATOM 4595 O O . LEU A 1 582 ? -161.695 -7.716 167.218 1.00 48.53 582 LEU A O 1
ATOM 4599 N N . GLN A 1 583 ? -160.547 -8.278 165.393 1.00 45.31 583 GLN A N 1
ATOM 4600 C CA . GLN A 1 583 ? -161.344 -7.447 164.478 1.00 45.31 583 GLN A CA 1
ATOM 4601 C C . GLN A 1 583 ? -162.727 -7.996 164.018 1.00 45.31 583 GLN A C 1
ATOM 4603 O O . GLN A 1 583 ? -163.591 -7.158 163.784 1.00 45.31 583 GLN A O 1
ATOM 4608 N N . PRO A 1 584 ? -163.030 -9.313 163.896 1.00 58.03 584 PRO A N 1
ATOM 4609 C CA . PRO A 1 584 ? -164.356 -9.753 163.400 1.00 58.03 584 PRO A CA 1
ATOM 4610 C C . PRO A 1 584 ? -165.266 -10.533 164.374 1.00 58.03 584 PRO A C 1
ATOM 4612 O O . PRO A 1 584 ? -166.437 -10.713 164.056 1.00 58.03 584 PRO A O 1
ATOM 4615 N N . LEU A 1 585 ? -164.821 -10.962 165.566 1.00 51.00 585 LEU A N 1
ATOM 4616 C CA . LEU A 1 585 ? -165.726 -11.602 166.557 1.00 51.00 585 LEU A CA 1
ATOM 4617 C C . LEU A 1 585 ? -166.587 -10.590 167.345 1.00 51.00 585 LEU A C 1
ATOM 4619 O O . LEU A 1 585 ? -167.423 -10.982 168.156 1.00 51.00 585 LEU A O 1
ATOM 4623 N N . LEU A 1 586 ? -166.423 -9.295 167.043 1.00 49.34 586 LEU A N 1
ATOM 4624 C CA . LEU A 1 586 ? -167.305 -8.196 167.442 1.00 49.34 586 LEU A CA 1
ATOM 4625 C C . LEU A 1 586 ? -168.557 -8.041 166.537 1.00 49.34 586 LEU A C 1
ATOM 4627 O O . LEU A 1 586 ? -169.380 -7.169 166.803 1.00 49.34 586 LEU A O 1
ATOM 4631 N N . GLY A 1 587 ? -168.747 -8.862 165.490 1.00 38.03 587 GLY A N 1
ATOM 4632 C CA . GLY A 1 587 ? -169.836 -8.707 164.508 1.00 38.03 587 GLY A CA 1
ATOM 4633 C C . GLY A 1 587 ? -170.881 -9.835 164.465 1.00 38.03 587 GLY A C 1
ATOM 4634 O O . GLY A 1 587 ? -170.886 -10.611 163.518 1.00 38.03 587 GLY A O 1
ATOM 4635 N N . GLY A 1 588 ? -171.812 -9.874 165.428 1.00 38.53 588 GLY A N 1
ATOM 4636 C CA . GLY A 1 588 ? -173.101 -10.594 165.329 1.00 38.53 588 GLY A CA 1
ATOM 4637 C C . GLY A 1 588 ? -173.160 -11.938 166.070 1.00 38.53 588 GLY A C 1
ATOM 4638 O O . GLY A 1 588 ? -172.281 -12.772 165.946 1.00 38.53 588 GLY A O 1
ATOM 4639 N N . GLY A 1 589 ? -174.166 -12.269 166.871 1.00 42.25 589 GLY A N 1
ATOM 4640 C CA . GLY A 1 589 ? -175.419 -11.611 167.210 1.00 42.25 589 GLY A CA 1
ATOM 4641 C C . GLY A 1 589 ? -176.375 -12.696 167.716 1.00 42.25 589 GLY A C 1
ATOM 4642 O O . GLY A 1 589 ? -176.604 -13.673 167.015 1.00 42.25 589 GLY A O 1
ATOM 4643 N N . GLY A 1 590 ? -176.935 -12.513 168.913 1.00 41.47 590 GLY A N 1
ATOM 4644 C CA . GLY A 1 590 ? -178.178 -13.175 169.316 1.00 41.47 590 GLY A CA 1
ATOM 4645 C C . GLY A 1 590 ? -178.072 -14.433 170.187 1.00 41.47 590 GLY A C 1
ATOM 4646 O O . GLY A 1 590 ? -177.623 -15.482 169.749 1.00 41.47 590 GLY A O 1
ATOM 4647 N N . GLY A 1 591 ? -178.641 -14.315 171.394 1.00 39.34 591 GLY A N 1
ATOM 4648 C CA . GLY A 1 591 ? -179.443 -15.366 172.032 1.00 39.34 591 GLY A CA 1
ATOM 4649 C C . GLY A 1 591 ? -178.708 -16.432 172.850 1.00 39.34 591 GLY A C 1
ATOM 4650 O O . GLY A 1 591 ? -178.193 -17.394 172.299 1.00 39.34 591 GLY A O 1
ATOM 4651 N N . GLY A 1 592 ? -178.780 -16.331 174.185 1.00 32.66 592 GLY A N 1
ATOM 4652 C CA . GLY A 1 592 ? -178.576 -17.471 175.094 1.00 32.66 592 GLY A CA 1
ATOM 4653 C C . GLY A 1 592 ? -177.549 -17.257 176.217 1.00 32.66 592 GLY A C 1
ATOM 4654 O O . GLY A 1 592 ? -176.348 -17.327 176.000 1.00 32.66 592 GLY A O 1
ATOM 4655 N N . ALA A 1 593 ? -178.042 -17.000 177.431 1.00 48.78 593 ALA A N 1
ATOM 4656 C CA . ALA A 1 593 ? -177.484 -17.298 178.765 1.00 48.78 593 ALA A CA 1
ATOM 4657 C C . ALA A 1 593 ? -175.969 -17.139 179.133 1.00 48.78 593 ALA A C 1
ATOM 4659 O O . ALA A 1 593 ? -175.614 -17.537 180.237 1.00 48.78 593 ALA A O 1
ATOM 4660 N N . GLY A 1 594 ? -175.066 -16.519 178.349 1.00 54.69 594 GLY A N 1
ATOM 4661 C CA . GLY A 1 594 ? -173.642 -16.365 178.760 1.00 54.69 594 GLY A CA 1
ATOM 4662 C C . GLY A 1 594 ? -172.791 -15.265 178.092 1.00 54.69 594 GLY A C 1
ATOM 4663 O O . GLY A 1 594 ? -171.571 -15.421 177.983 1.00 54.69 594 GLY A O 1
ATOM 4664 N N . ALA A 1 595 ? -173.405 -14.183 177.597 1.00 50.91 595 ALA A N 1
ATOM 4665 C CA . ALA A 1 595 ? -172.761 -13.172 176.738 1.00 50.91 595 ALA A CA 1
ATOM 4666 C C . ALA A 1 595 ? -172.206 -11.920 177.459 1.00 50.91 595 ALA A C 1
ATOM 4668 O O . ALA A 1 595 ? -171.338 -11.246 176.909 1.00 50.91 595 ALA A O 1
ATOM 4669 N N . ALA A 1 596 ? -172.655 -11.600 178.676 1.00 59.88 596 ALA A N 1
ATOM 4670 C CA . ALA A 1 596 ? -172.288 -10.345 179.346 1.00 59.88 596 ALA A CA 1
ATOM 4671 C C . ALA A 1 596 ? -170.846 -10.325 179.899 1.00 59.88 596 ALA A C 1
ATOM 4673 O O . ALA A 1 596 ? -170.161 -9.310 179.784 1.00 59.88 596 ALA A O 1
ATOM 4674 N N . ASP A 1 597 ? -170.353 -11.446 180.432 1.00 61.50 597 ASP A N 1
ATOM 4675 C CA . ASP A 1 597 ? -169.038 -11.486 181.095 1.00 61.50 597 ASP A CA 1
ATOM 4676 C C . ASP A 1 597 ? -167.853 -11.564 180.121 1.00 61.50 597 ASP A C 1
ATOM 4678 O O . ASP A 1 597 ? -166.729 -11.224 180.479 1.00 61.50 597 ASP A O 1
ATOM 4682 N N . ARG A 1 598 ? -168.095 -11.943 178.860 1.00 60.72 598 ARG A N 1
ATOM 4683 C CA . ARG A 1 598 ? -167.063 -11.943 177.813 1.00 60.72 598 ARG A CA 1
ATOM 4684 C C . ARG A 1 598 ? -166.905 -10.571 177.144 1.00 60.72 598 ARG A C 1
ATOM 4686 O O . ARG A 1 598 ? -165.777 -10.166 176.909 1.00 60.72 598 ARG A O 1
ATOM 4693 N N . TRP A 1 599 ? -167.988 -9.818 176.912 1.00 58.59 599 TRP A N 1
ATOM 4694 C CA . TRP A 1 599 ? -167.928 -8.485 176.277 1.00 58.59 599 TRP A CA 1
ATOM 4695 C C . TRP A 1 599 ? -167.207 -7.425 177.125 1.00 58.59 599 TRP A C 1
ATOM 4697 O O . TRP A 1 599 ? -166.392 -6.679 176.590 1.00 58.59 599 TRP A O 1
ATOM 4707 N N . ARG A 1 600 ? -167.414 -7.411 178.450 1.00 61.31 600 ARG A N 1
ATOM 4708 C CA . ARG A 1 600 ? -166.717 -6.466 179.348 1.00 61.31 600 ARG A CA 1
ATOM 4709 C C . ARG A 1 600 ? -165.202 -6.692 179.401 1.00 61.31 600 ARG A C 1
ATOM 4711 O O . ARG A 1 600 ? -164.442 -5.734 179.413 1.00 61.31 600 ARG A O 1
ATOM 4718 N N . GLN A 1 601 ? -164.752 -7.951 179.374 1.00 66.25 601 GLN A N 1
ATOM 4719 C CA . GLN A 1 601 ? -163.317 -8.270 179.332 1.00 66.25 601 GLN A CA 1
ATOM 4720 C C . GLN A 1 601 ? -162.648 -7.803 178.029 1.00 66.25 601 GLN A C 1
ATOM 4722 O O . GLN A 1 601 ? -161.449 -7.535 178.030 1.00 66.25 601 GLN A O 1
ATOM 4727 N N . TYR A 1 602 ? -163.401 -7.678 176.930 1.00 66.31 602 TYR A N 1
ATOM 4728 C CA . TYR A 1 602 ? -162.864 -7.194 175.658 1.00 66.31 602 TYR A CA 1
ATOM 4729 C C . TYR A 1 602 ? -162.733 -5.663 175.603 1.00 66.31 602 TYR A C 1
ATOM 4731 O O . TYR A 1 602 ? -161.707 -5.179 175.123 1.00 66.31 602 TYR A O 1
ATOM 4739 N N . GLU A 1 6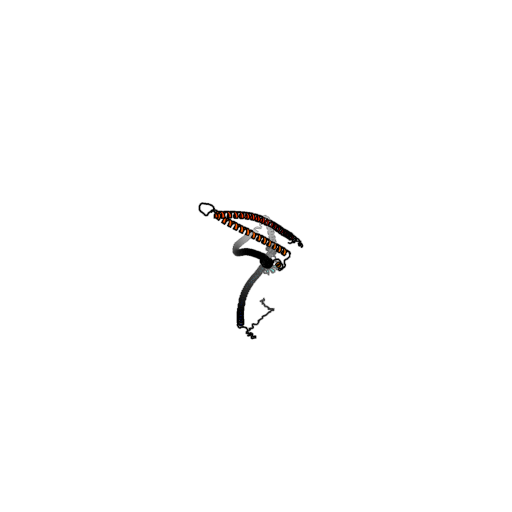03 ? -163.681 -4.889 176.138 1.00 68.31 603 GLU A N 1
ATOM 4740 C CA . GLU A 1 603 ? -163.602 -3.414 176.135 1.00 68.31 603 GLU A CA 1
ATOM 4741 C C . GLU A 1 603 ? -162.408 -2.876 176.952 1.00 68.31 603 GLU A C 1
ATOM 4743 O O . GLU A 1 603 ? -161.636 -2.065 176.436 1.00 68.31 603 GLU A O 1
ATOM 4748 N N . ASP A 1 604 ? -162.154 -3.410 178.154 1.00 75.88 604 ASP A N 1
ATOM 4749 C CA . ASP A 1 604 ? -161.028 -2.986 179.012 1.00 75.88 604 ASP A CA 1
ATOM 4750 C C . ASP A 1 604 ? -159.652 -3.203 178.360 1.00 75.88 604 ASP A C 1
ATOM 4752 O O . ASP A 1 604 ? -158.685 -2.474 178.613 1.00 75.88 604 ASP A O 1
ATOM 4756 N N . THR A 1 605 ? -159.530 -4.231 177.516 1.00 77.31 605 THR A N 1
ATOM 4757 C CA . THR A 1 605 ? -158.274 -4.492 176.802 1.00 77.31 605 THR A CA 1
ATOM 4758 C C . THR A 1 605 ? -158.023 -3.480 175.689 1.00 77.31 605 THR A C 1
ATOM 4760 O O . THR A 1 605 ? -156.872 -3.113 175.457 1.00 77.31 605 THR A O 1
ATOM 4763 N N . ILE A 1 606 ? -159.076 -2.969 175.044 1.00 74.62 606 ILE A N 1
ATOM 4764 C CA . ILE A 1 606 ? -158.955 -1.995 173.955 1.00 74.62 606 ILE A CA 1
ATOM 4765 C C . ILE A 1 606 ? -158.463 -0.644 174.488 1.00 74.62 606 ILE A C 1
ATOM 4767 O O . ILE A 1 606 ? -157.566 -0.046 173.890 1.00 74.62 606 ILE A O 1
ATOM 4771 N N . GLU A 1 607 ? -158.974 -0.174 175.628 1.00 76.00 607 GLU A N 1
ATOM 4772 C CA . GLU A 1 607 ? -158.550 1.115 176.197 1.00 76.00 607 GLU A CA 1
ATOM 4773 C C . GLU A 1 607 ? -157.071 1.128 176.609 1.00 76.00 607 GLU A C 1
ATOM 4775 O O . GLU A 1 607 ? -156.346 2.081 176.305 1.00 76.00 607 GLU A O 1
ATOM 4780 N N . ARG A 1 608 ? -156.580 0.051 177.239 1.00 81.00 608 ARG A N 1
ATOM 4781 C CA . ARG A 1 608 ? -155.161 -0.057 177.628 1.00 81.00 608 ARG A CA 1
ATOM 4782 C C . ARG A 1 608 ? -154.236 -0.007 176.413 1.00 81.00 608 ARG A C 1
ATOM 4784 O O . ARG A 1 608 ? -153.233 0.703 176.428 1.00 81.00 608 ARG A O 1
ATOM 4791 N N . LEU A 1 609 ? -154.617 -0.682 175.330 1.00 76.31 609 LEU A N 1
ATOM 4792 C CA . LEU A 1 609 ? -153.846 -0.683 174.086 1.00 76.31 609 LEU A CA 1
ATOM 4793 C C . LEU A 1 609 ? -153.804 0.703 173.419 1.00 76.31 609 LEU A C 1
ATOM 4795 O O . LEU A 1 609 ? -152.778 1.089 172.851 1.00 76.31 609 LEU A O 1
ATOM 4799 N N . GLN A 1 610 ? -154.876 1.494 173.521 1.00 73.44 610 GLN A N 1
ATOM 4800 C CA . GLN A 1 610 ? -154.886 2.870 173.015 1.00 73.44 610 GLN A CA 1
ATOM 4801 C C . GLN A 1 610 ? -153.967 3.808 173.818 1.00 73.44 610 GLN A C 1
ATOM 4803 O O . GLN A 1 610 ? -153.344 4.699 173.231 1.00 73.44 610 GLN A O 1
ATOM 4808 N N . ALA A 1 611 ? -153.842 3.613 175.135 1.00 75.94 611 ALA A N 1
ATOM 4809 C CA . ALA A 1 611 ? -152.939 4.398 175.979 1.00 75.94 611 ALA A CA 1
ATOM 4810 C C . ALA A 1 611 ? -151.458 4.123 175.653 1.00 75.94 611 ALA A C 1
ATOM 4812 O O . ALA A 1 611 ? -150.673 5.064 175.488 1.00 75.94 611 ALA A O 1
ATOM 4813 N N . ASP A 1 612 ? -151.097 2.854 175.457 1.00 76.94 612 ASP A N 1
ATOM 4814 C CA . ASP A 1 612 ? -149.731 2.450 175.106 1.00 76.94 612 ASP A CA 1
ATOM 4815 C C . ASP A 1 612 ? -149.305 2.991 173.731 1.00 76.94 612 ASP A C 1
ATOM 4817 O O . ASP A 1 612 ? -148.171 3.450 173.551 1.00 76.94 612 ASP A O 1
ATOM 4821 N N . SER A 1 613 ? -150.234 3.043 172.767 1.00 73.75 613 SER A N 1
ATOM 4822 C CA . SER A 1 613 ? -149.974 3.630 171.447 1.00 73.75 613 SER A CA 1
ATOM 4823 C C . SER A 1 613 ? -149.582 5.109 171.525 1.00 73.75 613 SER A C 1
ATOM 4825 O O . SER A 1 613 ? -148.713 5.544 170.766 1.00 73.75 613 SER A O 1
ATOM 4827 N N . ARG A 1 614 ? -150.195 5.892 172.424 1.00 76.31 614 ARG A N 1
ATOM 4828 C CA . ARG A 1 614 ? -149.908 7.332 172.563 1.00 76.31 614 ARG A CA 1
ATOM 4829 C C . ARG A 1 614 ? -148.528 7.581 173.182 1.00 76.31 614 ARG A C 1
ATOM 4831 O O . ARG A 1 614 ? -147.774 8.422 172.688 1.00 76.31 614 ARG A O 1
ATOM 4838 N N . GLN A 1 615 ? -148.148 6.799 174.194 1.00 78.00 615 GLN A N 1
ATOM 4839 C CA . GLN A 1 615 ? -146.827 6.912 174.831 1.00 78.00 615 GLN A CA 1
ATOM 4840 C C . GLN A 1 615 ? -145.677 6.559 173.876 1.00 78.00 615 GLN A C 1
ATOM 4842 O O . GLN A 1 615 ? -144.604 7.172 173.914 1.00 78.00 615 GLN A O 1
ATOM 4847 N N . LEU A 1 616 ? -145.892 5.590 172.984 1.00 77.19 616 LEU A N 1
ATOM 4848 C CA . LEU A 1 616 ? -144.902 5.221 171.973 1.00 77.19 616 LEU A CA 1
ATOM 4849 C C . LEU A 1 616 ? -144.691 6.336 170.938 1.00 77.19 616 LEU A C 1
ATOM 4851 O O . LEU A 1 616 ? -143.547 6.609 170.561 1.00 77.19 616 LEU A O 1
ATOM 4855 N N . THR A 1 617 ? -145.751 7.040 170.530 1.00 77.88 617 THR A N 1
ATOM 4856 C CA . THR A 1 617 ? -145.634 8.170 169.594 1.00 77.88 617 THR A CA 1
ATOM 4857 C C . THR A 1 617 ? -144.826 9.347 170.150 1.00 77.88 617 THR A C 1
ATOM 4859 O O . THR A 1 617 ? -144.035 9.936 169.411 1.00 77.88 617 THR A O 1
ATOM 4862 N N . GLU A 1 618 ? -144.935 9.664 171.442 1.00 78.50 618 GLU A N 1
ATOM 4863 C CA . GLU A 1 618 ? -144.167 10.758 172.062 1.00 78.50 618 GLU A CA 1
ATOM 4864 C C . GLU A 1 618 ? -142.673 10.428 172.186 1.00 78.50 618 GLU A C 1
ATOM 4866 O O . GLU A 1 618 ? -141.810 11.250 171.857 1.00 78.50 618 GLU A O 1
ATOM 4871 N N . ARG A 1 619 ? -142.340 9.189 172.571 1.00 75.56 619 ARG A N 1
ATOM 4872 C CA . ARG A 1 619 ? -140.942 8.727 172.645 1.00 75.56 619 ARG A CA 1
ATOM 4873 C C . ARG A 1 619 ? -140.236 8.763 171.290 1.00 75.56 619 ARG A C 1
ATOM 4875 O O . ARG A 1 619 ? -139.060 9.125 171.225 1.00 75.56 619 ARG A O 1
ATOM 4882 N N . LEU A 1 620 ? -140.945 8.462 170.201 1.00 78.81 620 LEU A N 1
ATOM 4883 C CA . LEU A 1 620 ? -140.387 8.554 168.848 1.00 78.81 620 LEU A CA 1
ATOM 4884 C C . LEU A 1 620 ? -140.035 9.996 168.447 1.00 78.81 620 LEU A C 1
ATOM 4886 O O . LEU A 1 620 ? -139.041 10.213 167.750 1.00 78.81 620 LEU A O 1
ATOM 4890 N N . GLN A 1 621 ? -140.792 10.998 168.902 1.00 76.69 621 GLN A N 1
ATOM 4891 C CA . GLN A 1 621 ? -140.482 12.402 168.612 1.00 76.69 621 GLN A CA 1
ATOM 4892 C C . GLN A 1 621 ? -139.241 12.899 169.371 1.00 76.69 621 GLN A C 1
ATOM 4894 O O . GLN A 1 621 ? -138.442 13.651 168.805 1.00 76.69 621 GLN A O 1
ATOM 4899 N N . LEU A 1 622 ? -139.030 12.446 170.614 1.00 81.06 622 LEU A N 1
ATOM 4900 C CA . LEU A 1 622 ? -137.847 12.799 171.409 1.00 81.06 622 LEU A CA 1
ATOM 4901 C C . LEU A 1 622 ? -136.553 12.268 170.767 1.00 81.06 622 LEU A C 1
ATOM 4903 O O . LEU A 1 622 ? -135.582 13.010 170.604 1.00 81.06 622 LEU A O 1
ATOM 4907 N N . LEU A 1 623 ? -136.570 11.007 170.326 1.00 73.94 623 LEU A N 1
ATOM 4908 C CA . LEU A 1 623 ? -135.421 10.365 169.684 1.00 73.94 623 LEU A CA 1
ATOM 4909 C C . LEU A 1 623 ? -135.052 11.034 168.352 1.00 73.94 623 LEU A C 1
ATOM 4911 O O . LEU A 1 623 ? -133.870 11.211 168.054 1.00 73.94 623 LEU A O 1
ATOM 4915 N N . ARG A 1 624 ? -136.040 11.502 167.575 1.00 77.25 624 ARG A N 1
ATOM 4916 C CA . ARG A 1 624 ? -135.780 12.260 166.337 1.00 77.25 624 ARG A CA 1
ATOM 4917 C C . ARG A 1 624 ? -135.035 13.576 166.590 1.00 77.25 624 ARG A C 1
ATOM 4919 O O . ARG A 1 624 ? -134.177 13.944 165.791 1.00 77.25 624 ARG A O 1
ATOM 4926 N N . ARG A 1 625 ? -135.307 14.270 167.703 1.00 76.81 625 ARG A N 1
ATOM 4927 C CA . ARG A 1 625 ? -134.606 15.521 168.058 1.00 76.81 625 ARG A CA 1
ATOM 4928 C C . ARG A 1 625 ? -133.149 15.278 168.457 1.00 76.81 625 ARG A C 1
ATOM 4930 O O . ARG A 1 625 ? -132.279 16.032 168.032 1.00 76.81 625 ARG A O 1
ATOM 4937 N N . GLN A 1 626 ? -132.874 14.211 169.208 1.00 75.56 626 GLN A N 1
ATOM 4938 C CA . GLN A 1 626 ? -131.508 13.843 169.609 1.00 75.56 626 GLN A CA 1
ATOM 4939 C C . GLN A 1 626 ? -130.643 13.427 168.410 1.00 75.56 626 GLN A C 1
ATOM 4941 O O . GLN A 1 626 ? -129.459 13.763 168.335 1.00 75.56 626 GLN A O 1
ATOM 4946 N N . LEU A 1 627 ? -131.243 12.773 167.416 1.00 77.75 627 LEU A N 1
ATOM 4947 C CA . LEU A 1 627 ? -130.530 12.378 166.203 1.00 77.75 627 LEU A CA 1
ATOM 4948 C C . LEU A 1 627 ? -130.094 13.600 165.371 1.00 77.75 627 LEU A C 1
ATOM 4950 O O . LEU A 1 627 ? -128.969 13.637 164.876 1.00 77.75 627 LEU A O 1
ATOM 4954 N N . ALA A 1 628 ? -130.920 14.651 165.318 1.00 74.25 628 ALA A N 1
ATOM 4955 C CA . ALA A 1 628 ? -130.583 15.905 164.637 1.00 74.25 628 ALA A CA 1
ATOM 4956 C C . ALA A 1 628 ? -129.438 16.694 165.310 1.00 74.25 628 ALA A C 1
ATOM 4958 O O . ALA A 1 628 ? -128.707 17.429 164.640 1.00 74.25 628 ALA A O 1
ATOM 4959 N N . THR A 1 629 ? -129.253 16.566 166.630 1.00 76.94 629 THR A N 1
ATOM 4960 C CA . THR A 1 629 ? -128.121 17.202 167.328 1.00 76.94 629 THR A CA 1
ATOM 4961 C C . THR A 1 629 ? -126.790 16.512 167.039 1.00 76.94 629 THR A C 1
ATOM 4963 O O . THR A 1 629 ? -125.787 17.198 166.842 1.00 76.94 629 THR A O 1
ATOM 4966 N N . VAL A 1 630 ? -126.785 15.181 166.928 1.00 74.50 630 VAL A N 1
ATOM 4967 C CA . VAL A 1 630 ? -125.571 14.404 166.628 1.00 74.50 630 VAL A CA 1
ATOM 4968 C C . VAL A 1 630 ? -125.091 14.662 165.198 1.00 74.50 630 VAL A C 1
ATOM 4970 O O . VAL A 1 630 ? -123.898 14.859 164.973 1.00 74.50 630 VAL A O 1
ATOM 4973 N N . THR A 1 631 ? -126.003 14.778 164.227 1.00 74.25 631 THR A N 1
ATOM 4974 C CA . THR A 1 631 ? -125.623 15.110 162.843 1.00 74.25 631 THR A CA 1
ATOM 4975 C C . THR A 1 631 ? -124.950 16.480 162.731 1.00 74.25 631 THR A C 1
ATOM 4977 O O . THR A 1 631 ? -123.970 16.619 162.008 1.00 74.25 631 THR A O 1
ATOM 4980 N N . ARG A 1 632 ? -125.385 17.480 163.512 1.00 74.00 632 ARG A N 1
ATOM 4981 C CA . ARG A 1 632 ? -124.744 18.809 163.518 1.00 74.00 632 ARG A CA 1
ATOM 4982 C C . ARG A 1 632 ? -123.329 18.800 164.105 1.00 74.00 632 ARG A C 1
ATOM 4984 O O . ARG A 1 632 ? -122.504 19.605 163.686 1.00 74.00 632 ARG A O 1
ATOM 4991 N N . GLN A 1 633 ? -123.047 17.933 165.079 1.00 74.31 633 GLN A N 1
ATOM 4992 C CA . GLN A 1 633 ? -121.698 17.790 165.643 1.00 74.31 633 GLN A CA 1
ATOM 4993 C C . GLN A 1 633 ? -120.747 17.118 164.649 1.00 74.31 633 GLN A C 1
ATOM 4995 O O . GLN A 1 633 ? -119.622 17.585 164.481 1.00 74.31 633 GLN A O 1
ATOM 5000 N N . ARG A 1 634 ? -121.225 16.099 163.924 1.00 77.56 634 ARG A N 1
ATOM 5001 C CA . ARG A 1 634 ? -120.476 15.470 162.828 1.00 77.56 634 ARG A CA 1
ATOM 5002 C C . ARG A 1 634 ? -120.060 16.493 161.766 1.00 77.56 634 ARG A C 1
ATOM 5004 O O . ARG A 1 634 ? -118.896 16.537 161.393 1.00 77.56 634 ARG A O 1
ATOM 5011 N N . ASP A 1 635 ? -120.976 17.354 161.328 1.00 75.38 635 ASP A N 1
ATOM 5012 C CA . ASP A 1 635 ? -120.690 18.309 160.247 1.00 75.38 635 ASP A CA 1
ATOM 5013 C C . ASP A 1 635 ? -119.683 19.408 160.654 1.00 75.38 635 ASP A C 1
ATOM 5015 O O . ASP A 1 635 ? -119.054 20.018 159.791 1.00 75.38 635 ASP A O 1
ATOM 5019 N N . ARG A 1 636 ? -119.491 19.665 161.959 1.00 75.19 636 ARG A N 1
ATOM 5020 C CA . ARG A 1 636 ? -118.410 20.541 162.452 1.00 75.19 636 ARG A CA 1
ATOM 5021 C C . ARG A 1 636 ? -117.046 19.858 162.376 1.00 75.19 636 ARG A C 1
ATOM 5023 O O . ARG A 1 636 ? -116.105 20.480 161.905 1.00 75.19 636 ARG A O 1
ATOM 5030 N N . LEU A 1 637 ? -116.966 18.581 162.755 1.00 72.00 637 LEU A N 1
ATOM 5031 C CA . LEU A 1 637 ? -115.719 17.809 162.698 1.00 72.00 637 LEU A CA 1
ATOM 5032 C C . LEU A 1 637 ? -115.197 17.639 161.265 1.00 72.00 637 LEU A C 1
ATOM 5034 O O . LEU A 1 637 ? -113.991 17.652 161.056 1.00 72.00 637 LEU A O 1
ATOM 5038 N N . VAL A 1 638 ? -116.088 17.540 160.274 1.00 73.81 638 VAL A N 1
ATOM 5039 C CA . VAL A 1 638 ? -115.688 17.485 158.856 1.00 73.81 638 VAL A CA 1
ATOM 5040 C C . VAL A 1 638 ? -114.980 18.775 158.423 1.00 73.81 638 VAL A C 1
ATOM 5042 O O . VAL A 1 638 ? -113.962 18.715 157.744 1.00 73.81 638 VAL A O 1
ATOM 5045 N N . LYS A 1 639 ? -115.450 19.945 158.875 1.00 72.31 639 LYS A N 1
ATOM 5046 C CA . LYS A 1 639 ? -114.833 21.232 158.513 1.00 72.31 639 LYS A CA 1
ATOM 5047 C C . LYS A 1 639 ? -113.438 21.416 159.106 1.00 72.31 639 LYS A C 1
ATOM 5049 O O . LYS A 1 639 ? -112.589 22.021 158.460 1.00 72.31 639 LYS A O 1
ATOM 5054 N N . ASP A 1 640 ? -113.200 20.896 160.307 1.00 73.25 640 ASP A N 1
ATOM 5055 C CA . ASP A 1 640 ? -111.881 20.966 160.942 1.00 73.25 640 ASP A CA 1
ATOM 5056 C C . ASP A 1 640 ? -110.847 20.103 160.189 1.00 73.25 640 ASP A C 1
ATOM 5058 O O . ASP A 1 640 ? -109.675 20.470 160.113 1.00 73.25 640 ASP A O 1
ATOM 5062 N N . ILE A 1 641 ? -111.282 18.995 159.572 1.00 73.38 641 ILE A N 1
ATOM 5063 C CA . ILE A 1 641 ? -110.429 18.128 158.741 1.00 73.38 641 ILE A CA 1
ATOM 5064 C C . ILE A 1 641 ? -110.035 18.829 157.429 1.00 73.38 641 ILE A C 1
ATOM 5066 O O . ILE A 1 641 ? -108.867 18.785 157.046 1.00 73.38 641 ILE A O 1
ATOM 5070 N N . ASP A 1 642 ? -110.956 19.550 156.784 1.00 72.25 642 ASP A N 1
ATOM 5071 C CA . ASP A 1 642 ? -110.668 20.271 155.532 1.00 72.25 642 ASP A CA 1
ATOM 5072 C C . ASP A 1 642 ? -109.613 21.384 155.701 1.00 72.25 642 ASP A C 1
ATOM 5074 O O . ASP A 1 642 ? -108.859 21.682 154.774 1.00 72.25 642 ASP A O 1
ATOM 5078 N N . VAL A 1 643 ? -109.529 22.011 156.882 1.00 74.19 643 VAL A N 1
ATOM 5079 C CA . VAL A 1 643 ? -108.527 23.057 157.167 1.00 74.19 643 VAL A CA 1
ATOM 5080 C C . VAL A 1 643 ? -107.118 22.472 157.285 1.00 74.19 643 VAL A C 1
ATOM 5082 O O . VAL A 1 643 ? -106.158 23.107 156.850 1.00 74.19 643 VAL A O 1
ATOM 5085 N N . LEU A 1 644 ? -106.985 21.262 157.834 1.00 71.56 644 LEU A N 1
ATOM 5086 C CA . LEU A 1 644 ? -105.691 20.590 157.978 1.00 71.56 644 LEU A CA 1
ATOM 5087 C C . LEU A 1 644 ? -105.120 20.145 156.629 1.00 71.56 644 LEU A C 1
ATOM 5089 O O . LEU A 1 644 ? -103.915 20.258 156.424 1.00 71.56 644 LEU A O 1
ATOM 5093 N N . LEU A 1 645 ? -105.975 19.712 155.700 1.00 70.06 645 LEU A N 1
ATOM 5094 C CA . LEU A 1 645 ? -105.549 19.308 154.357 1.00 70.06 645 LEU A CA 1
ATOM 5095 C C . LEU A 1 645 ? -104.999 20.494 153.546 1.00 70.06 645 LEU A C 1
ATOM 5097 O O . LEU A 1 645 ? -103.974 20.367 152.887 1.00 70.06 645 LEU A O 1
ATOM 5101 N N . ARG A 1 646 ? -105.590 21.689 153.680 1.00 71.19 646 ARG A N 1
ATOM 5102 C CA . ARG A 1 646 ? -105.094 22.895 152.986 1.00 71.19 646 ARG A CA 1
ATOM 5103 C C . ARG A 1 646 ? -103.692 23.325 153.431 1.00 71.19 646 ARG A C 1
ATOM 5105 O O . ARG A 1 646 ? -102.919 23.811 152.616 1.00 71.19 646 ARG A O 1
ATOM 5112 N N . GLN A 1 647 ? -103.344 23.122 154.703 1.00 70.31 647 GLN A N 1
ATOM 5113 C CA . GLN A 1 647 ? -101.998 23.433 155.209 1.00 70.31 647 GLN A CA 1
ATOM 5114 C C . GLN A 1 647 ? -100.919 22.495 154.638 1.00 70.31 647 GLN A C 1
ATOM 5116 O O . GLN A 1 647 ? -99.744 22.861 154.598 1.00 70.31 647 GLN A O 1
ATOM 5121 N N . GLU A 1 648 ? -101.302 21.290 154.210 1.00 72.81 648 GLU A N 1
ATOM 5122 C CA . GLU A 1 648 ? -100.405 20.317 153.581 1.00 72.81 648 GLU A CA 1
ATOM 5123 C C . GLU A 1 648 ? -100.131 20.670 152.109 1.00 72.81 648 GLU A C 1
ATOM 5125 O O . GLU A 1 648 ? -98.989 20.569 151.653 1.00 72.81 648 GLU A O 1
ATOM 5130 N N . ASP A 1 649 ? -101.135 21.196 151.404 1.00 70.00 649 ASP A N 1
ATOM 5131 C CA . ASP A 1 649 ? -100.993 21.690 150.029 1.00 70.00 649 ASP A CA 1
ATOM 5132 C C . ASP A 1 649 ? -100.067 22.924 149.942 1.00 70.00 649 ASP A C 1
ATOM 5134 O O . ASP A 1 649 ? -99.190 22.982 149.073 1.00 70.00 649 ASP A O 1
ATOM 5138 N N . ASP A 1 650 ? -100.169 23.868 150.889 1.00 71.75 650 ASP A N 1
ATOM 5139 C CA . ASP A 1 650 ? -99.323 25.076 150.937 1.00 71.75 650 ASP A CA 1
ATOM 5140 C C . ASP A 1 650 ? -97.822 24.750 151.130 1.00 71.75 650 ASP A C 1
ATOM 5142 O O . ASP A 1 650 ? -96.944 25.427 150.584 1.00 71.75 650 ASP A O 1
ATOM 5146 N N . LEU A 1 651 ? -97.497 23.672 151.857 1.00 71.00 651 LEU A N 1
ATOM 5147 C CA . LEU A 1 651 ? -96.116 23.199 152.047 1.00 71.00 651 LEU A CA 1
ATOM 5148 C C . LEU A 1 651 ? -95.522 22.555 150.784 1.00 71.00 651 LEU A C 1
ATOM 5150 O O . LEU A 1 651 ? -94.306 22.611 150.581 1.00 71.00 651 LEU A O 1
ATOM 5154 N N . ASN A 1 652 ? -96.353 21.961 149.926 1.00 71.31 652 ASN A N 1
ATOM 5155 C CA . ASN A 1 652 ? -95.904 21.361 148.669 1.00 71.31 652 ASN A CA 1
ATOM 5156 C C . ASN A 1 652 ? -95.649 22.420 147.585 1.00 71.31 652 ASN A C 1
ATOM 5158 O O . ASN A 1 652 ? -94.692 22.286 146.818 1.00 71.31 652 ASN A O 1
ATOM 5162 N N . ALA A 1 653 ? -96.411 23.519 147.577 1.00 71.00 653 ALA A N 1
ATOM 5163 C CA . ALA A 1 653 ? -96.176 24.652 146.678 1.00 71.00 653 ALA A CA 1
ATOM 5164 C C . ALA A 1 653 ? -94.807 25.331 146.912 1.00 71.00 653 ALA A C 1
ATOM 5166 O O . ALA A 1 653 ? -94.137 25.723 145.957 1.00 71.00 653 ALA A O 1
ATOM 5167 N N . LEU A 1 654 ? -94.337 25.401 148.165 1.00 65.19 654 LEU A N 1
ATOM 5168 C CA . LEU A 1 654 ? -93.022 25.967 148.505 1.00 65.19 654 LEU A CA 1
ATOM 5169 C C . LEU A 1 654 ? -91.835 25.091 148.061 1.00 65.19 654 LEU A C 1
ATOM 5171 O O . LEU A 1 654 ? -90.754 25.620 147.814 1.00 65.19 654 LEU A O 1
ATOM 5175 N N . LYS A 1 655 ? -92.014 23.771 147.907 1.00 66.50 655 LYS A N 1
ATOM 5176 C CA . LYS A 1 655 ? -90.951 22.860 147.436 1.00 66.50 655 LYS A CA 1
ATOM 5177 C C . LYS A 1 655 ? -90.701 22.956 145.926 1.00 66.50 655 LYS A C 1
ATOM 5179 O O . LYS A 1 655 ? -89.560 22.821 145.500 1.00 66.50 655 LYS A O 1
ATOM 5184 N N . LEU A 1 656 ? -91.735 23.243 145.132 1.00 66.25 656 LEU A N 1
ATOM 5185 C CA . LEU A 1 656 ? -91.634 23.404 143.671 1.00 66.25 656 LEU A CA 1
ATOM 5186 C C . LEU A 1 656 ? -90.974 24.729 143.240 1.00 66.25 656 LEU A C 1
ATOM 5188 O O . LEU A 1 656 ? -90.450 24.819 142.134 1.00 66.25 656 LEU A O 1
ATOM 5192 N N . LEU A 1 657 ? -90.961 25.747 144.107 1.00 67.69 657 LEU A N 1
ATOM 5193 C CA . LEU A 1 657 ? -90.326 27.048 143.843 1.00 67.69 657 LEU A CA 1
ATOM 5194 C C . LEU A 1 657 ? -88.802 27.055 144.067 1.00 67.69 657 LEU A C 1
ATOM 5196 O O . LEU A 1 657 ? -88.128 27.954 143.575 1.00 67.69 657 LEU A O 1
ATOM 5200 N N . VAL A 1 658 ? -88.248 26.071 144.786 1.00 65.25 658 VAL A N 1
ATOM 5201 C CA . VAL A 1 658 ? -86.814 26.026 145.144 1.00 65.25 658 VAL A CA 1
ATOM 5202 C C . VAL A 1 658 ? -85.981 25.201 144.153 1.00 65.25 658 VAL A C 1
ATOM 5204 O O . VAL A 1 658 ? -84.795 25.470 143.986 1.00 65.25 658 VAL A O 1
ATOM 5207 N N . THR A 1 659 ? -86.575 24.250 143.427 1.00 66.12 659 THR A N 1
ATOM 5208 C CA . THR A 1 659 ? -85.844 23.400 142.469 1.00 66.12 659 THR A CA 1
ATOM 5209 C C . THR A 1 659 ? -85.271 24.117 141.233 1.00 66.12 659 THR A C 1
ATOM 5211 O O . THR A 1 659 ? -84.181 23.728 140.827 1.00 66.12 659 THR A O 1
ATOM 5214 N N . PRO A 1 660 ? -85.868 25.182 140.649 1.00 59.03 660 PRO A N 1
ATOM 5215 C CA . PRO A 1 660 ? -85.265 25.844 139.489 1.00 59.03 660 PRO A CA 1
ATOM 5216 C C . PRO A 1 660 ? -84.153 26.846 139.850 1.00 59.03 660 PRO A C 1
ATOM 5218 O O . PRO A 1 660 ? -83.466 27.323 138.957 1.00 59.03 660 PRO A O 1
ATOM 5221 N N . LEU A 1 661 ? -83.963 27.183 141.134 1.00 57.75 661 LEU A N 1
ATOM 5222 C CA . LEU A 1 661 ? -82.991 28.192 141.588 1.00 57.75 661 LEU A CA 1
ATOM 5223 C C . LEU A 1 661 ? -81.628 27.599 142.003 1.00 57.75 661 LEU A C 1
ATOM 5225 O O . LEU A 1 661 ? -80.749 28.342 142.427 1.00 57.75 661 LEU A O 1
ATOM 5229 N N . LEU A 1 662 ? -81.435 26.279 141.874 1.00 57.12 662 LEU A N 1
ATOM 5230 C CA . LEU A 1 662 ? -80.163 25.591 142.155 1.00 57.12 662 LEU A CA 1
ATOM 5231 C C . LEU A 1 662 ? -79.442 25.064 140.898 1.00 57.12 662 LEU A C 1
ATOM 5233 O O . LEU A 1 662 ? -78.281 24.680 141.004 1.00 57.12 662 LEU A O 1
ATOM 5237 N N . GLU A 1 663 ? -80.071 25.082 139.716 1.00 57.06 663 GLU A N 1
ATOM 5238 C CA . GLU A 1 663 ? -79.463 24.595 138.459 1.00 57.06 663 GLU A CA 1
ATOM 5239 C C . GLU A 1 663 ? -78.980 25.717 137.516 1.00 57.06 663 GLU A C 1
ATOM 5241 O O . GLU A 1 663 ? -78.374 25.431 136.488 1.00 57.06 663 GLU A O 1
ATOM 5246 N N . SER A 1 664 ? -79.181 26.998 137.860 1.00 51.38 664 SER A N 1
ATOM 5247 C CA . SER A 1 664 ? -78.811 28.138 137.001 1.00 51.38 664 SER A CA 1
ATOM 5248 C C . SER A 1 664 ? -77.566 28.937 137.429 1.00 51.38 664 SER A C 1
ATOM 5250 O O . SER A 1 664 ? -77.278 29.937 136.782 1.00 51.38 664 SER A O 1
ATOM 5252 N N . ASP A 1 665 ? -76.810 28.517 138.455 1.00 46.66 665 ASP A N 1
ATOM 5253 C CA . ASP A 1 665 ? -75.659 29.278 139.001 1.00 46.66 665 ASP A CA 1
ATOM 5254 C C . ASP A 1 665 ? -74.377 28.436 139.245 1.00 46.66 665 ASP A C 1
ATOM 5256 O O . ASP A 1 665 ? -73.630 28.646 140.204 1.00 46.66 665 ASP A O 1
ATOM 5260 N N . SER A 1 666 ? -74.052 27.499 138.342 1.00 43.12 666 SER A N 1
ATOM 5261 C CA . SER A 1 666 ? -72.724 26.856 138.301 1.00 43.12 666 SER A CA 1
ATOM 5262 C C . SER A 1 666 ? -72.110 26.770 136.890 1.00 43.12 666 SER A C 1
ATOM 5264 O O . SER A 1 666 ? -72.164 25.751 136.215 1.00 43.12 666 SER A O 1
ATOM 5266 N N . GLY A 1 667 ? -71.397 27.834 136.499 1.00 38.09 667 GLY A N 1
ATOM 5267 C CA . GLY A 1 667 ? -70.037 27.666 135.957 1.00 38.09 667 GLY A CA 1
ATOM 5268 C C . GLY A 1 667 ? -69.806 27.818 134.448 1.00 38.09 667 GLY A C 1
ATOM 5269 O O . GLY A 1 667 ? -69.690 26.843 133.716 1.00 38.09 667 GLY A O 1
ATOM 5270 N N . SER A 1 668 ? -69.581 29.061 134.028 1.00 36.34 668 SER A N 1
ATOM 5271 C CA . SER A 1 668 ? -68.874 29.506 132.818 1.00 36.34 668 SER A CA 1
ATOM 5272 C C . SER A 1 668 ? -67.339 29.323 132.885 1.00 36.34 668 SER A C 1
ATOM 5274 O O . SER A 1 668 ? -66.775 29.564 133.951 1.00 36.34 668 SER A O 1
ATOM 5276 N N . HIS A 1 669 ? -66.696 29.053 131.726 1.00 40.72 669 HIS A N 1
ATOM 5277 C CA . HIS A 1 669 ? -65.335 29.450 131.251 1.00 40.72 669 HIS A CA 1
ATOM 5278 C C . HIS A 1 669 ? -64.389 28.316 130.782 1.00 40.72 669 HIS A C 1
ATOM 5280 O O . HIS A 1 669 ? -63.809 27.629 131.615 1.00 40.72 669 HIS A O 1
ATOM 5286 N N . ALA A 1 670 ? -64.134 28.223 129.463 1.00 35.66 670 ALA A N 1
ATOM 5287 C CA . ALA A 1 670 ? -62.814 28.429 128.823 1.00 35.66 670 ALA A CA 1
ATOM 5288 C C . ALA A 1 670 ? -62.858 28.167 127.290 1.00 35.66 670 ALA A C 1
ATOM 5290 O O . ALA A 1 670 ? -63.251 27.091 126.863 1.00 35.66 670 ALA A O 1
ATOM 5291 N N . GLU A 1 671 ? -62.427 29.184 126.531 1.00 35.47 671 GLU A N 1
ATOM 5292 C CA . GLU A 1 671 ? -61.682 29.160 125.251 1.00 35.47 671 GLU A CA 1
ATOM 5293 C C . GLU A 1 671 ? -62.254 28.475 123.990 1.00 35.47 671 GLU A C 1
ATOM 5295 O O . GLU A 1 671 ? -62.225 27.263 123.859 1.00 35.47 671 GLU A O 1
ATOM 5300 N N . ASP A 1 672 ? -62.606 29.292 122.984 1.00 35.53 672 ASP A N 1
ATOM 5301 C CA . ASP A 1 672 ? -62.367 28.966 121.570 1.00 35.53 672 ASP A CA 1
ATOM 5302 C C . ASP A 1 672 ? -62.086 30.250 120.771 1.00 35.53 672 ASP A C 1
ATOM 5304 O O . ASP A 1 672 ? -62.911 31.165 120.682 1.00 35.53 672 ASP A O 1
ATOM 5308 N N . SER A 1 673 ? -60.891 30.321 120.185 1.00 37.06 673 SER A N 1
ATOM 5309 C CA . SER A 1 673 ? -60.504 31.331 119.205 1.00 37.06 673 SER A CA 1
ATOM 5310 C C . SER A 1 673 ? -59.734 30.680 118.061 1.00 37.06 673 SER A C 1
ATOM 5312 O O . SER A 1 673 ? -58.669 30.115 118.276 1.00 37.06 673 SER A O 1
ATOM 5314 N N . ASN A 1 674 ? -60.244 30.928 116.854 1.00 35.47 674 ASN A N 1
ATOM 5315 C CA . ASN A 1 674 ? -59.504 31.192 115.621 1.00 35.47 674 ASN A CA 1
ATOM 5316 C C . ASN A 1 674 ? -58.794 30.051 114.853 1.00 35.47 674 ASN A C 1
ATOM 5318 O O . ASN A 1 674 ? -57.719 29.589 115.206 1.00 35.47 674 ASN A O 1
ATOM 5322 N N . HIS A 1 675 ? -59.325 29.861 113.635 1.00 36.50 675 HIS A N 1
ATOM 5323 C CA . HIS A 1 675 ? -58.666 30.123 112.341 1.00 36.50 675 HIS A CA 1
ATOM 5324 C C . HIS A 1 675 ? -58.197 28.948 111.456 1.00 36.50 675 HIS A C 1
ATOM 5326 O O . HIS A 1 675 ? -57.260 28.227 111.762 1.00 36.50 675 HIS A O 1
ATOM 5332 N N . THR A 1 676 ? -58.790 28.962 110.248 1.00 36.88 676 THR A N 1
ATOM 5333 C CA . THR A 1 676 ? -58.240 28.654 108.907 1.00 36.88 676 THR A CA 1
ATOM 5334 C C . THR A 1 676 ? -57.637 27.282 108.635 1.00 36.88 676 THR A C 1
ATOM 5336 O O . THR A 1 676 ? -56.568 26.945 109.128 1.00 36.88 676 THR A O 1
ATOM 5339 N N . THR A 1 677 ? -58.234 26.595 107.663 1.00 40.25 677 THR A N 1
ATOM 5340 C CA . THR A 1 677 ? -57.641 25.458 106.956 1.00 40.25 677 THR A CA 1
ATOM 5341 C C . THR A 1 677 ? -57.854 25.600 105.444 1.00 40.25 677 THR A C 1
ATOM 5343 O O . THR A 1 677 ? -58.977 25.886 105.016 1.00 40.25 677 THR A O 1
ATOM 5346 N N . PRO A 1 678 ? -56.806 25.435 104.619 1.00 48.38 678 PRO A N 1
ATOM 5347 C CA . PRO A 1 678 ? -56.903 24.616 103.418 1.00 48.38 678 PRO A CA 1
ATOM 5348 C C . PRO A 1 678 ? -56.985 23.122 103.767 1.00 48.38 678 PRO A C 1
ATOM 5350 O O . PRO A 1 678 ? -56.533 22.742 104.875 1.00 48.38 678 PRO A O 1
#

pLDDT: mean 77.52, std 19.28, range [29.88, 98.06]

Sequence (678 aa):
MSDAGCITTTTTTSESAPHRTADDSTVPTDLTVSSEGGGRERGSPSAAAAATAHRARLMHELQLLRVELAELTHQRQVERREQQSRVDELEDQLAEAQHQRNMLQIRQTGQLGQYEAEVVSLRQQLDQLLARQRQLEEDNSRLQVTPDQLKRSLLHLTINEARYRELADMDTEAMSVKDFAALRLHEAVVPLESRCRQLEAERAEMAAELESARPQLAAARSELAETRQQAERAQQEQLAALRQLSEAHQRLRESALPRAVRDELSARLSRAEADREAALTRLAETIQKLEAAGEAETQLKVVRDRVASLESEQLEAARRLAEAAARCTEAEEEAARQRVRADQLVEAELAARRQYAALRDSARAQHQQQVAELRAQLLAERAAETAELRAEHARSLEREQQAREAAQQSVERLESELSSERARLAELSARLQIAEYETERYDVTATEAVRAAETLREENKTLNGQLQQRDATLLQRQTEADSERSRLERELTECRQQLQAYEAFEKSWDTFIAQAAEGGDGCADLLESGPPLPAGCRRRLQYSLQLGRRLVDSESAAARLRGQLRQQTERAERLQQQMSRLQPLLGGGGGGAGAADRWRQYEDTIERLQADSRQLTERLQLLRRQLATVTRQRDRLVKDIDVLLRQEDDLNALKLLVTPLLESDSGSHAEDSNHTTP

Foldseek 3Di:
DDDDDDDDDDDDDDDDDDDDDPDDPDDDDDDPDDDDDDDDDDDDPVVVVVVVVVVVVVVVVVVVVVVVVVVVVVVVVVVVVVVVVVVVVVVVVVVVVVVVVVVVVVVVVVVVVVVVVVVVVVVVVVVVVVVVVVVVVVVVVVVPCPVVNVVVLQPDLADDPVLLVVLVPDDPVPDDPSPVVSNVCCVVVVVVVVVVVVVVVVVVVVVVVVVVVVVVVVVVVVVVVVVVVVVVVVVVVVVVVVVVVVVVVVVVPDDDDDPPDPVVVVVVVVVVVVVVVV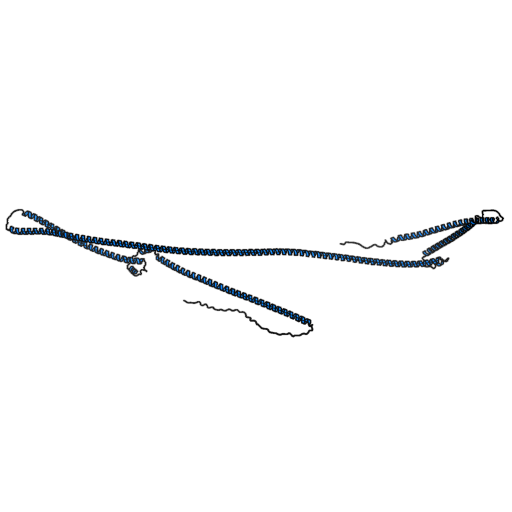VVVVVVVVVVVVVVVVVVVVVVVVVVVVVVVVVVVVVVVVVVVVVVVVVVVVVVVVVVVVVVVVVVVVVVVVVVVVVVVVVVVVVVVVVVVVVVVVVVVVVVVVVVVVVVVVVVVVVVVVVVVVVVVVVVVVVVVVVVVVVVVVVVVVVVVVVVVVVVVVVVVVVVVVVVVVVVVVVVVVVVVVVVVVVVVVVVVVVVVVVVVVVVVVVVVVVVVVVVVVVVVVVVVVVVVVVVVVVVVPDPDDVVPVVVPDDDDPPVVVVVVVVVVVVVVVVVVVVVVVVVVVVVVVVVVVVVVVLVVVVVVLPDVVDDDDDDDDPPVVVVVSVVVVVVSVVVVVVVVVVVVVVVVVVVVVVVVVVVVVVVVVVVVVVVVVVVVVVVVVVVVPPPDDDDDDDDDDDDDD

InterPro domains:
  IPR026205 Progesterone-induced-blocking factor 1 [PTHR18950] (16-665)

Radius of gyration: 125.63 Å; chains: 1; bounding box: 262×95×334 Å

Secondary structure (DSSP, 8-state):
--------------------------------------------HHHHHHHHHHHHHHHHHHHHHHHHHHHHHHHHHHHHHHHHHHHHHHHHHHHHHHHHHHHHHHHHHHHHHHHHHHHHHHHHHHHHHHHHHHHHHHHHHHHT--HHHHHHHHT-----HHHHHHHHTS-TTTS-HHHHHHHHHHHHHHHHHHHHHHHHHHHHHHHHHHHHHHHHHHHHHHHHHHHHHHHHHHHHHHHHHHHHHHHHHHHTSS----STTTHHHHHHHHHHHHHHHHHHHHHHHHHHHHHHHHHHHHHHHHHHHHHHHHHHHHHHHHHHHHHHHHHHHHHHHHHHHHHHHHHHHHHHHHHHHHHHHHHHHHHHHHHHHHHHHHHHHHHHHHHHHHHHHHHHHHHHHHHHHHHHHHHHHHHHHHHHHHHHHHHHHHHHHHHHHHHHHHHHHHHHHHHHHHHHHHHHHHHHHHHHHHHHHHHHHHHHHHHHHHHHHHHHHHHHHHHHHHHHHHHHHHHHHHHHHHHHHS--S-TTTTTSSS----HHHHHHHHHHHHHHHHHHHHHHHHHHHHHHHHHHHHHHHHHHHHHHHSSSTTS----SS--HHHHHHHHHHHHHHHHHHHHHHHHHHHHHHHHHHHHHHHHHHHHHHHHHHHHHHHHHHHHHTTGGGSSSSS------------

Organism: Amphibalanus amphitrite (NCBI:txid1232801)